Protein AF-A0A9D1J3R7-F1 (afdb_monomer_lite)

Sequence (427 aa):
MKKKKIIVTIVIIVAVGLLLAGGILLYQNYSNKNRIVTSFNDLKTSLTKTFNLDEKATNTSIKQTVTGSTKININPMFGNSSDGTDVIIGNLNNSTFNYEYRLDTESKRMYMDGSLLLNSTELLGLNFYQAEDISYAFLRNIFDKYIVIEDSDIFTYLEESKKATDDINYIYDKIIESLGSNITNDDIKVTNVDGKKKISLELNSKRLNEISKNIVNDLKKDDRAKKILGSSLDELDTSTSSSTTDNNNYLYYSIYLEKNDIVTYEFGVKDNTEDYSIEFNDGTEKSFVIKEGNTESLKATIEENNGTTTINLSSNNTNIGTVTISDNNISFNIIDESSNTSLNANITSATEGNVITTTFNMAISNSGVNIDLLTLTDTKTVTDGIADFSNINTTNNIDINSLTETDITNIQNNLMTILYNFMGITI

Structure (mmCIF, N/CA/C/O backbone):
data_AF-A0A9D1J3R7-F1
#
_entry.id   AF-A0A9D1J3R7-F1
#
loop_
_atom_site.group_PDB
_atom_site.id
_atom_site.type_symbol
_atom_site.label_atom_id
_atom_site.label_alt_id
_atom_site.label_comp_id
_atom_site.label_asym_id
_atom_site.label_entity_id
_atom_site.label_seq_id
_atom_site.pdbx_PDB_ins_code
_atom_site.Cartn_x
_atom_site.Cartn_y
_atom_site.Cartn_z
_atom_site.occupancy
_atom_site.B_iso_or_equiv
_atom_site.auth_seq_id
_atom_site.auth_comp_id
_atom_site.auth_asym_id
_atom_site.auth_atom_id
_atom_site.pdbx_PDB_model_num
ATOM 1 N N . MET A 1 1 ? -67.094 -26.603 17.394 1.00 45.53 1 MET A N 1
ATOM 2 C CA . MET A 1 1 ? -66.383 -25.755 18.388 1.00 45.53 1 MET A CA 1
ATOM 3 C C . MET A 1 1 ? -64.981 -26.244 18.784 1.00 45.53 1 MET A C 1
ATOM 5 O O . MET A 1 1 ? -64.107 -25.397 18.900 1.00 45.53 1 MET A O 1
ATOM 9 N N . LYS A 1 2 ? -64.710 -27.552 18.957 1.00 41.47 2 LYS A N 1
ATOM 10 C CA . LYS A 1 2 ? -63.389 -28.054 19.415 1.00 41.47 2 LYS A CA 1
ATOM 11 C C . LYS A 1 2 ? -62.201 -27.757 18.469 1.00 41.47 2 LYS A C 1
ATOM 13 O O . LYS A 1 2 ? -61.155 -27.345 18.949 1.00 41.47 2 LYS A O 1
ATOM 18 N N . LYS A 1 3 ? -62.375 -27.848 17.140 1.00 34.59 3 LYS A N 1
ATOM 19 C CA . LYS A 1 3 ? -61.308 -27.539 16.156 1.00 34.59 3 LYS A CA 1
ATOM 20 C C . LYS A 1 3 ? -60.874 -26.060 16.140 1.00 34.59 3 LYS A C 1
ATOM 22 O O . LYS A 1 3 ? -59.688 -25.787 16.028 1.00 34.59 3 LYS A O 1
ATOM 27 N N . LYS A 1 4 ? -61.804 -25.110 16.329 1.00 35.72 4 LYS A N 1
ATOM 28 C CA . LYS A 1 4 ? -61.482 -23.667 16.414 1.00 35.72 4 LYS A CA 1
ATOM 29 C C . LYS A 1 4 ? -60.650 -23.332 17.658 1.00 35.72 4 LYS A C 1
ATOM 31 O O . LYS A 1 4 ? -59.728 -22.539 17.554 1.00 35.72 4 LYS A O 1
ATOM 36 N N . LYS A 1 5 ? -60.935 -23.957 18.810 1.00 36.31 5 LYS A N 1
ATOM 37 C CA . LYS A 1 5 ? -60.145 -23.750 20.038 1.00 36.31 5 LYS A CA 1
ATOM 38 C C . LYS A 1 5 ? -58.710 -24.266 19.896 1.00 36.31 5 LYS A C 1
ATOM 40 O O . LYS A 1 5 ? -57.796 -23.561 20.283 1.00 36.31 5 LYS A O 1
ATOM 45 N N . ILE A 1 6 ? -58.516 -25.434 19.279 1.00 38.81 6 ILE A N 1
ATOM 46 C CA . ILE A 1 6 ? -57.178 -26.013 19.064 1.00 38.81 6 ILE A CA 1
ATOM 47 C C . ILE A 1 6 ? -56.330 -25.128 18.138 1.00 38.81 6 ILE A C 1
ATOM 49 O O . ILE A 1 6 ? -55.179 -24.851 18.452 1.00 38.81 6 ILE A O 1
ATOM 53 N N . ILE A 1 7 ? -56.909 -24.626 17.042 1.00 39.88 7 ILE A N 1
ATOM 54 C CA . ILE A 1 7 ? -56.199 -23.732 16.113 1.00 39.88 7 ILE A CA 1
ATOM 55 C C . ILE A 1 7 ? -55.817 -22.416 16.805 1.00 39.88 7 ILE A C 1
ATOM 57 O O . ILE A 1 7 ? -54.675 -21.988 16.698 1.00 39.88 7 ILE A O 1
ATOM 61 N N . VAL A 1 8 ? -56.727 -21.807 17.573 1.00 42.09 8 VAL A N 1
ATOM 62 C CA . VAL A 1 8 ? -56.435 -20.570 18.322 1.00 42.09 8 VAL A CA 1
ATOM 63 C C . VAL A 1 8 ? -55.326 -20.784 19.359 1.00 42.09 8 VAL A C 1
ATOM 65 O O . VAL A 1 8 ? -54.437 -19.947 19.477 1.00 42.09 8 VAL A O 1
ATOM 68 N N . THR A 1 9 ? -55.319 -21.916 20.067 1.00 40.44 9 THR A N 1
ATOM 69 C CA . THR A 1 9 ? -54.253 -22.247 21.026 1.00 40.44 9 THR A CA 1
ATOM 70 C C . THR A 1 9 ? -52.895 -22.440 20.344 1.00 40.44 9 THR A C 1
ATOM 72 O O . THR A 1 9 ? -51.896 -21.945 20.855 1.00 40.44 9 THR A O 1
ATOM 75 N N . ILE A 1 10 ? -52.846 -23.086 19.173 1.00 44.50 10 ILE A N 1
ATOM 76 C CA . ILE A 1 10 ? -51.603 -23.251 18.399 1.00 44.50 10 ILE A CA 1
ATOM 77 C C . ILE A 1 10 ? -51.073 -21.894 17.918 1.00 44.50 10 ILE A C 1
ATOM 79 O O . ILE A 1 10 ? -49.884 -21.627 18.063 1.00 44.50 10 ILE A O 1
ATOM 83 N N . VAL A 1 11 ? -51.940 -21.006 17.417 1.00 43.03 11 VAL A N 1
ATOM 84 C CA . VAL A 1 11 ? -51.530 -19.658 16.981 1.00 43.03 11 VAL A CA 1
ATOM 85 C C . VAL A 1 11 ? -50.960 -18.838 18.141 1.00 43.03 11 VAL A C 1
ATOM 87 O O . VAL A 1 11 ? -49.949 -18.167 17.963 1.00 43.03 11 VAL A O 1
ATOM 90 N N . ILE A 1 12 ? -51.548 -18.923 19.339 1.00 48.31 12 ILE A N 1
ATOM 91 C CA . ILE A 1 12 ? -51.036 -18.220 20.527 1.00 48.31 12 ILE A CA 1
ATOM 92 C C . ILE A 1 12 ? -49.665 -18.767 20.946 1.00 48.31 12 ILE A C 1
ATOM 94 O O . ILE A 1 12 ? -48.768 -17.983 21.235 1.00 48.31 12 ILE A O 1
ATOM 98 N N . ILE A 1 13 ? -49.469 -20.089 20.936 1.00 50.69 13 ILE A N 1
ATOM 99 C CA . ILE A 1 13 ? -48.178 -20.706 21.283 1.00 50.69 13 ILE A CA 1
ATOM 100 C C . ILE A 1 13 ? -47.092 -20.312 20.273 1.00 50.69 13 ILE A C 1
ATOM 102 O O . ILE A 1 13 ? -45.985 -19.971 20.677 1.00 50.69 13 ILE A O 1
ATOM 106 N N . VAL A 1 14 ? -47.410 -20.296 18.975 1.00 46.22 14 VAL A N 1
ATOM 107 C CA . VAL A 1 14 ? -46.475 -19.859 17.925 1.00 46.22 14 VAL A CA 1
ATOM 108 C C . VAL A 1 14 ? -46.169 -18.363 18.041 1.00 46.22 14 VAL A C 1
ATOM 110 O O . VAL A 1 14 ? -45.012 -17.975 17.928 1.00 46.22 14 VAL A O 1
ATOM 113 N N . ALA A 1 15 ? -47.163 -17.520 18.335 1.00 38.84 15 ALA A N 1
ATOM 114 C CA . ALA A 1 15 ? -46.961 -16.085 18.532 1.00 38.84 15 ALA A CA 1
ATOM 115 C C . ALA A 1 15 ? -46.101 -15.779 19.770 1.00 38.84 15 ALA A C 1
ATOM 117 O O . ALA A 1 15 ? -45.205 -14.944 19.702 1.00 38.84 15 ALA A O 1
ATOM 118 N N . VAL A 1 16 ? -46.320 -16.486 20.883 1.00 52.97 16 VAL A N 1
ATOM 119 C CA . VAL A 1 16 ? -45.481 -16.376 22.087 1.00 52.97 16 VAL A CA 1
ATOM 120 C C . VAL A 1 16 ? -44.077 -16.922 21.820 1.00 52.97 16 VAL A C 1
ATOM 122 O O . VAL A 1 16 ? -43.105 -16.303 22.234 1.00 52.97 16 VAL A O 1
ATOM 125 N N . GLY A 1 17 ? -43.947 -18.020 21.070 1.00 39.22 17 GLY A N 1
ATOM 126 C CA . GLY A 1 17 ? -42.656 -18.562 20.641 1.00 39.22 17 GLY A CA 1
ATOM 127 C C . GLY A 1 17 ? -41.865 -17.593 19.759 1.00 39.22 17 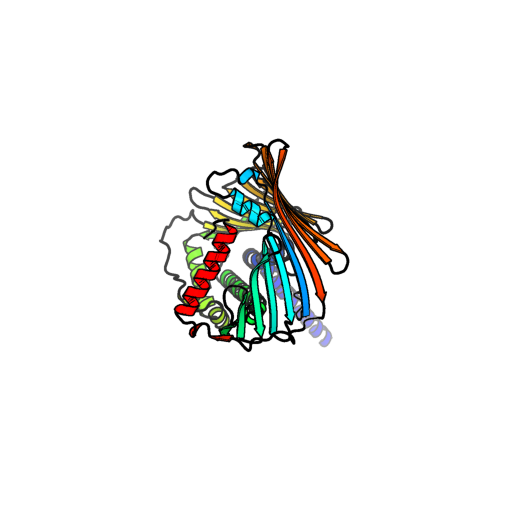GLY A C 1
ATOM 128 O O . GLY A 1 17 ? -40.674 -17.417 19.979 1.00 39.22 17 GLY A O 1
ATOM 129 N N . LEU A 1 18 ? -42.524 -16.905 18.822 1.00 43.16 18 LEU A N 1
ATOM 130 C CA . LEU A 1 18 ? -41.912 -15.877 17.973 1.00 43.16 18 LEU A CA 1
ATOM 131 C C . LEU A 1 18 ? -41.583 -14.592 18.742 1.00 43.16 18 LEU A C 1
ATOM 133 O O . LEU A 1 18 ? -40.563 -13.976 18.465 1.00 43.16 18 LEU A O 1
ATOM 137 N N . LEU A 1 19 ? -42.396 -14.199 19.727 1.00 43.91 19 LEU A N 1
ATOM 138 C CA . LEU A 1 19 ? -42.097 -13.065 20.608 1.00 43.91 19 LEU A CA 1
ATOM 139 C C . LEU A 1 19 ? -40.945 -13.369 21.569 1.00 43.91 19 LEU A C 1
ATOM 141 O O . LEU A 1 19 ? -40.136 -12.489 21.837 1.00 43.91 19 LEU A O 1
ATOM 145 N N . LEU A 1 20 ? -40.836 -14.605 22.060 1.00 44.22 20 LEU A N 1
ATOM 146 C CA . LEU A 1 20 ? -39.708 -15.051 22.877 1.00 44.22 20 LEU A CA 1
ATOM 147 C C . LEU A 1 20 ? -38.443 -15.209 22.032 1.00 44.22 20 LEU A C 1
ATOM 149 O O . LEU A 1 20 ? -37.398 -14.728 22.441 1.00 44.22 20 LEU A O 1
ATOM 153 N N . ALA A 1 21 ? -38.527 -15.802 20.840 1.00 38.12 21 ALA A N 1
ATOM 154 C CA . ALA A 1 21 ? -37.397 -15.899 19.917 1.00 38.12 21 ALA A CA 1
ATOM 155 C C . ALA A 1 21 ? -36.950 -14.515 19.425 1.00 38.12 21 ALA A C 1
ATOM 157 O O . ALA A 1 21 ? -35.760 -14.228 19.417 1.00 38.12 21 ALA A O 1
ATOM 158 N N . GLY A 1 22 ? -37.893 -13.629 19.096 1.00 32.00 22 GLY A N 1
ATOM 159 C CA . GLY A 1 22 ? -37.630 -12.233 18.751 1.00 32.00 22 GLY A CA 1
ATOM 160 C C . GLY A 1 22 ? -37.082 -11.435 19.933 1.00 32.00 22 GLY A C 1
ATOM 161 O O . GLY A 1 22 ? -36.154 -10.660 19.759 1.00 32.00 22 GLY A O 1
ATOM 162 N N . GLY A 1 23 ? -37.581 -11.668 21.148 1.00 39.28 23 GLY A N 1
ATOM 163 C CA . GLY A 1 23 ? -37.068 -11.071 22.380 1.00 39.28 23 GLY A CA 1
ATOM 164 C C . GLY A 1 23 ? -35.673 -11.571 22.754 1.00 39.28 23 GLY A C 1
ATOM 165 O O . GLY A 1 23 ? -34.866 -10.782 23.225 1.00 39.28 23 GLY A O 1
ATOM 166 N N . ILE A 1 24 ? -35.357 -12.842 22.492 1.00 43.81 24 ILE A N 1
ATOM 167 C CA . ILE A 1 24 ? -34.023 -13.430 22.670 1.00 43.81 24 ILE A CA 1
ATOM 168 C C . ILE A 1 24 ? -33.069 -12.925 21.587 1.00 43.81 24 ILE A C 1
ATOM 170 O O . ILE A 1 24 ? -31.956 -12.560 21.928 1.00 43.81 24 ILE A O 1
ATOM 174 N N . LEU A 1 25 ? -33.493 -12.824 20.325 1.00 35.66 25 LEU A N 1
ATOM 175 C CA . LEU A 1 25 ? -32.694 -12.239 19.240 1.00 35.66 25 LEU A CA 1
ATOM 176 C C . LEU A 1 25 ? -32.444 -10.744 19.461 1.00 35.66 25 LEU A C 1
ATOM 178 O O . LEU A 1 25 ? -31.335 -10.276 19.239 1.00 35.66 25 LEU A O 1
ATOM 182 N N . LEU A 1 26 ? -33.430 -9.997 19.963 1.00 44.84 26 LEU A N 1
ATOM 183 C CA . LEU A 1 26 ? -33.250 -8.608 20.387 1.00 44.84 26 LEU A CA 1
ATOM 184 C C . LEU A 1 26 ? -32.357 -8.529 21.632 1.00 44.84 26 LEU A C 1
ATOM 186 O O . LEU A 1 26 ? -31.436 -7.736 21.664 1.00 44.84 26 LEU A O 1
ATOM 190 N N . TYR A 1 27 ? -32.537 -9.368 22.649 1.00 44.03 27 TYR A N 1
ATOM 191 C CA . TYR A 1 27 ? -31.674 -9.358 23.837 1.00 44.03 27 TYR A CA 1
ATOM 192 C C . TYR A 1 27 ? -30.225 -9.765 23.513 1.00 44.03 27 TYR A C 1
ATOM 194 O O . TYR A 1 27 ? -29.280 -9.163 24.022 1.00 44.03 27 TYR A O 1
ATOM 202 N N . GLN A 1 28 ? -30.040 -10.733 22.613 1.00 43.41 28 GLN A N 1
ATOM 203 C CA . GLN A 1 28 ? -28.738 -11.142 22.096 1.00 43.41 28 GLN A CA 1
ATOM 204 C C . GLN A 1 28 ? -28.134 -10.040 21.216 1.00 43.41 28 GLN A C 1
ATOM 206 O O . GLN A 1 28 ? -26.986 -9.684 21.439 1.00 43.41 28 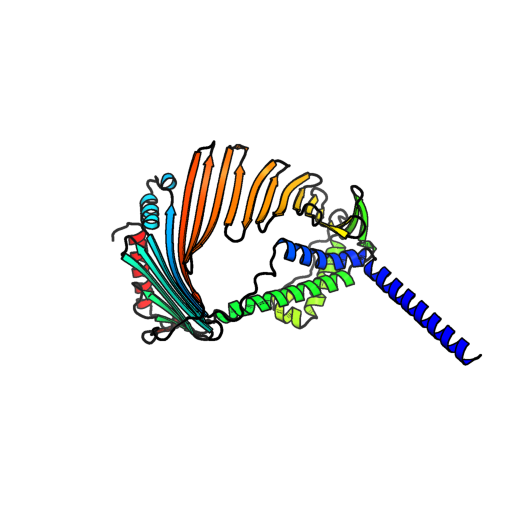GLN A O 1
ATOM 211 N N . ASN A 1 29 ? -28.881 -9.393 20.321 1.00 45.34 29 ASN A N 1
ATOM 212 C CA . ASN A 1 29 ? -28.343 -8.288 19.514 1.00 45.34 29 ASN A CA 1
ATOM 213 C C . ASN A 1 29 ? -28.166 -6.967 20.294 1.00 45.34 29 ASN A C 1
ATOM 215 O O . ASN 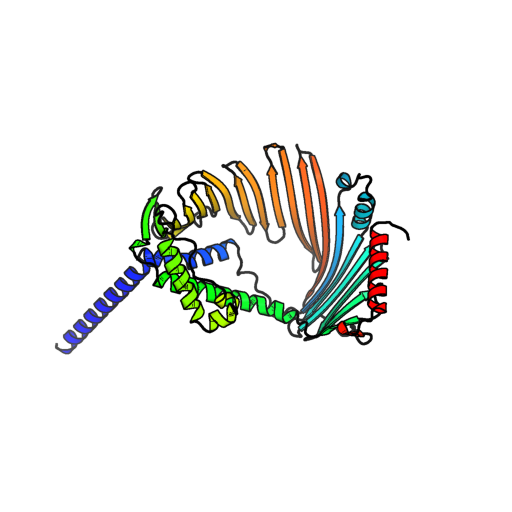A 1 29 ? -27.475 -6.069 19.823 1.00 45.34 29 ASN A O 1
ATOM 219 N N . TYR A 1 30 ? -28.764 -6.815 21.484 1.00 61.12 30 TYR A N 1
ATOM 220 C CA . TYR A 1 30 ? -28.720 -5.568 22.267 1.00 61.12 30 TYR A CA 1
ATOM 221 C C . TYR A 1 30 ? -27.950 -5.659 23.593 1.00 61.12 30 TYR A C 1
ATOM 223 O O . TYR A 1 30 ? -27.834 -4.641 24.283 1.00 61.12 30 TYR A O 1
ATOM 231 N N . SER A 1 31 ? -27.393 -6.815 23.972 1.00 78.56 31 SER A N 1
ATOM 232 C CA . SER A 1 31 ? -26.490 -6.870 25.129 1.00 78.56 31 SER A CA 1
ATOM 233 C C . SER A 1 31 ? -25.214 -6.067 24.843 1.00 78.56 31 SER A C 1
ATOM 235 O O . SER A 1 31 ? -24.677 -6.114 23.737 1.00 78.56 31 SER A O 1
ATOM 237 N N . ASN A 1 32 ? -24.717 -5.310 25.829 1.00 84.62 32 ASN A N 1
ATOM 238 C CA . ASN A 1 32 ? -23.530 -4.465 25.635 1.00 84.62 32 ASN A CA 1
ATOM 239 C C . ASN A 1 32 ? -22.294 -5.300 25.248 1.00 84.62 32 ASN A C 1
ATOM 241 O O . ASN A 1 32 ? -21.508 -4.863 24.415 1.00 84.62 32 ASN A O 1
ATOM 245 N N . LYS A 1 33 ? -22.181 -6.523 25.790 1.00 85.88 33 LYS A N 1
ATOM 246 C CA . LYS A 1 33 ? -21.175 -7.513 25.391 1.00 85.88 33 LYS A CA 1
ATOM 247 C C . LYS A 1 33 ? -21.255 -7.813 23.894 1.00 85.88 33 LYS A C 1
ATOM 249 O O . LYS A 1 33 ? -20.260 -7.673 23.194 1.00 85.88 33 LYS A O 1
ATOM 254 N N . ASN A 1 34 ? -22.426 -8.209 23.396 1.00 83.19 34 ASN A N 1
ATOM 255 C CA . ASN A 1 34 ? -22.553 -8.577 21.988 1.00 83.19 34 ASN A CA 1
ATOM 256 C C . ASN A 1 34 ? -22.343 -7.373 21.071 1.00 83.19 34 ASN A C 1
ATOM 258 O O . ASN A 1 34 ? -21.709 -7.541 20.041 1.00 83.19 34 ASN A O 1
ATOM 262 N N . ARG A 1 35 ? -22.764 -6.167 21.480 1.00 86.06 35 ARG A N 1
ATOM 263 C CA . ARG A 1 35 ? -22.465 -4.931 20.740 1.00 86.06 35 ARG A CA 1
ATOM 264 C C . ARG A 1 35 ? -20.965 -4.675 20.584 1.00 86.06 35 ARG A C 1
ATOM 266 O O . ARG A 1 35 ? -20.557 -4.268 19.509 1.00 86.06 35 ARG A O 1
ATOM 273 N N . ILE A 1 36 ? -20.158 -4.936 21.615 1.00 87.94 36 ILE A N 1
ATOM 274 C CA . ILE A 1 36 ? -18.690 -4.849 21.524 1.00 87.94 36 ILE A CA 1
ATOM 275 C C . ILE A 1 36 ? -18.122 -5.892 20.559 1.00 87.94 36 ILE A C 1
ATOM 277 O O . ILE A 1 36 ? -17.221 -5.594 19.789 1.00 87.94 36 ILE A O 1
ATOM 281 N N . VAL A 1 37 ? -18.626 -7.127 20.590 1.00 86.12 37 VAL A N 1
ATOM 282 C CA . VAL A 1 37 ? -18.123 -8.187 19.700 1.00 86.12 37 VAL A CA 1
ATOM 283 C C . VAL A 1 37 ? -18.477 -7.883 18.246 1.00 86.12 37 VAL A C 1
ATOM 285 O O . VAL A 1 37 ? -17.626 -7.997 17.370 1.00 86.12 37 VAL A O 1
ATOM 288 N N . THR A 1 38 ? -19.718 -7.468 17.978 1.00 86.38 38 THR A N 1
ATOM 289 C CA . THR A 1 38 ? -20.161 -7.136 16.618 1.00 86.38 38 THR A CA 1
ATOM 290 C C . THR A 1 38 ? -19.490 -5.875 16.090 1.00 86.38 38 THR A C 1
ATOM 292 O O . THR A 1 38 ? -19.218 -5.804 14.895 1.00 86.38 38 THR A O 1
ATOM 295 N N . SER A 1 39 ? -19.148 -4.920 16.959 1.00 89.12 39 SER A N 1
ATOM 296 C CA . SER A 1 39 ? -18.547 -3.662 16.525 1.00 89.12 39 SER A CA 1
ATOM 297 C C . SER A 1 39 ? -17.143 -3.806 15.945 1.00 89.12 39 SER A C 1
ATOM 299 O O . SER A 1 39 ? -16.712 -2.923 15.217 1.00 89.12 39 SER A O 1
ATOM 301 N N . PHE A 1 40 ? -16.429 -4.903 16.212 1.00 85.69 40 PHE A N 1
ATOM 302 C CA . PHE A 1 40 ? -15.183 -5.210 15.503 1.00 85.69 40 PHE A CA 1
ATOM 303 C C . PHE A 1 40 ? -15.439 -5.435 14.002 1.00 85.69 40 PHE A C 1
ATOM 305 O O . PHE A 1 40 ? -14.745 -4.860 13.163 1.00 85.69 40 PHE A O 1
ATOM 312 N N . ASN A 1 41 ? -16.497 -6.176 13.654 1.00 85.56 41 ASN A N 1
ATOM 313 C CA . ASN A 1 41 ? -16.911 -6.370 12.261 1.00 85.56 41 ASN A CA 1
ATOM 314 C C . ASN A 1 41 ? -17.464 -5.082 11.637 1.00 85.56 41 ASN A C 1
ATOM 316 O O . ASN A 1 41 ? -17.195 -4.811 10.463 1.00 85.56 41 ASN A O 1
ATOM 320 N N . ASP A 1 42 ? -18.201 -4.283 12.414 1.00 87.94 42 ASP A N 1
ATOM 321 C CA . ASP A 1 42 ? -18.687 -2.977 11.959 1.00 87.94 42 ASP A CA 1
ATOM 322 C C . ASP A 1 42 ? -17.505 -2.037 11.679 1.00 87.94 42 ASP A C 1
ATOM 324 O O . ASP A 1 42 ? -17.428 -1.475 10.592 1.00 87.94 42 ASP A O 1
ATOM 328 N N . LEU A 1 43 ? -16.519 -1.969 12.584 1.00 86.75 43 LEU A N 1
ATOM 329 C CA . LEU A 1 43 ? -15.278 -1.213 12.404 1.00 86.75 43 LEU A CA 1
ATOM 330 C C . LEU A 1 43 ? -14.532 -1.661 11.146 1.00 86.75 43 LEU A C 1
ATOM 332 O O . LEU A 1 43 ? -14.190 -0.824 10.317 1.00 86.75 43 LEU A O 1
ATOM 336 N N . LYS A 1 44 ? -14.309 -2.970 10.969 1.00 83.56 44 LYS A N 1
ATOM 337 C CA . LYS A 1 44 ? -13.682 -3.526 9.759 1.00 83.56 44 LYS A CA 1
ATOM 338 C C . LYS A 1 44 ? -14.415 -3.058 8.502 1.00 83.56 44 LYS A C 1
ATOM 340 O O . LYS A 1 44 ? -13.789 -2.542 7.584 1.00 83.56 44 LYS A O 1
ATOM 345 N N . THR A 1 45 ? -15.741 -3.184 8.489 1.00 83.94 45 THR A N 1
ATOM 346 C CA . THR A 1 45 ? -16.584 -2.769 7.361 1.00 83.94 45 THR A CA 1
ATOM 347 C C . THR A 1 45 ? -16.478 -1.266 7.098 1.00 83.94 45 THR A C 1
ATOM 349 O O . THR A 1 45 ? -16.346 -0.854 5.946 1.00 83.94 45 THR A O 1
ATOM 352 N N . SER A 1 46 ? -16.525 -0.439 8.142 1.00 84.31 46 SER A N 1
ATOM 353 C CA . SER A 1 46 ? -16.422 1.016 8.028 1.00 84.31 46 SER A CA 1
ATOM 354 C C . SER A 1 46 ? -15.044 1.464 7.545 1.00 84.31 46 SER A C 1
ATOM 356 O O . SER A 1 46 ? -14.964 2.346 6.690 1.00 84.31 46 SER A O 1
ATOM 358 N N . LEU A 1 47 ? -13.962 0.829 8.008 1.00 81.38 47 LEU A N 1
ATOM 359 C CA . LEU A 1 47 ? -12.605 1.084 7.517 1.00 81.38 47 LEU A CA 1
ATOM 360 C C . LEU A 1 47 ? -12.474 0.692 6.042 1.00 81.38 47 LEU A C 1
ATOM 362 O O . LEU A 1 47 ? -12.028 1.505 5.238 1.00 81.38 47 LEU A O 1
ATOM 366 N N . THR A 1 48 ? -12.928 -0.504 5.660 1.00 77.00 48 THR A N 1
ATOM 367 C CA . THR A 1 48 ? -12.903 -0.966 4.263 1.00 77.00 48 THR A CA 1
ATOM 368 C C . THR A 1 48 ? -13.650 -0.014 3.331 1.00 77.00 48 THR A C 1
ATOM 370 O O . THR A 1 48 ? -13.128 0.337 2.274 1.00 77.00 48 THR A O 1
ATOM 373 N N . LYS A 1 49 ? -14.840 0.450 3.739 1.00 78.75 49 LYS A N 1
ATOM 374 C CA . LYS A 1 49 ? -15.621 1.442 2.986 1.00 78.75 49 LYS A CA 1
ATOM 375 C C . LYS A 1 49 ? -14.912 2.790 2.902 1.00 78.75 49 LYS A C 1
ATOM 377 O O . LYS A 1 49 ? -14.859 3.375 1.831 1.00 78.75 49 LYS A O 1
ATOM 382 N N . THR A 1 50 ? -14.365 3.273 4.016 1.00 76.62 50 THR A N 1
ATOM 383 C CA . THR A 1 50 ? -13.689 4.580 4.084 1.00 76.62 50 THR A CA 1
ATOM 384 C C . THR A 1 50 ? -12.429 4.618 3.224 1.00 76.62 50 THR A C 1
ATOM 386 O O . THR A 1 50 ? -12.152 5.627 2.589 1.00 76.62 50 THR A O 1
ATOM 389 N N . PHE A 1 51 ? -11.686 3.515 3.151 1.00 69.06 51 PHE A N 1
ATOM 390 C CA . PHE A 1 51 ? -10.481 3.413 2.323 1.00 69.06 51 PHE A CA 1
ATOM 391 C C . PHE A 1 51 ? -10.739 2.851 0.918 1.00 69.06 51 PHE A C 1
ATOM 393 O O . PHE A 1 51 ? -9.792 2.630 0.167 1.00 69.06 51 PHE A O 1
ATOM 400 N N . ASN A 1 52 ? -12.005 2.613 0.570 1.00 66.19 52 ASN A N 1
ATOM 401 C CA . ASN A 1 52 ? -12.453 2.014 -0.684 1.00 66.19 52 ASN A CA 1
ATOM 402 C C . ASN A 1 52 ? -11.632 0.783 -1.138 1.00 66.19 52 ASN A C 1
ATOM 404 O O . ASN A 1 52 ? -11.277 0.644 -2.310 1.00 66.19 52 ASN A O 1
ATOM 408 N N . LEU A 1 53 ? -11.292 -0.105 -0.194 1.00 57.84 53 LEU A N 1
ATOM 409 C CA . LEU A 1 53 ? -10.379 -1.235 -0.440 1.00 57.84 53 LEU A CA 1
ATOM 410 C C . LEU A 1 53 ? -11.001 -2.358 -1.295 1.00 57.84 53 LEU A C 1
ATOM 412 O O . LEU A 1 53 ? -10.263 -3.187 -1.821 1.00 57.84 53 LEU A O 1
ATOM 416 N N . ASP A 1 54 ? -12.326 -2.365 -1.473 1.00 49.25 54 ASP A N 1
ATOM 417 C CA . ASP A 1 54 ? -13.065 -3.449 -2.141 1.00 49.25 54 ASP A CA 1
ATOM 418 C C . ASP A 1 54 ? -13.466 -3.152 -3.606 1.00 49.25 54 ASP A C 1
ATOM 420 O O . ASP A 1 54 ? -13.838 -4.075 -4.333 1.00 49.25 54 ASP A O 1
ATOM 424 N N . GLU A 1 55 ? -13.407 -1.903 -4.091 1.00 50.19 55 GLU A N 1
ATOM 425 C CA . GLU A 1 55 ? -14.080 -1.539 -5.359 1.00 50.19 55 GLU A CA 1
ATOM 426 C C . GLU A 1 55 ? -13.249 -1.667 -6.642 1.00 50.19 55 GLU A C 1
ATOM 428 O O . GLU A 1 55 ? -13.806 -1.590 -7.741 1.00 50.19 55 GLU A O 1
ATOM 433 N N . LYS A 1 56 ? -11.939 -1.929 -6.578 1.00 46.38 56 LYS A N 1
ATOM 434 C CA . LYS A 1 56 ? -11.175 -2.201 -7.806 1.00 46.38 56 LYS A CA 1
ATOM 435 C C . LYS A 1 56 ? -11.227 -3.685 -8.128 1.00 46.38 56 LYS A C 1
ATOM 437 O O . LYS A 1 56 ? -10.343 -4.453 -7.758 1.00 46.38 56 LYS A O 1
ATOM 442 N N . ALA A 1 57 ? -12.284 -4.063 -8.849 1.00 43.28 57 ALA A N 1
ATOM 443 C CA . ALA A 1 57 ? -12.400 -5.344 -9.529 1.00 43.28 57 ALA A CA 1
ATOM 444 C C . ALA A 1 57 ? -11.065 -5.685 -10.208 1.00 43.28 57 ALA A C 1
ATOM 446 O O . ALA A 1 57 ? -10.671 -5.085 -11.208 1.00 43.28 57 ALA A O 1
ATOM 447 N N . THR A 1 58 ? -10.342 -6.644 -9.635 1.00 48.09 58 THR A N 1
ATOM 448 C CA . THR A 1 58 ? -9.183 -7.242 -10.287 1.00 48.09 58 THR A CA 1
ATOM 449 C C . THR A 1 58 ? -9.730 -8.018 -11.472 1.00 48.09 58 THR A C 1
ATOM 451 O O . THR A 1 58 ? -10.289 -9.101 -11.289 1.00 48.09 58 THR A O 1
ATOM 454 N N . ASN A 1 59 ? -9.634 -7.439 -12.675 1.00 48.16 59 ASN A N 1
ATOM 455 C CA . ASN A 1 59 ? -9.909 -8.157 -13.915 1.00 48.16 59 ASN A CA 1
ATOM 456 C C . ASN A 1 59 ? -9.161 -9.491 -13.842 1.00 48.16 59 ASN A C 1
ATOM 458 O O . ASN A 1 59 ? -7.937 -9.527 -13.743 1.00 48.16 59 ASN A O 1
ATOM 462 N N . THR A 1 60 ? -9.913 -10.589 -13.798 1.00 58.84 60 THR A N 1
ATOM 463 C CA . THR A 1 60 ? -9.380 -11.942 -13.586 1.00 58.84 60 THR A CA 1
ATOM 464 C C . THR A 1 60 ? -8.652 -12.480 -14.815 1.00 58.84 60 THR A C 1
ATOM 466 O O . THR A 1 60 ? -7.983 -13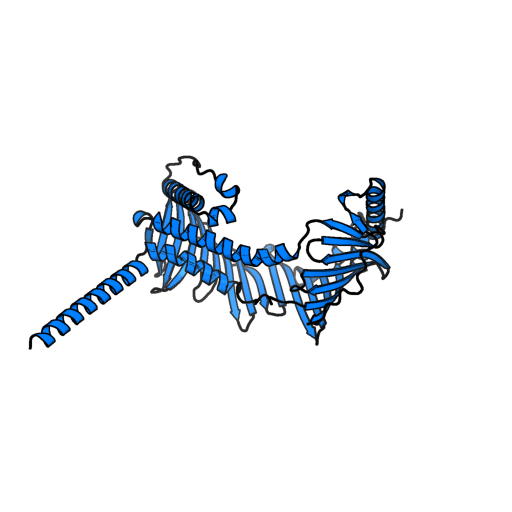.503 -14.725 1.00 58.84 60 THR A O 1
ATOM 469 N N . SER A 1 61 ? -8.765 -11.781 -15.943 1.00 67.25 61 SER A N 1
ATOM 470 C CA . SER A 1 61 ? -8.024 -12.029 -17.170 1.00 67.25 61 SER A CA 1
ATOM 471 C C . SER A 1 61 ? -7.541 -10.693 -17.721 1.00 67.25 61 SER A C 1
ATOM 473 O O . SER A 1 61 ? -8.348 -9.829 -18.072 1.00 67.25 61 SER A O 1
ATOM 475 N N . ILE A 1 62 ? -6.224 -10.502 -17.736 1.00 80.81 62 ILE A N 1
ATOM 476 C CA . ILE A 1 62 ? -5.575 -9.346 -18.344 1.00 80.81 62 ILE A CA 1
ATOM 477 C C . ILE A 1 62 ? -4.681 -9.868 -19.457 1.00 80.81 62 ILE A C 1
ATOM 479 O O . ILE A 1 62 ? -3.759 -10.653 -19.224 1.00 80.81 62 ILE A O 1
ATOM 483 N N . LYS A 1 63 ? -4.955 -9.381 -20.667 1.00 90.56 63 LYS A N 1
ATOM 484 C CA . LYS A 1 63 ? -4.096 -9.537 -21.832 1.00 90.56 63 LYS A CA 1
ATOM 485 C C . LYS A 1 63 ? -3.782 -8.155 -22.371 1.00 90.56 63 LYS A C 1
ATOM 487 O O . LYS A 1 63 ? -4.686 -7.499 -22.877 1.00 90.56 63 LYS A O 1
ATOM 492 N N . GLN A 1 64 ? -2.543 -7.698 -22.241 1.00 92.12 64 GLN A N 1
ATOM 493 C CA . GLN A 1 64 ? -2.182 -6.341 -22.649 1.00 92.12 64 GLN A CA 1
ATOM 494 C C . GLN A 1 64 ? -0.706 -6.207 -23.007 1.00 92.12 64 GLN A C 1
ATOM 496 O O . GLN A 1 64 ? 0.144 -6.951 -22.510 1.00 92.12 64 GLN A O 1
ATOM 501 N N . THR A 1 65 ? -0.417 -5.193 -23.818 1.00 94.25 65 THR A N 1
ATOM 502 C CA . THR A 1 65 ? 0.931 -4.688 -24.075 1.00 94.25 65 THR A CA 1
ATOM 503 C C . THR A 1 65 ? 0.990 -3.227 -23.654 1.00 94.25 65 THR A C 1
ATOM 505 O O . THR A 1 65 ? 0.137 -2.429 -24.041 1.00 94.25 65 THR A O 1
ATOM 508 N N . VAL A 1 66 ? 1.990 -2.877 -22.856 1.00 94.12 66 VAL A N 1
ATOM 509 C CA . VAL A 1 66 ? 2.264 -1.519 -22.398 1.00 94.12 66 VAL A CA 1
ATOM 510 C C . VAL A 1 66 ? 3.650 -1.139 -22.878 1.00 94.12 66 VAL A C 1
ATOM 512 O O . VAL A 1 66 ? 4.611 -1.817 -22.542 1.00 94.12 66 VAL A O 1
ATOM 515 N N . THR A 1 67 ? 3.767 -0.051 -23.624 1.00 96.25 67 THR A N 1
ATOM 516 C CA . THR A 1 67 ? 5.066 0.498 -24.031 1.00 96.25 67 THR A CA 1
ATOM 517 C C . THR A 1 67 ? 5.162 1.914 -23.511 1.00 96.25 67 THR A C 1
ATOM 519 O O . THR A 1 67 ? 4.243 2.701 -23.731 1.00 96.25 67 THR A O 1
ATOM 522 N N . GLY A 1 68 ? 6.246 2.262 -22.834 1.00 96.31 68 GLY A N 1
ATOM 523 C CA . GLY A 1 68 ? 6.380 3.580 -22.244 1.00 96.31 68 GLY A CA 1
ATOM 524 C C . GLY A 1 68 ? 7.808 4.057 -22.089 1.00 96.31 68 GLY A C 1
ATOM 525 O O . GLY A 1 68 ? 8.776 3.363 -22.397 1.00 96.31 68 GLY A O 1
ATOM 526 N N . SER A 1 69 ? 7.911 5.295 -21.627 1.00 96.62 69 SER A N 1
ATOM 527 C CA . SER A 1 69 ? 9.168 5.937 -21.288 1.00 96.62 69 SER A CA 1
ATOM 528 C C . SER A 1 69 ? 8.997 6.780 -20.036 1.00 96.62 69 SER A C 1
ATOM 530 O O . SER A 1 69 ? 8.070 7.589 -19.961 1.00 96.62 69 SER A O 1
ATOM 532 N N . THR A 1 70 ? 9.933 6.656 -19.107 1.00 95.56 70 THR A N 1
ATOM 533 C CA . THR A 1 70 ? 10.028 7.487 -17.915 1.00 95.56 70 THR A CA 1
ATOM 534 C C . THR A 1 70 ? 11.235 8.413 -18.021 1.00 95.56 70 THR A C 1
ATOM 536 O O . THR A 1 70 ? 12.342 7.993 -18.368 1.00 95.56 70 THR A O 1
ATOM 539 N N . LYS A 1 71 ? 11.025 9.687 -17.696 1.00 94.81 71 LYS A N 1
ATOM 540 C CA . LYS A 1 71 ? 12.067 10.708 -17.570 1.00 94.81 71 LYS A CA 1
ATOM 541 C C . LYS A 1 71 ? 12.105 11.251 -16.156 1.00 94.81 71 LYS A C 1
ATOM 543 O O . LYS A 1 71 ? 11.061 11.444 -15.533 1.00 94.81 71 LYS A O 1
ATOM 548 N N . ILE A 1 72 ? 13.316 11.526 -15.692 1.00 90.12 72 ILE A N 1
ATOM 549 C CA . ILE A 1 72 ? 13.602 12.072 -14.371 1.00 90.12 72 ILE A CA 1
ATOM 550 C C . ILE A 1 72 ? 14.163 13.476 -14.562 1.00 90.12 72 ILE A C 1
ATOM 552 O O . ILE A 1 72 ? 14.980 13.702 -15.448 1.00 90.12 72 ILE A O 1
ATOM 556 N N . ASN A 1 73 ? 13.715 14.417 -13.743 1.00 90.94 73 ASN A N 1
ATOM 557 C CA . ASN A 1 73 ? 14.282 15.751 -13.670 1.00 90.94 73 ASN A CA 1
ATOM 558 C C . ASN A 1 73 ? 14.421 16.152 -12.201 1.00 90.94 73 ASN A C 1
ATOM 560 O O . ASN A 1 73 ? 13.427 16.323 -11.501 1.00 90.94 73 ASN A O 1
ATOM 564 N N . ILE A 1 74 ? 15.656 16.273 -11.738 1.00 89.12 74 ILE A N 1
ATOM 565 C CA . ILE A 1 74 ? 16.041 16.670 -10.388 1.00 89.12 74 ILE A CA 1
ATOM 566 C C . ILE A 1 74 ? 16.628 18.073 -10.468 1.00 89.12 74 ILE A C 1
ATOM 568 O O . ILE A 1 74 ? 17.501 18.349 -11.297 1.00 89.12 74 ILE A O 1
ATOM 572 N N . ASN A 1 75 ? 16.181 18.960 -9.584 1.00 83.12 75 ASN A N 1
ATOM 573 C CA . ASN A 1 75 ? 16.718 20.310 -9.527 1.00 83.12 75 ASN A CA 1
ATOM 574 C C . ASN A 1 75 ? 18.149 20.309 -8.950 1.00 83.12 75 ASN A C 1
ATOM 576 O O . ASN A 1 75 ? 18.358 19.863 -7.817 1.00 83.12 75 ASN A O 1
ATOM 580 N N . PRO A 1 76 ? 19.139 20.853 -9.682 1.00 66.88 76 PRO A N 1
ATOM 581 C CA . PRO A 1 76 ? 20.543 20.836 -9.279 1.00 66.88 76 PRO A CA 1
ATOM 582 C C . PRO A 1 76 ? 20.871 21.767 -8.103 1.00 66.88 76 PRO A C 1
ATOM 584 O O . PRO A 1 76 ? 22.001 21.758 -7.630 1.00 66.88 76 PRO A O 1
ATOM 587 N N . MET A 1 77 ? 19.926 22.554 -7.571 1.00 64.25 77 MET A N 1
ATOM 588 C CA . MET A 1 77 ? 20.169 23.354 -6.358 1.00 64.25 77 MET A CA 1
ATOM 589 C C . MET A 1 77 ? 20.556 22.513 -5.120 1.00 64.25 77 MET A C 1
ATOM 591 O O . MET A 1 77 ? 21.100 23.071 -4.170 1.00 64.25 77 MET A O 1
ATOM 595 N N . PHE A 1 78 ? 20.361 21.189 -5.157 1.00 55.44 78 PHE A N 1
ATOM 596 C CA . PHE A 1 78 ? 20.850 20.222 -4.158 1.00 55.44 78 PHE A CA 1
ATOM 597 C C . PHE A 1 78 ? 22.167 19.524 -4.550 1.00 55.44 78 PHE A C 1
ATOM 599 O O . PHE A 1 78 ? 22.663 18.694 -3.794 1.00 55.44 78 PHE A O 1
ATOM 606 N N . GLY A 1 79 ? 22.715 19.841 -5.726 1.00 48.75 79 GLY A N 1
ATOM 607 C CA . GLY A 1 79 ? 23.840 19.152 -6.360 1.00 48.75 79 GLY A CA 1
ATOM 608 C C . GLY A 1 79 ? 25.194 19.848 -6.266 1.00 48.75 79 GLY A C 1
ATOM 609 O O . GLY A 1 79 ? 26.182 19.153 -6.470 1.00 48.75 79 GLY A O 1
ATOM 610 N N . ASN A 1 80 ? 25.251 21.146 -5.910 1.00 53.12 80 ASN A N 1
ATOM 611 C CA . ASN A 1 80 ? 26.483 21.961 -5.836 1.00 53.12 80 ASN A CA 1
ATOM 612 C C . ASN A 1 80 ? 27.422 21.530 -4.685 1.00 53.12 80 ASN A C 1
ATOM 614 O O . ASN A 1 80 ? 27.801 22.324 -3.817 1.00 53.12 80 ASN A O 1
ATOM 618 N N . SER A 1 81 ? 27.775 20.257 -4.639 1.00 57.06 81 SER A N 1
ATOM 619 C CA . SER A 1 81 ? 28.688 19.642 -3.699 1.00 57.06 81 SER A CA 1
ATOM 620 C C . SER A 1 81 ? 29.964 19.249 -4.435 1.00 57.06 81 SER A C 1
ATOM 622 O O . SER A 1 81 ? 29.971 18.750 -5.558 1.00 57.06 81 SER A O 1
ATOM 624 N N . SER A 1 82 ? 31.101 19.459 -3.777 1.00 59.12 82 SER A N 1
ATOM 625 C CA . SER A 1 82 ? 32.432 19.133 -4.301 1.00 59.12 82 SER A CA 1
ATOM 626 C C . SER A 1 82 ? 32.714 17.623 -4.409 1.00 59.12 82 SER A C 1
ATOM 628 O O . SER A 1 82 ? 33.862 17.239 -4.613 1.00 59.12 82 SER A O 1
ATOM 630 N N . ASP A 1 83 ? 31.708 16.770 -4.205 1.00 65.25 83 ASP A N 1
ATOM 631 C CA . ASP A 1 83 ? 31.811 15.311 -4.083 1.00 65.25 83 ASP A CA 1
ATOM 632 C C . ASP A 1 83 ? 31.358 14.539 -5.339 1.00 65.25 83 ASP A C 1
ATOM 634 O O . ASP A 1 83 ? 31.417 13.312 -5.349 1.00 65.25 83 ASP A O 1
ATOM 638 N N . GLY A 1 84 ? 30.958 15.237 -6.411 1.00 65.38 84 GLY A N 1
ATOM 639 C CA . GLY A 1 84 ? 30.561 14.624 -7.687 1.00 65.38 84 GLY A CA 1
ATOM 640 C C . GLY A 1 84 ? 29.056 14.386 -7.855 1.00 65.38 84 GLY A C 1
ATOM 641 O O . GLY A 1 84 ? 28.639 13.875 -8.897 1.00 65.38 84 GLY A O 1
ATOM 642 N N . THR A 1 85 ? 28.228 14.799 -6.891 1.00 73.00 85 THR A N 1
ATOM 643 C CA . THR A 1 85 ? 26.760 14.664 -6.961 1.00 73.00 85 THR A CA 1
ATOM 644 C C . THR A 1 85 ? 26.152 15.397 -8.168 1.00 73.00 85 THR A C 1
ATOM 646 O O . THR A 1 85 ? 25.219 14.881 -8.785 1.00 73.00 85 THR A O 1
ATOM 649 N N . ASP A 1 86 ? 26.733 16.524 -8.597 1.00 77.50 86 ASP A N 1
ATOM 650 C CA . ASP A 1 86 ? 26.344 17.251 -9.819 1.00 77.50 86 ASP A CA 1
ATOM 651 C C . ASP A 1 86 ? 26.379 16.385 -11.087 1.00 77.50 86 ASP A C 1
ATOM 653 O O . ASP A 1 86 ? 25.498 16.482 -11.943 1.00 77.50 86 ASP A O 1
ATOM 657 N N . VAL A 1 87 ? 27.387 15.516 -11.217 1.00 81.88 87 VAL A N 1
ATOM 658 C CA . VAL A 1 87 ? 27.549 14.650 -12.395 1.00 81.88 87 VAL A CA 1
ATOM 659 C C . VAL A 1 87 ? 26.475 13.567 -12.409 1.00 81.88 87 VAL A C 1
ATOM 661 O O . VAL A 1 87 ? 25.879 13.302 -13.451 1.00 81.88 87 VAL A O 1
ATOM 664 N N . ILE A 1 88 ? 26.180 12.987 -11.245 1.00 83.06 88 ILE A N 1
ATOM 665 C CA . ILE A 1 88 ? 25.139 11.965 -11.089 1.00 83.06 88 ILE A CA 1
ATOM 666 C C . ILE A 1 88 ? 23.759 12.569 -11.373 1.00 83.06 88 ILE A C 1
ATOM 668 O O . ILE A 1 88 ? 22.991 11.990 -12.140 1.00 83.06 88 ILE A O 1
ATOM 672 N N . ILE A 1 89 ? 23.455 13.749 -10.820 1.00 84.62 89 ILE A N 1
ATOM 673 C CA . ILE A 1 89 ? 22.201 14.469 -11.091 1.00 84.62 89 ILE A CA 1
ATOM 674 C C . ILE A 1 89 ? 22.097 14.821 -12.578 1.00 84.62 89 ILE A C 1
ATOM 676 O O . ILE A 1 89 ? 21.060 14.584 -13.196 1.00 84.62 89 ILE A O 1
ATOM 680 N N . GLY A 1 90 ? 23.179 15.324 -13.180 1.00 86.88 90 GLY A N 1
ATOM 681 C CA . GLY A 1 90 ? 23.236 15.599 -14.614 1.00 86.88 90 GLY A CA 1
ATOM 682 C C . GLY A 1 90 ? 22.949 14.354 -15.457 1.00 86.88 90 GLY A C 1
ATOM 683 O O . GLY A 1 90 ? 22.156 14.414 -16.395 1.00 86.88 90 GLY A O 1
ATOM 684 N N . ASN A 1 91 ? 23.533 13.209 -15.104 1.00 88.19 91 ASN A N 1
ATOM 685 C CA . ASN A 1 91 ? 23.302 11.949 -15.807 1.00 88.19 91 ASN A CA 1
ATOM 686 C C . ASN A 1 91 ? 21.884 11.404 -15.594 1.00 88.19 91 ASN A C 1
ATOM 688 O O . ASN A 1 91 ? 21.275 10.956 -16.564 1.00 88.19 91 ASN A O 1
ATOM 692 N N . LEU A 1 92 ? 21.312 11.504 -14.390 1.00 88.31 92 LEU A N 1
ATOM 693 C CA . LEU A 1 92 ? 19.906 11.165 -14.126 1.00 88.31 92 LEU A CA 1
ATOM 694 C C . LEU A 1 92 ? 18.955 12.018 -14.977 1.00 88.31 92 LEU A C 1
ATOM 696 O O . LEU A 1 92 ? 18.050 11.475 -15.608 1.00 88.31 92 LEU A O 1
ATOM 700 N N . ASN A 1 93 ? 19.206 13.326 -15.068 1.00 90.06 93 ASN A N 1
ATOM 701 C CA . ASN A 1 93 ? 18.400 14.252 -15.871 1.00 90.06 93 ASN A CA 1
ATOM 702 C C . ASN A 1 93 ? 18.526 14.004 -17.382 1.00 90.06 93 ASN A C 1
ATOM 704 O O . ASN A 1 93 ? 17.596 14.265 -18.144 1.00 90.06 93 ASN A O 1
ATOM 708 N N . ASN A 1 94 ? 19.670 13.476 -17.817 1.00 91.25 94 ASN A N 1
ATOM 709 C CA . ASN A 1 94 ? 19.925 13.073 -19.200 1.00 91.25 94 ASN A CA 1
ATOM 710 C C . ASN A 1 94 ? 19.550 11.609 -19.483 1.00 91.25 94 ASN A C 1
ATOM 712 O O . ASN A 1 94 ? 19.814 11.105 -20.583 1.00 91.25 94 ASN A O 1
ATOM 716 N N . SER A 1 95 ? 18.960 10.921 -18.501 1.00 92.38 95 SER A N 1
ATOM 717 C CA . SER A 1 95 ? 18.542 9.534 -18.633 1.00 92.38 95 SER A CA 1
ATOM 718 C C . SER A 1 95 ? 17.083 9.420 -19.057 1.00 92.38 95 SER A C 1
ATOM 720 O O . SER A 1 95 ? 16.217 10.209 -18.679 1.00 92.38 95 SER A O 1
ATOM 722 N N . THR A 1 96 ? 16.787 8.410 -19.862 1.00 94.81 96 THR A N 1
ATOM 723 C CA . THR A 1 96 ? 15.419 7.997 -20.181 1.00 94.81 96 THR A CA 1
ATOM 724 C C . THR A 1 96 ? 15.326 6.495 -19.993 1.00 94.81 96 THR A C 1
ATOM 726 O O . THR A 1 96 ? 16.145 5.753 -20.531 1.00 94.81 96 THR A O 1
ATOM 729 N N . PHE A 1 97 ? 14.338 6.054 -19.224 1.00 95.00 97 PHE A N 1
ATOM 730 C CA . PHE A 1 97 ? 14.037 4.641 -19.066 1.00 95.00 97 PHE A CA 1
ATOM 731 C C . PHE A 1 97 ? 12.897 4.273 -20.008 1.00 95.00 97 PHE A C 1
ATOM 733 O O . PHE A 1 97 ? 11.761 4.677 -19.784 1.00 95.00 97 PHE A O 1
ATOM 740 N N . ASN A 1 98 ? 13.198 3.539 -21.070 1.00 96.75 98 ASN A N 1
ATOM 741 C CA . ASN A 1 98 ? 12.186 2.983 -21.957 1.00 96.75 98 ASN A CA 1
ATOM 742 C C . ASN A 1 98 ? 11.799 1.600 -21.461 1.00 96.75 98 ASN A C 1
ATOM 744 O O . ASN A 1 98 ? 12.661 0.846 -21.012 1.00 96.75 98 ASN A O 1
ATOM 748 N N . TYR A 1 99 ? 10.528 1.252 -21.579 1.00 96.06 99 TYR A N 1
ATOM 749 C CA . TYR A 1 99 ? 10.076 -0.077 -21.223 1.00 96.06 99 TYR A CA 1
ATOM 750 C C . TYR A 1 99 ? 8.958 -0.576 -22.122 1.00 96.06 99 TYR A C 1
ATOM 752 O O . TYR A 1 99 ? 8.161 0.184 -22.673 1.00 96.06 99 TYR A O 1
ATOM 760 N N . GLU A 1 100 ? 8.883 -1.890 -22.211 1.00 95.75 100 GLU A N 1
ATOM 761 C CA . GLU A 1 100 ? 7.761 -2.625 -22.735 1.00 95.75 100 GLU A CA 1
ATOM 762 C C . GLU A 1 100 ? 7.387 -3.725 -21.747 1.00 95.75 100 GLU A C 1
ATOM 764 O O . GLU A 1 100 ? 8.239 -4.391 -21.168 1.00 95.75 100 GLU A O 1
ATOM 769 N N . TYR A 1 101 ? 6.095 -3.918 -21.559 1.00 92.81 101 TYR A N 1
ATOM 770 C CA . TYR A 1 101 ? 5.530 -4.929 -20.697 1.00 92.81 101 TYR A CA 1
ATOM 771 C C . TYR A 1 101 ? 4.407 -5.643 -21.439 1.00 92.81 101 TYR A C 1
ATOM 773 O O . TYR A 1 101 ? 3.477 -5.002 -21.924 1.00 92.81 101 TYR A O 1
ATOM 781 N N . ARG A 1 102 ? 4.469 -6.971 -21.515 1.00 94.12 102 ARG A N 1
ATOM 782 C CA . ARG A 1 102 ? 3.399 -7.817 -22.056 1.00 94.12 102 ARG A CA 1
ATOM 783 C C . ARG A 1 102 ? 2.924 -8.751 -20.959 1.00 94.12 102 ARG A C 1
ATOM 785 O O . ARG A 1 102 ? 3.739 -9.420 -20.325 1.00 94.12 102 ARG A O 1
ATOM 792 N N . LEU A 1 103 ? 1.615 -8.829 -20.769 1.00 91.19 103 LEU A N 1
ATOM 793 C CA . LEU A 1 103 ? 0.996 -9.697 -19.774 1.00 91.19 103 LEU A CA 1
ATOM 794 C C . LEU A 1 103 ? -0.113 -10.515 -20.411 1.00 91.19 103 LEU A C 1
ATOM 796 O O . LEU A 1 103 ? -0.940 -9.966 -21.134 1.00 91.19 103 LEU A O 1
ATOM 800 N N . ASP A 1 104 ? -0.135 -11.805 -20.100 1.00 90.06 104 ASP A N 1
ATOM 801 C CA . ASP A 1 104 ? -1.250 -12.712 -20.351 1.00 90.06 104 ASP A CA 1
ATOM 802 C C . ASP A 1 104 ? -1.433 -13.583 -19.102 1.00 90.06 104 ASP A C 1
ATOM 804 O O . ASP A 1 104 ? -0.687 -14.540 -18.872 1.00 90.06 104 ASP A O 1
ATOM 808 N N . THR A 1 105 ? -2.380 -13.196 -18.245 1.00 85.31 105 THR A N 1
ATOM 809 C CA . THR A 1 105 ? -2.606 -13.878 -16.961 1.00 85.31 105 THR A CA 1
ATOM 810 C C . THR A 1 105 ? -3.230 -15.260 -17.134 1.00 85.31 105 THR A C 1
ATOM 812 O O . THR A 1 105 ? -2.991 -16.130 -16.305 1.00 85.31 105 THR A O 1
ATOM 815 N N . GLU A 1 106 ? -4.004 -15.489 -18.201 1.00 84.62 106 GLU A N 1
ATOM 816 C CA . GLU A 1 106 ? -4.602 -16.802 -18.492 1.00 84.62 106 GLU A CA 1
ATOM 817 C C . GLU A 1 106 ? -3.537 -17.825 -18.882 1.00 84.62 106 GLU A C 1
ATOM 819 O O . GLU A 1 106 ? -3.562 -18.964 -18.423 1.00 84.62 106 GLU A O 1
ATOM 824 N N . SER A 1 107 ? -2.581 -17.401 -19.708 1.00 87.25 107 SER A N 1
ATOM 825 C CA . SER A 1 107 ? -1.486 -18.253 -20.175 1.00 87.25 107 SER A CA 1
ATOM 826 C C . SER A 1 107 ? -0.288 -18.274 -19.221 1.00 87.25 107 SER A C 1
ATOM 828 O O . SER A 1 107 ? 0.712 -18.910 -19.550 1.00 87.25 107 SER A O 1
ATOM 830 N N . LYS A 1 108 ? -0.355 -17.555 -18.087 1.00 87.69 108 LYS A N 1
ATOM 831 C CA . LYS A 1 108 ? 0.746 -17.357 -17.124 1.00 87.69 108 LYS A CA 1
ATOM 832 C C . LYS A 1 108 ? 2.056 -16.950 -17.809 1.00 87.69 108 LYS A C 1
ATOM 834 O O . LYS A 1 108 ? 3.113 -17.547 -17.595 1.00 87.69 108 LYS A O 1
ATOM 839 N N . ARG A 1 109 ? 1.976 -15.934 -18.678 1.00 90.50 109 ARG A N 1
ATOM 840 C CA . ARG A 1 109 ? 3.128 -15.392 -19.414 1.00 90.50 109 ARG A CA 1
ATOM 841 C C . ARG A 1 109 ? 3.297 -13.906 -19.186 1.00 90.50 109 ARG A C 1
ATOM 843 O O . ARG A 1 109 ? 2.345 -13.129 -19.275 1.00 90.50 109 ARG A O 1
ATOM 850 N N . MET A 1 110 ? 4.536 -13.516 -18.922 1.00 91.56 110 MET A N 1
ATOM 851 C CA . MET A 1 110 ? 4.923 -12.126 -18.724 1.00 91.56 110 MET A CA 1
ATOM 852 C C . MET A 1 110 ? 6.216 -11.860 -19.475 1.00 91.56 110 MET A C 1
ATOM 854 O O . MET A 1 110 ? 7.134 -12.671 -19.442 1.00 91.56 110 MET A O 1
ATOM 858 N N . TYR A 1 111 ? 6.297 -10.713 -20.129 1.00 93.25 111 TYR A N 1
ATOM 859 C CA . TYR A 1 111 ? 7.529 -10.211 -20.712 1.00 93.25 111 TYR A CA 1
ATOM 860 C C . TYR A 1 111 ? 7.732 -8.770 -20.271 1.00 93.25 111 TYR A C 1
ATOM 862 O O . TYR A 1 111 ? 6.785 -7.986 -20.274 1.00 93.25 111 TYR A O 1
ATOM 870 N N . MET A 1 112 ? 8.957 -8.431 -19.899 1.00 93.06 112 MET A N 1
ATOM 871 C CA . MET A 1 112 ? 9.380 -7.074 -19.609 1.00 93.06 112 MET A CA 1
ATOM 872 C C . MET A 1 112 ? 10.688 -6.813 -20.347 1.00 93.06 112 MET A C 1
ATOM 874 O O . MET A 1 112 ? 11.664 -7.529 -20.143 1.00 93.06 112 MET A O 1
ATOM 878 N N . ASP A 1 113 ? 10.706 -5.784 -21.180 1.00 94.12 113 ASP A N 1
ATOM 879 C CA . ASP A 1 113 ? 11.919 -5.209 -21.750 1.00 94.12 113 ASP A CA 1
ATOM 880 C C . ASP A 1 113 ? 12.104 -3.826 -21.140 1.00 94.12 113 ASP A C 1
ATOM 882 O O . ASP A 1 113 ? 11.205 -2.998 -21.222 1.00 94.12 113 ASP A O 1
ATOM 886 N N . GLY A 1 114 ? 13.233 -3.569 -20.498 1.00 94.44 114 GLY A N 1
ATOM 887 C CA . GLY A 1 114 ? 13.588 -2.269 -19.946 1.00 94.44 114 GLY A CA 1
ATOM 888 C C . GLY A 1 114 ? 14.928 -1.824 -20.500 1.00 94.44 114 GLY A C 1
ATOM 889 O O . GLY A 1 114 ? 15.851 -2.624 -20.601 1.00 94.44 114 GLY A O 1
ATOM 890 N N . SER A 1 115 ? 15.065 -0.548 -20.833 1.00 94.56 115 SER A N 1
ATOM 891 C CA . SER A 1 115 ? 16.302 0.033 -21.345 1.00 94.56 115 SER A CA 1
ATOM 892 C C . SER A 1 115 ? 16.547 1.379 -20.680 1.00 94.56 115 SER A C 1
ATOM 894 O O . SER A 1 115 ? 15.731 2.294 -20.787 1.00 94.56 115 SER A O 1
ATOM 896 N N . LEU A 1 116 ? 17.676 1.507 -19.986 1.00 91.25 116 LEU A N 1
ATOM 897 C CA . LEU A 1 116 ? 18.177 2.772 -19.466 1.00 91.25 116 LEU A CA 1
ATOM 898 C C . LEU A 1 116 ? 19.098 3.402 -20.509 1.00 91.25 116 LEU A C 1
ATOM 900 O O . LEU A 1 116 ? 20.195 2.902 -20.770 1.00 91.25 116 LEU A O 1
ATOM 904 N N . LEU A 1 117 ? 18.663 4.521 -21.078 1.00 92.69 117 LEU A N 1
ATOM 905 C CA . LEU A 1 117 ? 19.432 5.291 -22.042 1.00 92.69 117 LEU A CA 1
ATOM 906 C C . LEU A 1 117 ? 20.024 6.512 -21.350 1.00 92.69 117 LEU A C 1
ATOM 908 O O . LEU A 1 117 ? 19.273 7.302 -20.789 1.00 92.69 117 LEU A O 1
ATOM 912 N N . LEU A 1 118 ? 21.333 6.720 -21.472 1.00 90.44 118 LEU A N 1
ATOM 913 C CA . LEU A 1 118 ? 21.997 7.979 -21.132 1.00 90.44 118 LEU A CA 1
ATOM 914 C C . LEU A 1 118 ? 22.380 8.683 -22.430 1.00 90.44 118 LEU A C 1
ATOM 916 O O . LEU A 1 118 ? 23.098 8.114 -23.253 1.00 90.44 118 LEU A O 1
ATOM 920 N N . ASN A 1 119 ? 21.898 9.910 -22.643 1.00 87.19 119 ASN A N 1
ATOM 921 C CA . ASN A 1 119 ? 22.149 10.655 -23.885 1.00 87.19 119 ASN A CA 1
ATOM 922 C C . ASN A 1 119 ? 21.823 9.836 -25.156 1.00 87.19 119 ASN A C 1
ATOM 924 O O . ASN A 1 119 ? 22.556 9.871 -26.143 1.00 87.19 119 ASN A O 1
ATOM 928 N N . SER A 1 120 ? 20.718 9.083 -25.135 1.00 86.56 120 SER A N 1
ATOM 929 C CA . SER A 1 120 ? 20.270 8.173 -26.212 1.00 86.56 120 SER A CA 1
ATOM 930 C C . SER A 1 120 ? 21.128 6.920 -26.450 1.00 86.56 120 SER A C 1
ATOM 932 O O . SER A 1 120 ? 20.835 6.163 -27.371 1.00 86.56 120 SER A O 1
ATOM 934 N N . THR A 1 121 ? 22.156 6.669 -25.637 1.00 89.94 121 THR A N 1
ATOM 935 C CA . THR A 1 121 ? 22.940 5.424 -25.687 1.00 89.94 121 THR A CA 1
ATOM 936 C C . THR A 1 121 ? 22.434 4.469 -24.614 1.00 89.94 121 THR A C 1
ATOM 938 O O . THR A 1 121 ? 22.358 4.858 -23.450 1.00 89.94 121 THR A O 1
ATOM 941 N N . GLU A 1 122 ? 22.079 3.233 -24.984 1.00 90.69 122 GLU A N 1
ATOM 942 C CA . GLU A 1 122 ? 21.688 2.207 -24.007 1.00 90.69 122 GLU A CA 1
ATOM 943 C C . GLU A 1 122 ? 22.884 1.881 -23.103 1.00 90.69 122 GLU A C 1
ATOM 945 O O . GLU A 1 122 ? 23.907 1.381 -23.566 1.00 90.69 122 GLU A O 1
ATOM 950 N N . LEU A 1 123 ? 22.747 2.174 -21.809 1.00 87.94 123 LEU A N 1
ATOM 951 C CA . LEU A 1 123 ? 23.715 1.784 -20.787 1.00 87.94 123 LEU A CA 1
ATOM 952 C C . LEU A 1 123 ? 23.423 0.379 -20.273 1.00 87.94 123 LEU A C 1
ATOM 954 O O . LEU A 1 123 ? 24.323 -0.446 -20.149 1.00 87.94 123 LEU A O 1
ATOM 958 N N . LEU A 1 124 ? 22.152 0.123 -19.976 1.00 86.75 124 LEU A N 1
ATOM 959 C CA . LEU A 1 124 ? 21.677 -1.111 -19.377 1.00 86.75 124 LEU A CA 1
ATOM 960 C C . LEU A 1 124 ? 20.357 -1.495 -20.024 1.00 86.75 124 LEU A C 1
ATOM 962 O O . LEU A 1 124 ? 19.435 -0.683 -20.063 1.00 86.75 124 LEU A O 1
ATOM 966 N N . GLY A 1 125 ? 20.259 -2.741 -20.472 1.00 90.25 125 GLY A N 1
ATOM 967 C CA . GLY A 1 125 ? 18.999 -3.328 -20.891 1.00 90.25 125 GLY A CA 1
ATOM 968 C C . GLY A 1 125 ? 18.677 -4.581 -20.087 1.00 90.25 125 GLY A C 1
ATOM 969 O O . GLY A 1 125 ? 19.564 -5.377 -19.787 1.00 90.25 125 GLY A O 1
ATOM 970 N N . LEU A 1 126 ? 17.408 -4.765 -19.753 1.00 90.56 126 LEU A N 1
ATOM 971 C CA . LEU A 1 126 ? 16.887 -5.926 -19.047 1.00 90.56 126 LEU A CA 1
ATOM 972 C C . LEU A 1 126 ? 15.763 -6.532 -19.878 1.00 90.56 126 LEU A C 1
ATOM 974 O O . LEU A 1 126 ? 14.760 -5.878 -20.120 1.00 90.56 126 LEU A O 1
ATOM 978 N N . ASN A 1 127 ? 15.911 -7.797 -20.249 1.00 92.25 127 ASN A N 1
ATOM 979 C CA . ASN A 1 127 ? 14.811 -8.620 -20.728 1.00 92.25 127 ASN A CA 1
ATOM 980 C C . ASN A 1 127 ? 14.468 -9.635 -19.645 1.00 92.25 127 ASN A C 1
ATOM 982 O O . ASN A 1 127 ? 15.309 -10.449 -19.273 1.00 92.25 127 ASN A O 1
ATOM 986 N N . PHE A 1 128 ? 13.235 -9.611 -19.170 1.00 91.06 128 PHE A N 1
ATOM 987 C CA . PHE A 1 128 ? 12.680 -10.625 -18.293 1.00 91.06 128 PHE A CA 1
ATOM 988 C C . PHE A 1 128 ? 11.525 -11.317 -19.007 1.00 91.06 128 PHE A C 1
ATOM 990 O O . PHE A 1 128 ? 10.636 -10.659 -19.546 1.00 91.06 128 PHE A O 1
ATOM 997 N N . TYR A 1 129 ? 11.529 -12.643 -19.019 1.00 91.94 129 TYR A N 1
ATOM 998 C CA . TYR A 1 129 ? 10.444 -13.440 -19.572 1.00 91.94 129 TYR A CA 1
ATOM 999 C C . TYR A 1 129 ? 10.064 -14.550 -18.602 1.00 91.94 129 TYR A C 1
ATOM 1001 O O . TYR A 1 129 ? 10.914 -15.343 -18.208 1.00 91.94 129 TYR A O 1
ATOM 1009 N N . GLN A 1 130 ? 8.783 -14.611 -18.259 1.00 87.50 130 GLN A N 1
ATOM 1010 C CA . GLN A 1 130 ? 8.173 -15.696 -17.510 1.00 87.50 130 GLN A CA 1
ATOM 1011 C C . GLN A 1 130 ? 7.317 -16.543 -18.444 1.00 87.50 130 GLN A C 1
ATOM 1013 O O . GLN A 1 130 ? 6.424 -16.011 -19.115 1.00 87.50 130 GLN A O 1
ATOM 1018 N N . ALA A 1 131 ? 7.520 -17.856 -18.398 1.00 84.81 131 ALA A N 1
ATOM 1019 C CA . ALA A 1 131 ? 6.573 -18.828 -18.922 1.00 84.81 131 ALA A CA 1
ATOM 1020 C C . ALA A 1 131 ? 6.426 -19.981 -17.928 1.00 84.81 131 ALA A C 1
ATOM 1022 O O . ALA A 1 131 ? 7.394 -20.686 -17.669 1.00 84.81 131 ALA A O 1
ATOM 1023 N N . GLU A 1 132 ? 5.209 -20.173 -17.413 1.00 78.38 132 GLU A N 1
ATOM 1024 C CA . GLU A 1 132 ? 4.902 -21.224 -16.431 1.00 78.38 132 GLU A CA 1
ATOM 1025 C C . GLU A 1 132 ? 5.739 -21.070 -15.149 1.00 78.38 132 GLU A C 1
ATOM 1027 O O . GLU A 1 132 ? 5.550 -20.073 -14.455 1.00 78.38 132 GLU A O 1
ATOM 1032 N N . ASP A 1 133 ? 6.635 -22.005 -14.833 1.00 79.81 133 ASP A N 1
ATOM 1033 C CA . ASP A 1 133 ? 7.483 -22.063 -13.631 1.00 79.81 133 ASP A CA 1
ATOM 1034 C C . ASP A 1 133 ? 8.951 -21.668 -13.883 1.00 79.81 133 ASP A C 1
ATOM 1036 O O . ASP A 1 133 ? 9.788 -21.764 -12.983 1.00 79.81 133 ASP A O 1
ATOM 1040 N N . ILE A 1 134 ? 9.266 -21.193 -15.093 1.00 84.56 134 ILE A N 1
ATOM 1041 C CA . ILE A 1 134 ? 10.624 -20.811 -15.486 1.00 84.56 134 ILE A CA 1
ATOM 1042 C C . ILE A 1 134 ? 10.681 -19.317 -15.804 1.00 84.56 134 ILE A C 1
ATOM 1044 O O . ILE A 1 134 ? 9.962 -18.810 -16.678 1.00 84.56 134 ILE A O 1
ATOM 1048 N N . SER A 1 135 ? 11.611 -18.620 -15.146 1.00 89.25 135 SER A N 1
ATOM 1049 C CA . SER A 1 135 ? 11.993 -17.259 -15.515 1.00 89.25 135 SER A CA 1
ATOM 1050 C C . SER A 1 135 ? 13.299 -17.233 -16.304 1.00 89.25 135 SER A C 1
ATOM 1052 O O . SER A 1 135 ? 14.262 -17.940 -16.009 1.00 89.25 135 SER A O 1
ATOM 1054 N N . TYR A 1 136 ? 13.364 -16.319 -17.264 1.00 90.12 136 TYR A N 1
ATOM 1055 C CA . TYR A 1 136 ? 14.559 -16.005 -18.032 1.00 90.12 136 TYR A CA 1
ATOM 1056 C C . TYR A 1 136 ? 14.904 -14.532 -17.845 1.00 90.12 136 TYR A C 1
ATOM 1058 O O . TYR A 1 136 ? 14.092 -13.662 -18.162 1.00 90.12 136 TYR A O 1
ATOM 1066 N N . ALA A 1 137 ? 16.118 -14.246 -17.381 1.00 88.94 137 ALA A N 1
ATOM 1067 C CA . ALA A 1 137 ? 16.634 -12.889 -17.236 1.00 88.94 137 ALA A CA 1
ATOM 1068 C C . ALA A 1 137 ? 17.832 -12.672 -18.162 1.00 88.94 137 ALA A C 1
ATOM 1070 O O . ALA A 1 137 ? 18.791 -13.436 -18.139 1.00 88.94 137 ALA A O 1
ATOM 1071 N N . PHE A 1 138 ? 17.812 -11.621 -18.970 1.00 90.44 138 PHE A N 1
ATOM 1072 C CA . PHE A 1 138 ? 18.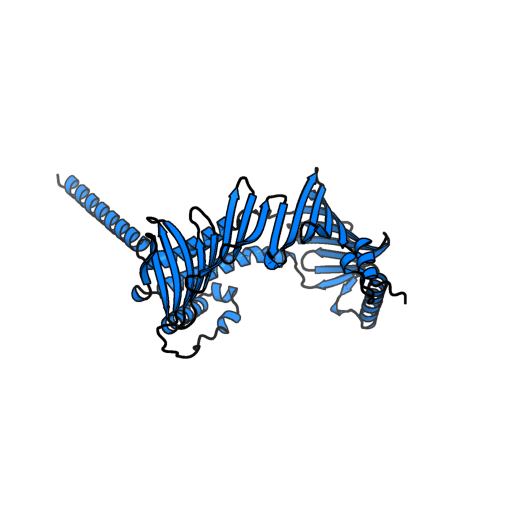919 -11.254 -19.844 1.00 90.44 138 PHE A CA 1
ATOM 1073 C C . PHE A 1 138 ? 19.314 -9.804 -19.620 1.00 90.44 138 PHE A C 1
ATOM 1075 O O . PHE A 1 138 ? 18.494 -8.894 -19.729 1.00 90.44 138 PHE A O 1
ATOM 1082 N N . LEU A 1 139 ? 20.592 -9.616 -19.301 1.00 86.50 139 LEU A N 1
ATOM 1083 C CA . LEU A 1 139 ? 21.190 -8.330 -18.976 1.00 86.50 139 LEU A CA 1
ATOM 1084 C C . LEU A 1 139 ? 22.019 -7.856 -20.173 1.00 86.50 139 LEU A C 1
ATOM 1086 O O . LEU A 1 139 ? 23.201 -8.190 -20.302 1.00 86.50 139 LEU A O 1
ATOM 1090 N N . ARG A 1 140 ? 21.395 -7.082 -21.067 1.00 89.31 140 ARG A N 1
ATOM 1091 C CA . ARG A 1 140 ? 22.078 -6.508 -22.234 1.00 89.31 140 ARG A CA 1
ATOM 1092 C C . ARG A 1 140 ? 23.248 -5.644 -21.779 1.00 89.31 140 ARG A C 1
ATOM 1094 O O . ARG A 1 140 ? 23.152 -4.929 -20.784 1.00 89.31 140 ARG A O 1
ATOM 1101 N N . ASN A 1 141 ? 24.345 -5.723 -22.528 1.00 84.12 141 ASN A N 1
ATOM 1102 C CA . ASN A 1 141 ? 25.628 -5.068 -22.240 1.00 84.12 141 ASN A CA 1
ATOM 1103 C C . ASN A 1 141 ? 26.348 -5.571 -20.972 1.00 84.12 141 ASN A C 1
ATOM 1105 O O . ASN A 1 141 ? 27.409 -5.050 -20.639 1.00 84.12 141 ASN A O 1
ATOM 1109 N N . ILE A 1 142 ? 25.825 -6.602 -20.294 1.00 86.88 142 ILE A N 1
ATOM 1110 C CA . ILE A 1 142 ? 26.456 -7.213 -19.114 1.00 86.88 142 ILE A CA 1
ATOM 1111 C C . ILE A 1 142 ? 26.798 -8.677 -19.370 1.00 86.88 142 ILE A C 1
ATOM 1113 O O . ILE A 1 142 ? 27.925 -9.093 -19.104 1.00 86.88 142 ILE A O 1
ATOM 1117 N N . PHE A 1 143 ? 25.839 -9.455 -19.870 1.00 87.38 143 PHE A N 1
ATOM 1118 C CA . PHE A 1 143 ? 25.984 -10.893 -20.059 1.00 87.38 143 PHE A CA 1
ATOM 1119 C C 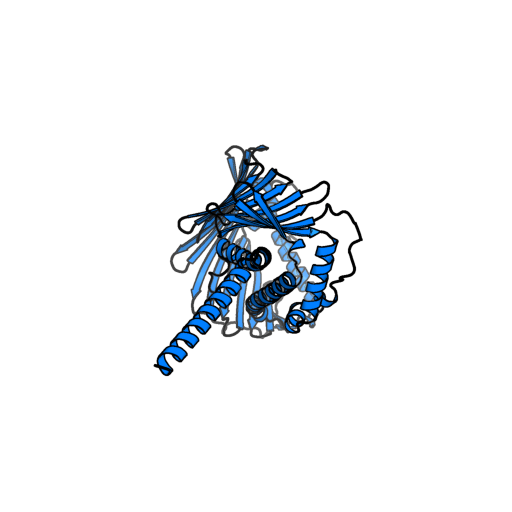. PHE A 1 143 ? 25.278 -11.324 -21.341 1.00 87.38 143 PHE A C 1
ATOM 1121 O O . PHE A 1 143 ? 24.174 -10.873 -21.625 1.00 87.38 143 PHE A O 1
ATOM 1128 N N . ASP A 1 144 ? 25.921 -12.170 -22.141 1.00 87.75 144 ASP A N 1
ATOM 1129 C CA . ASP A 1 144 ? 25.483 -12.511 -23.500 1.00 87.75 144 ASP A CA 1
ATOM 1130 C C . ASP A 1 144 ? 24.497 -13.692 -23.561 1.00 87.75 144 ASP A C 1
ATOM 1132 O O . ASP A 1 144 ? 24.041 -14.060 -24.647 1.00 87.75 144 ASP A O 1
ATOM 1136 N N . LYS A 1 145 ? 24.121 -14.253 -22.406 1.00 89.12 145 LYS A N 1
ATOM 1137 C CA . LYS A 1 145 ? 23.160 -15.356 -22.266 1.00 89.12 145 LYS A CA 1
ATOM 1138 C C . LYS A 1 145 ? 22.010 -14.987 -21.339 1.00 89.12 145 LYS A C 1
ATOM 1140 O O . LYS A 1 145 ? 22.181 -14.220 -20.394 1.00 89.12 145 LYS A O 1
ATOM 1145 N N . TYR A 1 146 ? 20.850 -15.593 -21.572 1.00 89.56 146 TYR A N 1
ATOM 1146 C CA . TYR A 1 146 ? 19.787 -15.612 -20.571 1.00 89.56 146 TYR A CA 1
ATOM 1147 C C . TYR A 1 146 ? 20.229 -16.433 -19.358 1.00 89.56 146 TYR A C 1
ATOM 1149 O O . TYR A 1 146 ? 20.757 -17.531 -19.506 1.00 89.56 146 TYR A O 1
ATOM 1157 N N . ILE A 1 147 ? 19.972 -15.919 -18.166 1.00 87.50 147 ILE A N 1
ATOM 1158 C CA . ILE A 1 147 ? 20.072 -16.644 -16.907 1.00 87.50 147 ILE A CA 1
ATOM 1159 C C . ILE A 1 147 ? 18.708 -17.284 -16.657 1.00 87.50 147 ILE A C 1
ATOM 1161 O O . ILE A 1 147 ? 17.693 -16.583 -16.625 1.00 87.50 147 ILE A O 1
ATOM 1165 N N . VAL A 1 148 ? 18.687 -18.608 -16.532 1.00 89.62 148 VAL A N 1
ATOM 1166 C CA . VAL A 1 148 ? 17.494 -19.384 -16.182 1.00 89.62 148 VAL A CA 1
ATOM 1167 C C . VAL A 1 148 ? 17.375 -19.430 -14.667 1.00 89.62 148 VAL A C 1
ATOM 1169 O O . VAL A 1 148 ? 18.347 -19.742 -13.975 1.00 89.62 148 VAL A O 1
ATOM 1172 N N . ILE A 1 149 ? 16.185 -19.114 -14.171 1.00 82.94 149 ILE A N 1
ATOM 1173 C CA . ILE A 1 149 ? 15.799 -19.260 -12.772 1.00 82.94 149 ILE A CA 1
ATOM 1174 C C . ILE A 1 149 ? 14.652 -20.272 -12.768 1.00 82.94 149 ILE A C 1
ATOM 1176 O O . ILE A 1 149 ? 13.603 -20.023 -13.364 1.00 82.94 149 ILE A O 1
ATOM 1180 N N . GLU A 1 150 ? 14.905 -21.441 -12.187 1.00 76.56 150 GLU A N 1
ATOM 1181 C CA . GLU A 1 150 ? 13.907 -22.501 -12.009 1.00 76.56 150 GLU A CA 1
ATOM 1182 C C . GLU A 1 150 ? 13.086 -22.249 -10.732 1.00 76.56 150 GLU A C 1
ATOM 1184 O O . GLU A 1 150 ? 13.538 -21.538 -9.829 1.00 76.56 150 GLU A O 1
ATOM 1189 N N . ASP A 1 151 ? 11.883 -22.825 -10.661 1.00 69.81 151 ASP A N 1
ATOM 1190 C CA . ASP A 1 151 ? 10.942 -22.708 -9.534 1.00 69.81 151 ASP A CA 1
ATOM 1191 C C . ASP A 1 151 ? 10.500 -21.267 -9.204 1.00 69.81 151 ASP A C 1
ATOM 1193 O O . ASP A 1 151 ? 10.126 -20.947 -8.071 1.00 69.81 151 ASP A O 1
ATOM 1197 N N . SER A 1 152 ? 10.509 -20.372 -10.190 1.00 68.31 152 SER A N 1
ATOM 1198 C CA . SER A 1 152 ? 10.066 -18.990 -10.024 1.00 68.31 152 SER A CA 1
ATOM 1199 C C . SER A 1 152 ? 8.727 -18.773 -10.720 1.00 68.31 152 SER A C 1
ATOM 1201 O O . SER A 1 152 ? 8.684 -18.523 -11.916 1.00 68.31 152 SER A O 1
ATOM 1203 N N . ASP A 1 153 ? 7.614 -18.825 -9.978 1.00 69.81 153 ASP A N 1
ATOM 1204 C CA . ASP A 1 153 ? 6.274 -18.512 -10.500 1.00 69.81 153 ASP A CA 1
ATOM 1205 C C . ASP A 1 153 ? 5.737 -17.192 -9.922 1.00 69.81 153 ASP A C 1
ATOM 1207 O O . ASP A 1 153 ? 5.138 -17.138 -8.845 1.00 69.81 153 ASP A O 1
ATOM 1211 N N . ILE A 1 154 ? 5.908 -16.105 -10.680 1.00 68.69 154 ILE A N 1
ATOM 1212 C CA . ILE A 1 154 ? 5.377 -14.783 -10.315 1.00 68.69 154 ILE A CA 1
ATOM 1213 C C . ILE A 1 154 ? 3.837 -14.735 -10.298 1.00 68.69 154 ILE A C 1
ATOM 1215 O O . ILE A 1 154 ? 3.252 -13.899 -9.608 1.00 68.69 154 ILE A O 1
ATOM 1219 N N . PHE A 1 155 ? 3.159 -15.626 -11.031 1.00 71.94 155 PHE A N 1
ATOM 1220 C CA . PHE A 1 155 ? 1.697 -15.684 -11.075 1.00 71.94 155 PHE A CA 1
ATOM 1221 C C . PHE A 1 155 ? 1.115 -16.344 -9.829 1.00 71.94 155 PHE A C 1
ATOM 1223 O O . PHE A 1 155 ? 0.042 -15.929 -9.389 1.00 71.94 155 PHE A O 1
ATOM 1230 N N . THR A 1 156 ? 1.835 -17.283 -9.208 1.00 66.00 156 THR A N 1
ATOM 1231 C CA . THR A 1 156 ? 1.465 -17.803 -7.884 1.00 66.00 156 THR A CA 1
ATOM 1232 C C . THR A 1 156 ? 1.398 -16.668 -6.857 1.00 66.00 156 THR A C 1
ATOM 1234 O O . THR A 1 156 ? 0.384 -16.545 -6.178 1.00 66.00 156 THR A O 1
ATOM 1237 N N . TYR A 1 157 ? 2.370 -15.747 -6.821 1.00 59.34 157 TYR A N 1
ATOM 1238 C CA . TYR A 1 157 ? 2.322 -14.581 -5.918 1.00 59.34 157 TYR A CA 1
ATOM 1239 C C . TYR A 1 157 ? 1.115 -13.656 -6.170 1.00 59.34 157 TYR A C 1
ATOM 1241 O O . TYR A 1 157 ? 0.537 -13.101 -5.232 1.00 59.34 157 TYR A O 1
ATOM 1249 N N . LEU A 1 158 ? 0.701 -13.490 -7.432 1.00 62.66 158 LEU A N 1
ATOM 1250 C CA . LEU A 1 158 ? -0.483 -12.695 -7.781 1.00 62.66 158 LEU A CA 1
ATOM 1251 C C . LEU A 1 158 ? -1.785 -13.388 -7.347 1.00 62.66 158 LEU A C 1
ATOM 1253 O O . LEU A 1 158 ? -2.680 -12.727 -6.816 1.00 62.66 158 LEU A O 1
ATOM 1257 N N . GLU A 1 159 ? -1.892 -14.707 -7.524 1.00 62.78 159 GLU A N 1
ATOM 1258 C CA . GLU A 1 159 ? -3.029 -15.515 -7.056 1.00 62.78 159 GLU A CA 1
ATOM 1259 C C . GLU A 1 159 ? -3.090 -15.594 -5.516 1.00 62.78 159 GLU A C 1
ATOM 1261 O O . GLU A 1 159 ? -4.175 -15.537 -4.925 1.00 62.78 159 GLU A O 1
ATOM 1266 N N . GLU A 1 160 ? -1.934 -15.648 -4.851 1.00 58.09 160 GLU A N 1
ATOM 1267 C CA . GLU A 1 160 ? -1.805 -15.676 -3.392 1.00 58.09 160 GLU A CA 1
ATOM 1268 C C . GLU A 1 160 ? -2.352 -14.420 -2.719 1.00 58.09 160 GLU A C 1
ATOM 1270 O O . GLU A 1 160 ? -2.863 -14.521 -1.608 1.00 58.09 160 GLU A O 1
ATOM 1275 N N . SER A 1 161 ? -2.347 -13.263 -3.387 1.00 56.34 161 SER A N 1
ATOM 1276 C CA . SER A 1 161 ? -2.902 -12.023 -2.824 1.00 56.34 161 SER A CA 1
ATOM 1277 C C . SER A 1 161 ? -4.389 -12.143 -2.448 1.00 56.34 161 SER A C 1
ATOM 1279 O O . SER A 1 161 ? -4.790 -11.710 -1.369 1.00 56.34 161 SER A O 1
ATOM 1281 N N . LYS A 1 162 ? -5.206 -12.806 -3.283 1.00 60.66 162 LYS A N 1
ATOM 1282 C CA . LYS A 1 162 ? -6.639 -13.033 -3.007 1.00 60.66 162 LYS A CA 1
ATOM 1283 C C . LYS A 1 162 ? -6.844 -14.039 -1.885 1.00 60.66 162 LYS A C 1
ATOM 1285 O O . LYS A 1 162 ? -7.653 -13.826 -0.985 1.00 60.66 162 LYS A O 1
ATOM 1290 N N . LYS A 1 163 ? -6.076 -15.128 -1.923 1.00 65.69 163 LYS A N 1
ATOM 1291 C CA . LYS A 1 163 ? -6.093 -16.147 -0.875 1.00 65.69 163 LYS A CA 1
ATOM 1292 C C . LYS A 1 163 ? -5.640 -15.570 0.471 1.00 65.69 163 LYS A C 1
ATOM 1294 O O . LYS A 1 163 ? -6.224 -15.911 1.493 1.00 65.69 163 LYS A O 1
ATOM 1299 N N . ALA A 1 164 ? -4.675 -14.650 0.470 1.00 67.44 164 ALA A N 1
ATOM 1300 C CA . ALA A 1 164 ? -4.204 -13.957 1.661 1.00 67.44 164 ALA A CA 1
ATOM 1301 C C . ALA A 1 164 ? -5.311 -13.109 2.299 1.00 67.44 164 ALA A C 1
ATOM 1303 O O . ALA A 1 164 ? -5.463 -13.151 3.516 1.00 67.44 164 ALA A O 1
ATOM 1304 N N . THR A 1 165 ? -6.133 -12.402 1.517 1.00 71.88 165 THR A N 1
ATOM 1305 C CA . THR A 1 165 ? -7.288 -11.666 2.060 1.00 71.88 165 THR A CA 1
ATOM 1306 C C . THR A 1 165 ? -8.298 -12.600 2.729 1.00 71.88 165 THR A C 1
ATOM 1308 O O . THR A 1 165 ? -8.726 -12.333 3.853 1.00 71.88 165 THR A O 1
ATOM 1311 N N . ASP A 1 166 ? -8.652 -13.714 2.085 1.00 76.00 166 ASP A N 1
ATOM 1312 C CA . ASP A 1 166 ? -9.580 -14.703 2.652 1.00 76.00 166 ASP A CA 1
ATOM 1313 C C . ASP A 1 166 ? -9.024 -15.370 3.914 1.00 76.00 166 ASP A C 1
ATOM 1315 O O . ASP A 1 166 ? -9.759 -15.614 4.874 1.00 76.00 166 ASP A O 1
ATOM 1319 N N . ASP A 1 167 ? -7.726 -15.656 3.927 1.00 79.62 167 ASP A N 1
ATOM 1320 C CA . ASP A 1 167 ? -7.047 -16.260 5.063 1.00 79.62 167 ASP A CA 1
ATOM 1321 C C . ASP A 1 167 ? -6.910 -15.262 6.230 1.00 79.62 167 ASP A C 1
ATOM 1323 O O . ASP A 1 167 ? -7.198 -15.626 7.371 1.00 79.62 167 ASP A O 1
ATOM 1327 N N . ILE A 1 168 ? -6.606 -13.983 5.968 1.00 76.56 168 ILE A N 1
ATOM 1328 C CA . ILE A 1 168 ? -6.632 -12.904 6.975 1.00 76.56 168 ILE A CA 1
ATOM 1329 C C . ILE A 1 168 ? -8.039 -12.745 7.555 1.00 76.56 168 ILE A C 1
ATOM 1331 O O . ILE A 1 168 ? -8.198 -12.692 8.775 1.00 76.56 168 ILE A O 1
ATOM 1335 N N . ASN A 1 169 ? -9.064 -12.706 6.698 1.00 79.62 169 ASN A N 1
ATOM 1336 C CA . ASN A 1 169 ? -10.459 -12.610 7.124 1.00 79.62 169 ASN A CA 1
ATOM 1337 C C . ASN A 1 169 ? -10.848 -13.789 8.019 1.00 79.62 169 ASN A C 1
ATOM 1339 O O . ASN A 1 169 ? -11.451 -13.585 9.068 1.00 79.62 169 ASN A O 1
ATOM 1343 N N . TYR A 1 170 ? -10.440 -15.004 7.651 1.00 83.06 170 TYR A N 1
ATOM 1344 C CA . TYR A 1 170 ? -10.705 -16.198 8.445 1.00 83.06 170 TYR A CA 1
ATOM 1345 C C . TYR A 1 170 ? -10.049 -16.144 9.833 1.00 83.06 170 TYR A C 1
ATOM 1347 O O . TYR A 1 170 ? -10.703 -16.440 10.835 1.00 83.06 170 TYR A O 1
ATOM 1355 N N . ILE A 1 171 ? -8.770 -15.754 9.914 1.00 84.44 171 ILE A N 1
ATOM 1356 C CA . ILE A 1 171 ? -8.069 -15.606 11.199 1.00 84.44 171 ILE A CA 1
ATOM 1357 C C . ILE A 1 171 ? -8.722 -14.516 12.050 1.00 84.44 171 ILE A C 1
ATOM 1359 O O . ILE A 1 171 ? -8.951 -14.729 13.241 1.00 84.44 171 ILE A O 1
ATOM 1363 N N . TYR A 1 172 ? -9.064 -13.379 11.444 1.00 82.69 172 TYR A N 1
ATOM 1364 C CA . TYR A 1 172 ? -9.761 -12.288 12.117 1.00 82.69 172 TYR A CA 1
ATOM 1365 C C . TYR A 1 172 ? -11.084 -12.761 12.732 1.00 82.69 172 TYR A C 1
ATOM 1367 O O . TYR A 1 172 ? -11.301 -12.587 13.931 1.00 82.69 172 TYR A O 1
ATOM 1375 N N . ASP A 1 173 ? -11.929 -13.438 11.952 1.00 85.31 173 ASP A N 1
ATOM 1376 C CA . ASP A 1 173 ? -13.225 -13.936 12.417 1.00 85.31 173 ASP A CA 1
ATOM 1377 C C . ASP A 1 173 ? -13.061 -14.922 13.586 1.00 85.31 173 ASP A C 1
ATOM 1379 O O . ASP A 1 173 ? -13.816 -14.864 14.559 1.00 85.31 173 ASP A O 1
ATOM 1383 N N . LYS A 1 174 ? -12.030 -15.779 13.547 1.00 86.88 174 LYS A N 1
ATOM 1384 C CA . LYS A 1 174 ? -11.705 -16.707 14.643 1.00 86.88 174 LYS A CA 1
ATOM 1385 C C . LYS A 1 174 ? -11.246 -15.997 15.914 1.00 86.88 174 LYS A C 1
ATOM 1387 O O . LYS A 1 174 ? -11.629 -16.410 17.011 1.00 86.88 174 LYS A O 1
ATOM 1392 N N . ILE A 1 175 ? -10.466 -14.925 15.785 1.00 83.69 175 ILE A N 1
ATOM 1393 C CA . ILE A 1 175 ? -10.056 -14.090 16.920 1.00 83.69 175 ILE A CA 1
ATOM 1394 C C . ILE A 1 175 ? -11.284 -13.433 17.559 1.00 83.69 175 ILE A C 1
ATOM 1396 O O . ILE A 1 175 ? -11.432 -13.498 18.779 1.00 83.69 175 ILE A O 1
ATOM 1400 N N . ILE A 1 176 ? -12.187 -12.854 16.761 1.00 85.44 176 ILE A N 1
ATOM 1401 C CA . ILE A 1 176 ? -13.404 -12.198 17.267 1.00 85.44 176 ILE A CA 1
ATOM 1402 C C . ILE A 1 176 ? -14.370 -13.210 17.901 1.00 85.44 176 ILE A C 1
ATOM 1404 O O . ILE A 1 176 ? -14.920 -12.942 18.972 1.00 85.44 176 ILE A O 1
ATOM 1408 N N . GLU A 1 177 ? -14.537 -14.392 17.300 1.00 86.94 177 GLU A N 1
ATOM 1409 C CA . GLU A 1 177 ? -15.329 -15.494 17.862 1.00 86.94 177 GLU A CA 1
ATOM 1410 C C . GLU A 1 177 ? -14.789 -15.917 19.239 1.00 86.94 177 GLU A C 1
ATOM 1412 O O . GLU A 1 177 ? -15.538 -15.960 20.225 1.00 86.94 177 GLU A O 1
ATOM 1417 N N . SER A 1 178 ? -13.478 -16.166 19.338 1.00 84.31 178 SER A N 1
ATOM 1418 C CA . SER A 1 178 ? -12.849 -16.556 20.601 1.00 84.31 178 SER A CA 1
ATOM 1419 C C . SER A 1 178 ? -12.911 -15.425 21.634 1.00 84.31 178 SER A C 1
ATOM 1421 O O . SER A 1 178 ? -13.310 -15.674 22.776 1.00 84.31 178 SER A O 1
ATOM 1423 N N . LEU A 1 179 ? -12.648 -14.171 21.249 1.00 85.94 179 LEU A N 1
ATOM 1424 C CA . LEU A 1 179 ? -12.818 -13.001 22.116 1.00 85.94 179 LEU A CA 1
ATOM 1425 C C . LEU A 1 179 ? -14.241 -12.943 22.690 1.00 85.94 179 LEU A C 1
ATOM 1427 O O . LEU A 1 179 ? -14.419 -12.880 23.907 1.00 85.94 179 LEU A O 1
ATOM 1431 N N . GLY A 1 180 ? -15.263 -13.047 21.836 1.00 85.38 180 GLY A N 1
ATOM 1432 C CA . GLY A 1 180 ? -16.666 -13.009 22.245 1.00 85.38 180 GLY A CA 1
ATOM 1433 C C . GLY A 1 180 ? -17.056 -14.133 23.209 1.00 85.38 180 GLY A C 1
ATOM 1434 O O . GLY A 1 180 ? -17.871 -13.922 24.114 1.00 85.38 180 GLY A O 1
ATOM 1435 N N . SER A 1 181 ? -16.450 -15.313 23.075 1.00 89.00 181 SER A N 1
ATOM 1436 C CA . SER A 1 181 ? -16.675 -16.431 23.997 1.00 89.00 181 SER A CA 1
ATOM 1437 C C . SER A 1 181 ? -16.021 -16.228 25.373 1.00 89.00 181 SER A C 1
ATOM 1439 O O . SER A 1 181 ? -16.571 -16.685 26.376 1.00 89.00 181 SER A O 1
ATOM 1441 N N . ASN A 1 182 ? -14.906 -15.490 25.435 1.00 88.12 182 ASN A N 1
ATOM 1442 C CA . ASN A 1 182 ? -14.067 -15.356 26.629 1.00 88.12 182 ASN A CA 1
ATOM 1443 C C . ASN A 1 182 ? -14.311 -14.075 27.447 1.00 88.12 182 ASN A C 1
ATOM 1445 O O . ASN A 1 182 ? -13.984 -14.046 28.637 1.00 88.12 182 ASN A O 1
ATOM 1449 N N . ILE A 1 183 ? -14.893 -13.028 26.853 1.00 88.44 183 ILE A N 1
ATOM 1450 C CA . ILE A 1 183 ? -15.285 -11.820 27.595 1.00 88.44 183 ILE A CA 1
ATOM 1451 C C . ILE A 1 183 ? -16.555 -12.053 28.421 1.00 88.44 183 ILE A C 1
ATOM 1453 O O . ILE A 1 183 ? -17.473 -12.786 28.034 1.00 88.44 183 ILE A O 1
ATOM 1457 N N . THR A 1 184 ? -16.643 -11.379 29.556 1.00 89.38 184 THR A N 1
ATOM 1458 C CA . THR A 1 184 ? -17.759 -11.436 30.504 1.00 89.38 184 THR A CA 1
ATOM 1459 C C . THR A 1 184 ? -18.395 -10.058 30.662 1.00 89.38 184 THR A C 1
ATOM 1461 O O . THR A 1 184 ? -17.858 -9.062 30.189 1.00 89.38 184 THR A O 1
ATOM 1464 N N . ASN A 1 185 ? -19.554 -9.975 31.322 1.00 86.94 185 ASN A N 1
ATOM 1465 C CA . ASN A 1 185 ? -20.183 -8.676 31.591 1.00 86.94 185 ASN A CA 1
ATOM 1466 C C . ASN A 1 185 ? -19.351 -7.800 32.540 1.00 86.94 185 ASN A C 1
ATOM 1468 O O . ASN A 1 185 ? -19.503 -6.586 32.493 1.00 86.94 185 ASN A O 1
ATOM 1472 N N . ASP A 1 186 ? -18.481 -8.397 33.359 1.00 88.94 186 ASP A N 1
ATOM 1473 C CA . ASP A 1 186 ? -17.606 -7.665 34.281 1.00 88.94 186 ASP A CA 1
ATOM 1474 C C . ASP A 1 186 ? -16.463 -6.954 33.540 1.00 88.94 186 ASP A C 1
ATOM 1476 O O . ASP A 1 186 ? -15.943 -5.955 34.027 1.00 88.94 186 ASP A O 1
ATOM 1480 N N . ASP A 1 187 ? -16.117 -7.430 32.338 1.00 88.94 187 ASP A N 1
ATOM 1481 C CA . ASP A 1 187 ? -15.153 -6.777 31.445 1.00 88.94 187 ASP A CA 1
ATOM 1482 C C . ASP A 1 187 ? -15.790 -5.582 30.694 1.00 88.94 187 ASP A C 1
ATOM 1484 O O . ASP A 1 187 ? -15.098 -4.849 29.988 1.00 88.94 187 ASP A O 1
ATOM 1488 N N . ILE A 1 188 ? -17.116 -5.389 30.812 1.00 92.44 188 ILE A N 1
ATOM 1489 C CA . ILE A 1 188 ? -17.877 -4.367 30.086 1.00 92.44 188 ILE A CA 1
ATOM 1490 C C . ILE A 1 188 ? -18.321 -3.245 31.016 1.00 92.44 188 ILE A C 1
ATOM 1492 O O . ILE A 1 188 ? -19.112 -3.430 31.942 1.00 92.44 188 ILE A O 1
ATOM 1496 N N . LYS A 1 189 ? -17.922 -2.027 30.672 1.00 92.56 189 LYS A N 1
ATOM 1497 C CA . LYS A 1 189 ? -18.323 -0.807 31.362 1.00 92.56 189 LYS A CA 1
ATOM 1498 C C . LYS A 1 189 ? -19.193 0.052 30.468 1.00 92.56 189 LYS A C 1
ATOM 1500 O O . LYS A 1 189 ? -18.956 0.181 29.271 1.00 92.56 189 LYS A O 1
ATOM 1505 N N . VAL A 1 190 ? -20.220 0.651 31.059 1.00 91.31 190 VAL A N 1
ATOM 1506 C CA . VAL A 1 190 ? -21.125 1.560 30.354 1.00 91.31 190 VAL A CA 1
ATOM 1507 C C . VAL A 1 190 ? -21.120 2.900 31.055 1.00 91.31 190 VAL A C 1
ATOM 1509 O O . VAL A 1 190 ? -21.430 2.984 32.243 1.00 91.31 190 VAL A O 1
ATOM 1512 N N . THR A 1 191 ? -20.801 3.945 30.309 1.00 92.94 191 THR A N 1
ATOM 1513 C CA . THR A 1 191 ? -20.795 5.326 30.789 1.00 92.94 191 THR A CA 1
ATOM 1514 C C . THR A 1 191 ? -21.536 6.233 29.806 1.00 92.94 191 THR A C 1
ATOM 1516 O O . THR A 1 191 ? -21.982 5.808 28.736 1.00 92.94 191 THR A O 1
ATOM 1519 N N . ASN A 1 192 ? -21.735 7.488 30.200 1.00 88.69 192 ASN A N 1
ATOM 1520 C CA . ASN A 1 192 ? -22.244 8.534 29.324 1.00 88.69 192 ASN A CA 1
ATOM 1521 C C . ASN A 1 192 ? -21.164 9.612 29.221 1.00 88.69 192 ASN A C 1
ATOM 1523 O O . ASN A 1 192 ? -20.703 10.100 30.254 1.00 88.69 192 ASN A O 1
ATOM 1527 N N . VAL A 1 193 ? -20.738 9.919 27.999 1.00 84.81 193 VAL A N 1
ATOM 1528 C CA . VAL A 1 193 ? -19.680 10.889 27.695 1.00 84.81 193 VAL A CA 1
ATOM 1529 C C . VAL A 1 193 ? -20.225 11.809 26.612 1.00 84.81 193 VAL A C 1
ATOM 1531 O O . VAL A 1 193 ? -20.676 11.330 25.574 1.00 84.81 193 VAL A O 1
ATOM 1534 N N . ASP A 1 194 ? -20.266 13.111 26.894 1.00 82.75 194 ASP A N 1
ATOM 1535 C CA . ASP A 1 194 ? -20.756 14.151 25.976 1.00 82.75 194 ASP A CA 1
ATOM 1536 C C . ASP A 1 194 ? -22.142 13.862 25.369 1.00 82.75 194 ASP A C 1
ATOM 1538 O O . ASP A 1 194 ? -22.424 14.140 24.206 1.00 82.75 194 ASP A O 1
ATOM 1542 N N . GLY A 1 195 ? -23.035 13.267 26.169 1.00 82.50 195 GLY A N 1
ATOM 1543 C CA . GLY A 1 195 ? -24.396 12.913 25.755 1.00 82.50 195 GLY A CA 1
ATOM 1544 C C . GLY A 1 195 ? -24.500 11.628 24.925 1.00 82.50 195 GLY A C 1
ATOM 1545 O O . GLY A 1 195 ? -25.615 11.218 24.592 1.00 82.50 195 GLY A O 1
ATOM 1546 N N . LYS A 1 196 ? -23.377 10.962 24.631 1.00 88.19 196 LYS A N 1
ATOM 1547 C CA . LYS A 1 196 ? -23.311 9.674 23.932 1.00 88.19 196 LYS A CA 1
ATOM 1548 C C . LYS A 1 196 ? -23.183 8.529 24.932 1.00 88.19 196 LYS A C 1
ATOM 1550 O O . LYS A 1 196 ? -22.494 8.627 25.950 1.00 88.19 196 LYS A O 1
ATOM 1555 N N . LYS A 1 197 ? -23.821 7.394 24.635 1.00 91.44 197 LYS A N 1
ATOM 1556 C CA . LYS A 1 197 ? -23.630 6.172 25.431 1.00 91.44 197 LYS A CA 1
ATOM 1557 C C . LYS A 1 197 ? -22.301 5.535 25.018 1.00 91.44 197 LYS A C 1
ATOM 1559 O O . LYS A 1 197 ? -22.196 5.055 23.892 1.00 91.44 197 LYS A O 1
ATOM 1564 N N . LYS A 1 198 ? -21.330 5.491 25.931 1.00 93.75 198 LYS A N 1
ATOM 1565 C CA . LYS A 1 198 ? -20.047 4.798 25.756 1.00 93.75 198 LYS A CA 1
ATOM 1566 C C . LYS A 1 198 ? -20.157 3.387 26.331 1.00 93.75 198 LYS A C 1
ATOM 1568 O O . LYS A 1 198 ? -20.589 3.210 27.471 1.00 93.75 198 LYS A O 1
ATOM 1573 N N . ILE A 1 199 ? -19.808 2.382 25.536 1.00 93.56 199 ILE A N 1
ATOM 1574 C CA . ILE A 1 199 ? -19.651 0.992 25.977 1.00 93.56 199 ILE A CA 1
ATOM 1575 C C . ILE A 1 199 ? -18.179 0.641 25.792 1.00 93.56 199 ILE A C 1
ATOM 1577 O O . ILE A 1 199 ? -17.675 0.778 24.685 1.00 93.56 199 ILE A O 1
ATOM 1581 N N . SER A 1 200 ? -17.512 0.193 26.848 1.00 93.00 200 SER A N 1
ATOM 1582 C CA . SER A 1 200 ? -16.080 -0.102 26.855 1.00 93.00 200 SER A CA 1
ATOM 1583 C C . SER A 1 200 ? -15.836 -1.534 27.296 1.00 93.00 200 SER A C 1
ATOM 1585 O O . SER A 1 200 ? -16.352 -1.956 28.328 1.00 93.00 200 SER A O 1
ATOM 1587 N N . LEU A 1 201 ? -15.036 -2.260 26.527 1.00 92.44 201 LEU A N 1
ATOM 1588 C CA . LEU A 1 201 ? -14.316 -3.440 26.980 1.00 92.44 201 LEU A CA 1
ATOM 1589 C C . LEU A 1 201 ? -13.043 -2.955 27.673 1.00 92.44 201 LEU A C 1
ATOM 1591 O O . LEU A 1 201 ? -12.189 -2.393 26.998 1.00 92.44 201 LEU A O 1
ATOM 1595 N N . GLU A 1 202 ? -12.925 -3.137 28.987 1.00 90.56 202 GLU A N 1
ATOM 1596 C CA . GLU A 1 202 ? -11.736 -2.761 29.767 1.00 90.56 202 GLU A CA 1
ATOM 1597 C C . GLU A 1 202 ? -11.039 -4.039 30.261 1.00 90.56 202 GLU A C 1
ATOM 1599 O O . GLU A 1 202 ? -11.561 -4.765 31.107 1.00 90.56 202 GLU A O 1
ATOM 1604 N N . LEU A 1 203 ? -9.851 -4.331 29.725 1.00 86.25 203 LEU A N 1
ATOM 1605 C CA . LEU A 1 203 ? -9.067 -5.518 30.058 1.00 86.25 203 LEU A CA 1
ATOM 1606 C C . LEU A 1 203 ? -7.809 -5.121 30.826 1.00 86.25 203 LEU A C 1
ATOM 1608 O O . LEU A 1 203 ? -6.853 -4.593 30.260 1.00 86.25 203 LEU A O 1
ATOM 1612 N N . ASN A 1 204 ? -7.785 -5.430 32.122 1.00 83.19 204 ASN A N 1
ATOM 1613 C CA . ASN A 1 204 ? -6.542 -5.382 32.891 1.00 83.19 204 ASN A CA 1
ATOM 1614 C C . ASN A 1 204 ? -5.567 -6.479 32.430 1.00 83.19 204 ASN A C 1
ATOM 1616 O O . ASN A 1 204 ? -5.962 -7.449 31.779 1.00 83.19 204 ASN A O 1
ATOM 1620 N N . SER A 1 205 ? -4.300 -6.377 32.834 1.00 77.44 205 SER A N 1
ATOM 1621 C CA . SER A 1 205 ? -3.243 -7.322 32.438 1.00 77.44 205 SER A CA 1
ATOM 1622 C C . SER A 1 205 ? -3.609 -8.791 32.676 1.00 77.44 205 SER A C 1
ATOM 1624 O O . SER A 1 205 ? -3.294 -9.655 31.859 1.00 77.44 205 SER A O 1
ATOM 1626 N N . LYS A 1 206 ? -4.312 -9.101 33.775 1.00 83.12 206 LYS A N 1
ATOM 1627 C CA . LYS A 1 206 ? -4.723 -10.475 34.090 1.00 83.12 206 LYS A CA 1
ATOM 1628 C C . LYS A 1 206 ? -5.752 -10.996 33.084 1.00 83.12 206 LYS A C 1
ATOM 1630 O O . LYS A 1 206 ? -5.571 -12.093 32.558 1.00 83.12 206 LYS A O 1
ATOM 1635 N N . ARG A 1 207 ? -6.817 -10.231 32.831 1.00 86.56 207 ARG A N 1
ATOM 1636 C CA . ARG A 1 207 ? -7.883 -10.611 31.891 1.00 86.56 207 ARG A CA 1
ATOM 1637 C C . ARG A 1 207 ? -7.387 -10.624 30.454 1.00 86.56 207 ARG A C 1
ATOM 1639 O O . ARG A 1 207 ? -7.696 -11.568 29.736 1.00 86.56 207 ARG A O 1
ATOM 1646 N N . LEU A 1 208 ? -6.562 -9.652 30.066 1.00 82.75 208 LEU A N 1
ATOM 1647 C CA . LEU A 1 208 ? -5.917 -9.620 28.757 1.00 82.75 208 LEU A CA 1
ATOM 1648 C C . LEU A 1 208 ? -5.081 -10.885 28.526 1.00 82.75 208 LEU A C 1
ATOM 1650 O O . LEU A 1 208 ? -5.277 -11.563 27.525 1.00 82.75 208 LEU A O 1
ATOM 1654 N N . ASN A 1 209 ? -4.217 -11.260 29.475 1.00 79.56 209 ASN A N 1
ATOM 1655 C CA . ASN A 1 209 ? -3.396 -12.470 29.361 1.00 79.56 209 ASN A CA 1
ATOM 1656 C C . ASN A 1 209 ? -4.238 -13.751 29.268 1.00 79.56 209 ASN A C 1
ATOM 1658 O O . ASN A 1 209 ? -3.916 -14.651 28.493 1.00 79.56 209 ASN A O 1
ATOM 1662 N N . GLU A 1 210 ? -5.313 -13.846 30.052 1.00 84.25 210 GLU A N 1
ATOM 1663 C CA . GLU A 1 210 ? -6.231 -14.986 30.012 1.00 84.25 210 GLU A CA 1
ATOM 1664 C C . GLU A 1 210 ? -6.926 -15.106 28.648 1.00 84.25 210 GLU A C 1
ATOM 1666 O O . GLU A 1 210 ? -6.896 -16.171 28.030 1.00 84.25 210 GLU A O 1
ATOM 1671 N N . ILE A 1 211 ? -7.499 -14.006 28.154 1.00 85.44 211 ILE A N 1
ATOM 1672 C CA . ILE A 1 211 ? -8.202 -13.956 26.869 1.00 85.44 211 ILE A CA 1
ATOM 1673 C C . ILE A 1 211 ? -7.236 -14.237 25.716 1.00 85.44 211 ILE A C 1
ATOM 1675 O O . ILE A 1 211 ? -7.523 -15.101 24.891 1.00 85.44 211 ILE A O 1
ATOM 1679 N N . SER A 1 212 ? -6.070 -13.585 25.681 1.00 79.62 212 SER A N 1
ATOM 1680 C CA . SER A 1 212 ? -5.052 -13.801 24.646 1.00 79.62 212 SER A CA 1
ATOM 1681 C C . SER A 1 212 ? -4.595 -15.257 24.597 1.00 79.62 212 SER A C 1
ATOM 1683 O O . SER A 1 212 ? -4.487 -15.840 23.518 1.00 79.62 212 SER A O 1
ATOM 1685 N N . LYS A 1 213 ? -4.395 -15.894 25.759 1.00 84.62 213 LYS A N 1
ATOM 1686 C CA . LYS A 1 213 ? -4.052 -17.318 25.828 1.00 84.62 213 LYS A CA 1
ATOM 1687 C C . LYS A 1 213 ? -5.166 -18.206 25.273 1.00 84.62 213 LYS A C 1
ATOM 1689 O O . LYS A 1 213 ? -4.872 -19.180 24.581 1.00 84.62 213 LYS A O 1
ATOM 1694 N N . ASN A 1 214 ? -6.426 -17.891 25.560 1.00 86.00 214 ASN A N 1
ATOM 1695 C CA . ASN A 1 214 ? -7.558 -18.655 25.039 1.00 86.00 214 ASN A CA 1
ATOM 1696 C C . ASN A 1 214 ? -7.701 -18.491 23.520 1.00 86.00 214 ASN A C 1
ATOM 1698 O O . ASN A 1 214 ? -7.837 -19.500 22.835 1.00 86.00 214 ASN A O 1
ATOM 1702 N N . ILE A 1 215 ? -7.530 -17.274 22.991 1.00 85.06 215 ILE A N 1
ATOM 1703 C CA . ILE A 1 215 ? -7.504 -17.008 21.545 1.00 85.06 215 ILE A CA 1
ATOM 1704 C C . ILE A 1 215 ? -6.412 -17.838 20.859 1.00 85.06 215 ILE A C 1
ATOM 1706 O O . ILE A 1 215 ? -6.699 -18.564 19.909 1.00 85.06 215 ILE A O 1
ATOM 1710 N N . VAL A 1 216 ? -5.173 -17.806 21.365 1.00 84.06 216 VAL A N 1
ATOM 1711 C CA . VAL A 1 216 ? -4.066 -18.603 20.800 1.00 84.06 216 VAL A CA 1
ATOM 1712 C C . VAL A 1 216 ? -4.372 -20.102 20.864 1.00 84.06 216 VAL A C 1
ATOM 1714 O O . VAL A 1 216 ? -4.137 -20.821 19.895 1.00 84.06 216 VAL A O 1
ATOM 1717 N N . ASN A 1 217 ? -4.927 -20.592 21.976 1.00 88.81 217 ASN A N 1
ATOM 1718 C CA . ASN A 1 217 ? -5.299 -22.001 22.110 1.00 88.81 217 ASN A CA 1
ATOM 1719 C C . ASN A 1 217 ? -6.402 -22.421 21.134 1.00 88.81 217 ASN A C 1
ATOM 1721 O O . ASN A 1 217 ? -6.381 -23.555 20.658 1.00 88.81 217 ASN A O 1
ATOM 1725 N N . ASP A 1 218 ? -7.368 -21.550 20.858 1.00 87.62 218 ASP A N 1
ATOM 1726 C CA . ASP A 1 218 ? -8.452 -21.839 19.922 1.00 87.62 218 ASP A CA 1
ATOM 1727 C C . ASP A 1 218 ? -7.946 -21.821 18.476 1.00 87.62 218 ASP A C 1
ATOM 1729 O O . ASP A 1 218 ? -8.238 -22.754 17.728 1.00 87.62 218 ASP A O 1
ATOM 1733 N N . LEU A 1 219 ? -7.074 -20.870 18.116 1.00 85.50 219 LEU A N 1
ATOM 1734 C CA . LEU A 1 219 ? -6.361 -20.881 16.833 1.00 85.50 219 LEU A CA 1
ATOM 1735 C C . LEU A 1 219 ? -5.523 -22.160 16.668 1.00 85.50 219 LEU A C 1
ATOM 1737 O O . LEU A 1 219 ? -5.558 -22.791 15.616 1.00 85.50 219 LEU A O 1
ATOM 1741 N N . LYS A 1 220 ? -4.835 -22.616 17.727 1.00 87.06 220 LYS A N 1
ATOM 1742 C CA . LYS A 1 220 ? -4.082 -23.886 17.734 1.00 87.06 220 LYS A CA 1
ATOM 1743 C C . LYS A 1 220 ? -4.970 -25.126 17.612 1.00 87.06 220 LYS A C 1
ATOM 1745 O O . LYS A 1 220 ? -4.462 -26.200 17.300 1.00 87.06 220 LYS A O 1
ATOM 1750 N N . LYS A 1 221 ? -6.274 -25.053 17.870 1.00 91.25 221 LYS A N 1
ATOM 1751 C CA . LYS A 1 221 ? -7.192 -26.191 17.667 1.00 91.25 221 LYS A CA 1
ATOM 1752 C C . LYS A 1 221 ? -7.815 -26.203 16.273 1.00 91.25 221 LYS A C 1
ATOM 1754 O O . LYS A 1 221 ? -8.351 -27.235 15.886 1.00 91.25 221 LYS A O 1
ATOM 1759 N N . ASP A 1 222 ? -7.747 -25.096 15.542 1.00 90.50 222 ASP A N 1
ATOM 1760 C CA . ASP A 1 222 ? -8.370 -24.949 14.233 1.00 90.50 222 ASP A CA 1
ATOM 1761 C C . ASP A 1 222 ? -7.388 -25.325 13.111 1.00 90.50 222 ASP A C 1
ATOM 1763 O O . ASP A 1 222 ? -6.354 -24.686 12.914 1.00 90.50 222 ASP A O 1
ATOM 1767 N N . ASP A 1 223 ? -7.703 -26.391 12.369 1.00 92.19 223 ASP A N 1
ATOM 1768 C CA . ASP A 1 223 ? -6.815 -26.934 11.332 1.00 92.19 223 ASP A CA 1
ATOM 1769 C C . ASP A 1 223 ? -6.563 -25.941 10.188 1.00 92.19 223 ASP A C 1
ATOM 1771 O O . ASP A 1 223 ? -5.463 -25.900 9.629 1.00 92.19 223 ASP A O 1
ATOM 1775 N N . ARG A 1 224 ? -7.559 -25.112 9.843 1.00 89.56 224 ARG A N 1
ATOM 1776 C CA . ARG A 1 224 ? -7.392 -24.085 8.810 1.00 89.56 224 ARG A CA 1
ATOM 1777 C C . ARG A 1 224 ? -6.522 -22.947 9.331 1.00 89.56 224 ARG A C 1
ATOM 1779 O O . ARG A 1 224 ? -5.615 -22.533 8.617 1.00 89.56 224 ARG A O 1
ATOM 1786 N N . ALA A 1 225 ? -6.730 -22.491 10.565 1.00 84.12 225 ALA A N 1
ATOM 1787 C CA . ALA A 1 225 ? -5.895 -21.455 11.166 1.00 84.12 225 ALA A CA 1
ATOM 1788 C C . ALA A 1 225 ? -4.428 -21.896 11.281 1.00 84.12 225 ALA A C 1
ATOM 1790 O O . ALA A 1 225 ? -3.532 -21.137 10.926 1.00 84.12 225 ALA A O 1
ATOM 1791 N N . LYS A 1 226 ? -4.178 -23.149 11.678 1.00 85.69 226 LYS A N 1
ATOM 1792 C CA . LYS A 1 226 ? -2.839 -23.762 11.668 1.00 85.69 226 LYS A CA 1
ATOM 1793 C C . LYS A 1 226 ? -2.203 -23.773 10.285 1.00 85.69 226 LYS A C 1
ATOM 1795 O O . LYS A 1 226 ? -1.024 -23.469 10.152 1.00 85.69 226 LYS A O 1
ATOM 1800 N N . LYS A 1 227 ? -2.973 -24.117 9.250 1.00 85.81 227 LYS A N 1
ATOM 1801 C CA . LYS A 1 227 ? -2.482 -24.113 7.868 1.00 85.81 227 LYS A CA 1
ATOM 1802 C C . LYS A 1 227 ? -2.095 -22.706 7.399 1.00 85.81 227 LYS A C 1
ATOM 1804 O O . LYS A 1 227 ? -1.136 -22.581 6.649 1.00 85.81 227 LYS A O 1
ATOM 1809 N N . ILE A 1 228 ? -2.839 -21.685 7.828 1.00 79.50 228 ILE A N 1
ATOM 1810 C CA . ILE A 1 228 ? -2.598 -20.278 7.478 1.00 79.50 228 ILE A CA 1
ATOM 1811 C C . ILE A 1 228 ? -1.390 -19.717 8.239 1.00 79.50 228 ILE A C 1
ATOM 1813 O O . ILE A 1 228 ? -0.506 -19.123 7.635 1.00 79.50 228 ILE A O 1
ATOM 1817 N N . LEU A 1 229 ? -1.356 -19.896 9.562 1.00 76.69 229 LEU A N 1
ATOM 1818 C CA . LEU A 1 229 ? -0.363 -19.272 10.446 1.00 76.69 229 LEU A CA 1
ATOM 1819 C C . LEU A 1 229 ? 0.939 -20.078 10.575 1.00 76.69 229 LEU A C 1
ATOM 1821 O O . LEU A 1 229 ? 1.939 -19.554 11.063 1.00 76.69 229 LEU A O 1
ATOM 1825 N N . GLY A 1 230 ? 0.938 -21.344 10.153 1.00 79.31 230 GLY A N 1
ATOM 1826 C CA . GLY A 1 230 ? 2.121 -22.198 10.119 1.00 79.31 230 GLY A CA 1
ATOM 1827 C C . GLY A 1 230 ? 2.798 -22.368 11.482 1.00 79.31 230 GLY A C 1
ATOM 1828 O O . GLY A 1 230 ? 2.154 -22.352 12.533 1.00 79.31 230 GLY A O 1
ATOM 1829 N N . SER A 1 231 ? 4.123 -22.528 11.460 1.00 74.75 231 SER A N 1
ATOM 1830 C CA . SER A 1 231 ? 4.949 -22.716 12.661 1.00 74.75 231 SER A CA 1
ATOM 1831 C C . SER A 1 231 ? 4.956 -21.501 13.594 1.00 74.75 231 SER A C 1
ATOM 1833 O O . SER A 1 231 ? 5.133 -21.667 14.798 1.00 74.75 231 SER A O 1
ATOM 1835 N N . SER A 1 232 ? 4.690 -20.295 13.079 1.00 71.62 232 SER A N 1
ATOM 1836 C CA . SER A 1 232 ? 4.629 -19.071 13.887 1.00 71.62 232 SER A CA 1
ATOM 1837 C C . SER A 1 232 ? 3.528 -19.120 14.947 1.00 71.62 232 SER A C 1
ATOM 1839 O O . SER A 1 232 ? 3.678 -18.537 16.017 1.00 71.62 232 SER A O 1
ATOM 1841 N N . LEU A 1 233 ? 2.433 -19.849 14.698 1.00 77.81 233 LEU A N 1
ATOM 1842 C CA . LEU A 1 233 ? 1.391 -20.063 15.704 1.00 77.81 233 LEU A CA 1
ATOM 1843 C C . LEU A 1 233 ? 1.897 -20.916 16.873 1.00 77.81 233 LEU A C 1
ATOM 1845 O O . LEU A 1 233 ? 1.555 -20.646 18.025 1.00 77.81 233 LEU A O 1
ATOM 1849 N N . ASP A 1 234 ? 2.704 -21.939 16.597 1.00 74.62 234 ASP A N 1
ATOM 1850 C CA . ASP A 1 234 ? 3.255 -22.821 17.628 1.00 74.62 234 ASP A CA 1
ATOM 1851 C C . ASP A 1 234 ? 4.271 -22.090 18.510 1.00 74.62 234 ASP A C 1
ATOM 1853 O O . ASP A 1 234 ? 4.255 -22.285 19.729 1.00 74.62 234 ASP A O 1
ATOM 1857 N N . GLU A 1 235 ? 5.043 -21.180 17.910 1.00 74.12 235 GLU A N 1
ATOM 1858 C CA . GLU A 1 235 ? 6.037 -20.315 18.557 1.00 74.12 235 GLU A CA 1
ATOM 1859 C C . GLU A 1 235 ? 5.442 -19.174 19.397 1.00 74.12 235 GLU A C 1
ATOM 1861 O O . GLU A 1 235 ? 6.167 -18.576 20.192 1.00 74.12 235 GLU A O 1
ATOM 1866 N N . LEU A 1 236 ? 4.137 -18.880 19.281 1.00 72.38 236 LEU A N 1
ATOM 1867 C CA . LEU A 1 236 ? 3.473 -17.918 20.166 1.00 72.38 236 LEU A CA 1
ATOM 1868 C C . LEU A 1 236 ? 3.490 -18.435 21.609 1.00 72.38 236 LEU A C 1
ATOM 1870 O O . LEU A 1 236 ? 2.661 -19.259 22.024 1.00 72.38 236 LEU A O 1
ATOM 1874 N N . ASP A 1 237 ? 4.458 -17.928 22.367 1.00 63.41 237 ASP A N 1
ATOM 1875 C CA . ASP A 1 237 ? 4.606 -18.193 23.784 1.00 63.41 237 ASP A CA 1
ATOM 1876 C C . ASP A 1 237 ? 3.508 -17.460 24.563 1.00 63.41 237 ASP A C 1
ATOM 1878 O O . ASP A 1 237 ? 3.381 -16.237 24.537 1.00 63.41 237 ASP A O 1
ATOM 1882 N N . THR A 1 238 ? 2.680 -18.235 25.261 1.00 61.59 238 THR A N 1
ATOM 1883 C CA . THR A 1 238 ? 1.609 -17.713 26.125 1.00 61.59 238 THR A CA 1
ATOM 1884 C C . THR A 1 238 ? 2.045 -17.630 27.589 1.00 61.59 238 THR A C 1
ATOM 1886 O O . THR A 1 238 ? 1.222 -17.366 28.473 1.00 61.59 238 THR A O 1
ATOM 1889 N N . SER A 1 239 ? 3.328 -17.879 27.880 1.00 52.06 239 SER A N 1
ATOM 1890 C CA . SER A 1 239 ? 3.893 -17.809 29.223 1.00 52.06 239 SER A CA 1
ATOM 1891 C C . SER A 1 239 ? 4.278 -16.370 29.609 1.00 52.06 239 SER A C 1
ATOM 1893 O O . SER A 1 239 ? 5.423 -15.953 29.591 1.00 52.06 239 SER A O 1
ATOM 1895 N N . THR A 1 240 ? 3.252 -15.612 30.007 1.00 52.16 240 THR A N 1
ATOM 1896 C CA . THR A 1 240 ? 3.279 -14.455 30.931 1.00 52.16 240 THR A CA 1
ATOM 1897 C C . THR A 1 240 ? 4.437 -13.452 30.829 1.00 52.16 240 THR A C 1
ATOM 1899 O O . THR A 1 240 ? 5.479 -13.621 31.463 1.00 52.16 240 THR A O 1
ATOM 1902 N N . SER A 1 241 ? 4.141 -12.278 30.266 1.00 46.00 241 SER A N 1
ATOM 1903 C CA . SER A 1 241 ? 4.693 -11.022 30.786 1.00 46.00 241 SER A CA 1
ATOM 1904 C C . SER A 1 241 ? 4.249 -10.851 32.247 1.00 46.00 241 SER A C 1
ATOM 1906 O O . SER A 1 241 ? 3.093 -11.100 32.596 1.00 46.00 241 SER A O 1
ATOM 1908 N N . SER A 1 242 ? 5.209 -10.498 33.096 1.00 45.31 242 SER A N 1
ATOM 1909 C CA . SER A 1 242 ? 5.179 -10.424 34.561 1.00 45.31 242 SER A CA 1
ATOM 1910 C C . SER A 1 242 ? 3.851 -10.032 35.223 1.00 45.31 242 SER A C 1
ATOM 1912 O O . SER A 1 242 ? 3.161 -9.106 34.810 1.00 45.31 242 SER A O 1
ATOM 1914 N N . SER A 1 243 ? 3.580 -10.697 36.348 1.00 42.28 243 SER A N 1
ATOM 1915 C CA . SER A 1 243 ? 2.516 -10.462 37.325 1.00 42.28 243 SER A CA 1
ATOM 1916 C C . SER A 1 243 ? 2.593 -9.086 38.007 1.00 42.28 243 SER A C 1
ATOM 1918 O O . SER A 1 243 ? 2.829 -9.003 39.213 1.00 42.28 243 SER A O 1
ATOM 1920 N N . THR A 1 244 ? 2.405 -7.993 37.276 1.00 46.44 244 THR A N 1
ATOM 1921 C CA . THR A 1 244 ? 2.099 -6.708 37.907 1.00 46.44 244 THR A CA 1
ATOM 1922 C C . THR A 1 244 ? 0.613 -6.688 38.256 1.00 46.44 244 THR A C 1
ATOM 1924 O O . THR A 1 244 ? -0.266 -6.653 37.402 1.00 46.44 244 THR A O 1
ATOM 1927 N N . THR A 1 245 ? 0.327 -6.760 39.555 1.00 47.09 245 THR A N 1
ATOM 1928 C CA . THR A 1 245 ? -1.003 -6.608 40.173 1.00 47.09 245 THR A CA 1
ATOM 1929 C C . THR A 1 245 ? -1.522 -5.165 40.154 1.00 47.09 245 THR A C 1
ATOM 1931 O O . THR A 1 245 ? -2.445 -4.842 40.901 1.00 47.09 245 THR A O 1
ATOM 1934 N N . ASP A 1 246 ? -0.944 -4.290 39.330 1.00 51.84 246 ASP A N 1
ATOM 1935 C CA . ASP A 1 246 ? -1.423 -2.919 39.198 1.00 51.84 246 ASP A CA 1
ATOM 1936 C C . ASP A 1 246 ? -2.714 -2.915 38.379 1.00 51.84 246 ASP A C 1
ATOM 1938 O O . ASP A 1 246 ? -2.720 -2.905 37.151 1.00 51.84 246 ASP A O 1
ATOM 1942 N N . ASN A 1 247 ? -3.834 -2.918 39.105 1.00 56.41 247 ASN A N 1
ATOM 1943 C CA . ASN A 1 247 ? -5.198 -2.824 38.577 1.00 56.41 247 ASN A CA 1
ATOM 1944 C C . ASN A 1 247 ? -5.476 -1.532 37.784 1.00 56.41 247 ASN A C 1
ATOM 1946 O O . ASN A 1 247 ? -6.574 -1.382 37.255 1.00 56.41 247 ASN A O 1
ATOM 1950 N N . ASN A 1 248 ? -4.523 -0.603 37.729 1.00 64.44 248 ASN A N 1
ATOM 1951 C CA . ASN A 1 248 ? -4.668 0.667 37.029 1.00 64.44 248 ASN A CA 1
ATOM 1952 C C . ASN A 1 248 ? -4.240 0.599 35.560 1.00 64.44 248 ASN A C 1
ATOM 1954 O O . ASN A 1 248 ? -4.610 1.493 34.804 1.00 64.44 248 ASN A O 1
ATOM 1958 N N . ASN A 1 249 ? -3.518 -0.451 35.150 1.00 70.69 249 ASN A N 1
ATOM 1959 C CA . ASN A 1 249 ? -3.121 -0.623 33.759 1.00 70.69 249 ASN A CA 1
ATOM 1960 C C . ASN A 1 249 ? -4.174 -1.452 33.025 1.00 70.69 249 ASN A C 1
ATOM 1962 O O . ASN A 1 249 ? -4.408 -2.618 33.370 1.00 70.69 249 ASN A O 1
ATOM 1966 N N . TYR A 1 250 ? -4.805 -0.869 32.011 1.00 78.19 250 TYR A N 1
ATOM 1967 C CA . TYR A 1 250 ? -5.785 -1.577 31.200 1.00 78.19 250 TYR A CA 1
ATOM 1968 C C . TYR A 1 250 ? -5.736 -1.162 29.732 1.00 78.19 250 TYR A C 1
ATOM 1970 O O . TYR A 1 250 ? -5.549 0.002 29.382 1.00 78.19 250 TYR A O 1
ATOM 1978 N N . LEU A 1 251 ? -5.936 -2.156 28.872 1.00 84.88 251 LEU A N 1
ATOM 1979 C CA . LEU A 1 251 ? -6.250 -1.964 27.465 1.00 84.88 251 LEU A CA 1
ATOM 1980 C C . LEU A 1 251 ? -7.759 -1.812 27.351 1.00 84.88 251 LEU A C 1
ATOM 1982 O O . LEU A 1 251 ? -8.508 -2.557 27.991 1.00 84.88 251 LEU A O 1
ATOM 1986 N N . TYR A 1 252 ? -8.214 -0.871 26.537 1.00 87.69 252 TYR A N 1
ATOM 1987 C CA . TYR A 1 252 ? -9.631 -0.699 26.293 1.00 87.69 252 TYR A CA 1
ATOM 1988 C C . TYR A 1 252 ? -9.973 -0.570 24.822 1.00 87.69 252 TYR A C 1
ATOM 1990 O O . TYR A 1 252 ? -9.238 -0.000 24.021 1.00 87.69 252 TYR A O 1
ATOM 1998 N N . TYR A 1 253 ? -11.148 -1.089 24.497 1.00 91.75 253 TYR A N 1
ATOM 1999 C CA . TYR A 1 253 ? -11.822 -0.845 23.237 1.00 91.75 253 TYR A CA 1
ATOM 2000 C C . TYR A 1 253 ? -13.228 -0.343 23.544 1.00 91.75 253 TYR A C 1
ATOM 2002 O O . TYR A 1 253 ? -13.986 -1.004 24.256 1.00 91.75 253 TYR A O 1
ATOM 2010 N N . SER A 1 254 ? -13.569 0.841 23.050 1.00 93.88 254 SER A N 1
ATOM 2011 C CA . SER A 1 254 ? -14.845 1.488 23.312 1.00 93.88 254 SER A CA 1
ATOM 2012 C C . SER A 1 254 ? -15.592 1.807 22.033 1.00 93.88 254 SER A C 1
ATOM 2014 O O . SER A 1 254 ? -15.004 2.148 21.012 1.00 93.88 254 SER A O 1
ATOM 2016 N N . ILE A 1 255 ? -16.914 1.760 22.131 1.00 94.12 255 ILE A N 1
ATOM 2017 C CA . ILE A 1 255 ? -17.828 2.262 21.116 1.00 94.12 255 ILE A CA 1
ATOM 2018 C C . ILE A 1 255 ? -18.704 3.358 21.706 1.00 94.12 255 ILE A C 1
ATOM 2020 O O . ILE A 1 255 ? -19.200 3.243 22.833 1.00 94.12 255 ILE A O 1
ATOM 2024 N N . TYR A 1 256 ? -18.920 4.409 20.926 1.00 93.44 256 TYR A N 1
ATOM 2025 C CA . TYR A 1 256 ? -19.810 5.509 21.266 1.00 93.44 256 TYR A CA 1
ATOM 2026 C C . TYR A 1 256 ? -21.050 5.430 20.401 1.00 93.44 256 TYR A C 1
ATOM 2028 O O . TYR A 1 256 ? -20.975 5.313 19.177 1.00 93.44 256 TYR A O 1
ATOM 2036 N N . LEU A 1 257 ? -22.198 5.500 21.062 1.00 89.69 257 LEU A N 1
ATOM 2037 C CA . LEU A 1 257 ? -23.494 5.375 20.429 1.00 89.69 257 LEU A CA 1
ATOM 2038 C C . LEU A 1 257 ? -24.211 6.718 20.436 1.00 89.69 257 LEU A C 1
ATOM 2040 O O . LEU A 1 257 ? -24.470 7.289 21.503 1.00 89.69 257 LEU A O 1
ATOM 2044 N N . GLU A 1 258 ? -24.621 7.156 19.252 1.00 86.38 258 GLU A N 1
ATOM 2045 C CA . GLU A 1 258 ? -25.659 8.166 19.093 1.00 86.38 258 GLU A CA 1
ATOM 2046 C C . GLU A 1 258 ? -26.965 7.460 18.750 1.00 86.38 258 GLU A C 1
ATOM 2048 O O . GLU A 1 258 ? -27.090 6.774 17.738 1.00 86.38 258 GLU A O 1
ATOM 2053 N N . LYS A 1 259 ? -27.957 7.586 19.638 1.00 82.31 259 LYS A N 1
ATOM 2054 C CA . LYS A 1 259 ? -29.166 6.748 19.623 1.00 82.31 259 LYS A CA 1
ATOM 2055 C C . LYS A 1 259 ? -28.794 5.258 19.708 1.00 82.31 259 LYS A C 1
ATOM 2057 O O . LYS A 1 259 ? -28.579 4.754 20.808 1.00 82.31 259 LYS A O 1
ATOM 2062 N N . ASN A 1 260 ? -28.744 4.556 18.577 1.00 80.31 260 ASN A N 1
ATOM 2063 C CA . ASN A 1 260 ? -28.403 3.136 18.491 1.00 80.31 260 ASN A CA 1
ATOM 2064 C C . ASN A 1 260 ? -27.255 2.833 17.527 1.00 80.31 260 ASN A C 1
ATOM 2066 O O . ASN A 1 260 ? -26.821 1.683 17.515 1.00 80.31 260 ASN A O 1
ATOM 2070 N N . ASP A 1 261 ? -26.766 3.828 16.792 1.00 85.06 261 ASP A N 1
ATOM 2071 C CA . ASP A 1 261 ? -25.736 3.650 15.776 1.00 85.06 261 ASP A CA 1
ATOM 2072 C C . ASP A 1 261 ? -24.365 3.929 16.395 1.00 85.06 261 ASP A C 1
ATOM 2074 O O . ASP A 1 261 ? -24.218 4.843 17.217 1.00 85.06 261 ASP A O 1
ATOM 2078 N N . ILE A 1 262 ? -23.375 3.108 16.047 1.00 89.12 262 ILE A N 1
ATOM 2079 C CA . ILE A 1 262 ? -21.991 3.325 16.468 1.00 89.12 262 ILE A CA 1
ATOM 2080 C C . ILE A 1 262 ? -21.428 4.448 15.608 1.00 89.12 262 ILE A C 1
ATOM 2082 O O . ILE A 1 262 ? -21.395 4.331 14.390 1.00 89.12 262 ILE A O 1
ATOM 2086 N N . VAL A 1 263 ? -21.005 5.532 16.253 1.00 91.62 263 VAL A N 1
ATOM 2087 C CA . VAL A 1 263 ? -20.446 6.711 15.573 1.00 91.62 263 VAL A CA 1
ATOM 2088 C C . VAL A 1 263 ? -18.964 6.901 15.859 1.00 91.62 263 VAL A C 1
ATOM 2090 O O . VAL A 1 263 ? -18.293 7.662 15.172 1.00 91.62 263 VAL A O 1
ATOM 2093 N N . THR A 1 264 ? -18.426 6.246 16.887 1.00 94.06 264 THR A N 1
ATOM 2094 C CA . THR A 1 264 ? -17.001 6.337 17.215 1.00 94.06 264 THR A CA 1
ATOM 2095 C C . THR A 1 264 ? -16.519 5.021 17.792 1.00 94.06 264 THR A C 1
ATOM 2097 O O . THR A 1 264 ? -17.183 4.435 18.651 1.00 94.06 264 THR A O 1
ATOM 2100 N N . TYR A 1 265 ? -15.353 4.593 17.332 1.00 93.88 265 TYR A N 1
ATOM 2101 C CA . TYR A 1 265 ? -14.595 3.461 17.839 1.00 93.88 265 TYR A CA 1
ATOM 2102 C C . TYR A 1 265 ? -13.324 4.008 18.470 1.00 93.88 265 TYR A C 1
ATOM 2104 O O . TYR A 1 265 ? -12.669 4.851 17.874 1.00 93.88 265 TYR A O 1
ATOM 2112 N N . GLU A 1 266 ? -12.967 3.545 19.655 1.00 93.31 266 GLU A N 1
ATOM 2113 C CA . GLU A 1 266 ? -11.794 4.014 20.389 1.00 93.31 266 GLU A CA 1
ATOM 2114 C C . GLU A 1 266 ? -11.005 2.804 20.864 1.00 93.31 266 GLU A C 1
ATOM 2116 O O . GLU A 1 266 ? -11.559 1.924 21.518 1.00 93.31 266 GLU A O 1
ATOM 2121 N N . PHE A 1 267 ? -9.719 2.760 20.558 1.00 91.56 267 PHE A N 1
ATOM 2122 C CA . PHE A 1 267 ? -8.790 1.789 21.116 1.00 91.56 267 PHE A CA 1
ATOM 2123 C C . PHE A 1 267 ? -7.735 2.539 21.913 1.00 91.56 267 PHE A C 1
ATOM 2125 O O . PHE A 1 267 ? -7.154 3.490 21.398 1.00 91.56 267 PHE A O 1
ATOM 2132 N N . GLY A 1 268 ? -7.463 2.117 23.141 1.00 85.75 268 GLY A N 1
ATOM 2133 C CA . GLY A 1 268 ? -6.472 2.792 23.960 1.00 85.75 268 GLY A CA 1
ATOM 2134 C C . GLY A 1 268 ? -5.819 1.911 25.005 1.00 85.75 268 GLY A C 1
ATOM 2135 O O . GLY A 1 268 ? -6.269 0.805 25.318 1.00 85.75 268 GLY A O 1
ATOM 2136 N N . VAL A 1 269 ? -4.724 2.432 25.537 1.00 84.38 269 VAL A N 1
ATOM 2137 C CA . VAL A 1 269 ? -3.976 1.860 26.647 1.00 84.38 269 VAL A CA 1
ATOM 2138 C C . VAL A 1 269 ? -3.870 2.935 27.707 1.00 84.38 269 VAL A C 1
ATOM 2140 O O . VAL A 1 269 ? -3.462 4.059 27.425 1.00 84.38 269 VAL A O 1
ATOM 2143 N N . LYS A 1 270 ? -4.234 2.571 28.931 1.00 81.94 270 LYS A N 1
ATOM 2144 C CA . LYS A 1 270 ? -4.055 3.415 30.099 1.00 81.94 270 LYS A CA 1
ATOM 2145 C C . LYS A 1 270 ? -3.117 2.733 31.073 1.00 81.94 270 LYS A C 1
ATOM 2147 O O . LYS A 1 270 ? -3.317 1.560 31.388 1.00 81.94 270 LYS A O 1
ATOM 2152 N N . ASP A 1 271 ? -2.142 3.475 31.572 1.00 78.38 271 ASP A N 1
ATOM 2153 C CA . ASP A 1 271 ? -1.359 3.129 32.748 1.00 78.38 271 ASP A CA 1
ATOM 2154 C C . ASP A 1 271 ? -1.410 4.253 33.803 1.00 78.38 271 ASP A C 1
ATOM 2156 O O . ASP A 1 271 ? -2.228 5.174 33.733 1.00 78.38 271 ASP A O 1
ATOM 2160 N N . ASN A 1 272 ? -0.589 4.147 34.850 1.00 71.44 272 ASN A N 1
ATOM 2161 C CA . ASN A 1 272 ? -0.553 5.127 35.941 1.00 71.44 272 ASN A CA 1
ATOM 2162 C C . ASN A 1 272 ? -0.108 6.542 35.510 1.00 71.44 272 ASN A C 1
ATOM 2164 O O . ASN A 1 272 ? -0.353 7.500 36.245 1.00 71.44 272 ASN A O 1
ATOM 2168 N N . THR A 1 273 ? 0.579 6.673 34.380 1.00 70.38 273 THR A N 1
ATOM 2169 C CA . THR A 1 273 ? 1.257 7.891 33.908 1.00 70.38 273 THR A CA 1
ATOM 2170 C C . THR A 1 273 ? 0.810 8.342 32.523 1.00 70.38 273 THR A C 1
ATOM 2172 O O . THR A 1 273 ? 0.936 9.520 32.198 1.00 70.38 273 THR A O 1
ATOM 2175 N N . GLU A 1 274 ? 0.269 7.427 31.732 1.00 76.19 274 GLU A N 1
ATOM 2176 C CA . GLU A 1 274 ? 0.025 7.570 30.310 1.00 76.19 274 GLU A CA 1
ATOM 2177 C C . GLU A 1 274 ? -1.379 7.061 29.970 1.00 76.19 274 GLU A C 1
ATOM 2179 O O . GLU A 1 274 ? -1.856 6.050 30.484 1.00 76.19 274 GLU A O 1
ATOM 2184 N N . ASP A 1 275 ? -2.067 7.786 29.100 1.00 84.62 275 ASP A N 1
ATOM 2185 C CA . ASP A 1 275 ? -3.359 7.388 28.548 1.00 84.62 275 ASP A CA 1
ATOM 2186 C C . ASP A 1 275 ? -3.292 7.736 27.069 1.00 84.62 275 ASP A C 1
ATOM 2188 O O . ASP A 1 275 ? -3.265 8.909 26.711 1.00 84.62 275 ASP A O 1
ATOM 2192 N N . TYR A 1 276 ? -3.154 6.726 26.224 1.00 85.75 276 TYR A N 1
ATOM 2193 C CA . TYR A 1 276 ? -3.052 6.908 24.784 1.00 85.75 276 TYR A CA 1
ATOM 2194 C C . TYR A 1 276 ? -4.227 6.222 24.124 1.00 85.75 276 TYR A C 1
ATOM 2196 O O . TYR A 1 276 ? -4.490 5.046 24.394 1.00 85.75 276 TYR A O 1
ATOM 2204 N N . SER A 1 277 ? -4.906 6.924 23.225 1.00 88.69 277 SER A N 1
ATOM 2205 C CA . SER A 1 277 ? -5.969 6.320 22.433 1.00 88.69 277 SER A CA 1
ATOM 2206 C C . SER A 1 277 ? -5.961 6.769 20.987 1.00 88.69 277 SER A C 1
ATOM 2208 O O . SER A 1 277 ? -5.444 7.824 20.625 1.00 88.69 277 SER A O 1
ATOM 2210 N N . ILE A 1 278 ? -6.521 5.907 20.149 1.00 89.56 278 ILE A N 1
ATOM 2211 C CA . ILE A 1 278 ? -6.817 6.169 18.753 1.00 89.56 278 ILE A CA 1
ATOM 2212 C C . ILE A 1 278 ? -8.322 6.021 18.593 1.00 89.56 278 ILE A C 1
ATOM 2214 O O . ILE A 1 278 ? -8.895 4.974 18.906 1.00 89.56 278 ILE A O 1
ATOM 2218 N N . GLU A 1 279 ? -8.956 7.066 18.090 1.00 93.06 279 GLU A N 1
ATOM 2219 C CA . GLU A 1 279 ? -10.371 7.094 17.769 1.00 93.06 279 GLU A CA 1
ATOM 2220 C C . GLU A 1 279 ? -10.572 7.105 16.262 1.00 93.06 279 GLU A C 1
ATOM 2222 O O . GLU A 1 279 ? -9.917 7.855 15.543 1.00 93.06 279 GLU A O 1
ATOM 2227 N N . PHE A 1 280 ? -11.519 6.305 15.792 1.00 93.44 280 PHE A N 1
ATOM 2228 C CA . PHE A 1 280 ? -12.100 6.421 14.467 1.00 93.44 280 PHE A CA 1
ATOM 2229 C C . PHE A 1 280 ? -13.550 6.884 14.614 1.00 93.44 280 PHE A C 1
ATOM 2231 O O . PHE A 1 280 ? -14.394 6.166 15.153 1.00 93.44 280 PHE A O 1
ATOM 2238 N N . ASN A 1 281 ? -13.828 8.103 14.166 1.00 92.69 281 ASN A N 1
ATOM 2239 C CA . ASN A 1 281 ? -15.166 8.665 14.071 1.00 92.69 281 ASN A CA 1
ATOM 2240 C C . ASN A 1 281 ? -15.740 8.305 12.699 1.00 92.69 281 ASN A C 1
ATOM 2242 O O . ASN A 1 281 ? -15.168 8.678 11.680 1.00 92.69 281 ASN A O 1
ATOM 2246 N N . ASP A 1 282 ? -16.851 7.577 12.698 1.00 88.44 282 ASP A N 1
ATOM 2247 C CA . ASP A 1 282 ? -17.605 7.155 11.509 1.00 88.44 282 ASP A CA 1
ATOM 2248 C C . ASP A 1 282 ? -18.975 7.859 11.455 1.00 88.44 282 ASP A C 1
ATOM 2250 O O . ASP A 1 282 ? -19.954 7.358 10.907 1.00 88.44 282 ASP A O 1
ATOM 2254 N N . GLY A 1 283 ? -19.079 9.007 12.131 1.00 84.50 283 GLY A N 1
ATOM 2255 C CA . GLY A 1 283 ? -20.273 9.836 12.171 1.00 84.50 283 GLY A CA 1
ATOM 2256 C C . GLY A 1 283 ? -20.405 10.747 10.948 1.00 84.50 283 GLY A C 1
ATOM 2257 O O . GLY A 1 283 ? -20.053 10.403 9.826 1.00 84.50 283 GLY A O 1
ATOM 2258 N N . THR A 1 284 ? -20.948 11.949 11.169 1.00 81.81 284 THR A N 1
ATOM 2259 C CA . THR A 1 284 ? -21.130 12.940 10.086 1.00 81.81 284 THR A CA 1
ATOM 2260 C C . THR A 1 284 ? -19.794 13.465 9.556 1.00 81.81 284 THR A C 1
ATOM 2262 O O . THR A 1 284 ? -19.660 13.708 8.362 1.00 81.81 284 THR A O 1
ATOM 2265 N N . GLU A 1 285 ? -18.816 13.634 10.445 1.00 87.44 285 GLU A N 1
ATOM 2266 C CA . GLU A 1 285 ? -17.435 13.967 10.103 1.00 87.44 285 GLU A CA 1
ATOM 2267 C C . GLU A 1 285 ? -16.592 12.715 10.339 1.00 87.44 285 GLU A C 1
ATOM 2269 O O . GLU A 1 285 ? -16.405 12.305 11.489 1.00 87.44 285 GLU A O 1
ATOM 2274 N N . LYS A 1 286 ? -16.117 12.090 9.257 1.00 91.62 286 LYS A N 1
ATOM 2275 C CA . LYS A 1 286 ? -15.215 10.945 9.369 1.00 91.62 286 LYS A CA 1
ATOM 2276 C C . LYS A 1 286 ? -13.845 11.439 9.813 1.00 91.62 286 LYS A C 1
ATOM 2278 O O . LYS A 1 286 ? -13.306 12.367 9.213 1.00 91.62 286 LYS A O 1
ATOM 2283 N N . SER A 1 287 ? -13.251 10.831 10.833 1.00 92.94 287 SER A N 1
ATOM 2284 C CA . SER A 1 287 ? -11.914 11.243 11.271 1.00 92.94 287 SER A CA 1
ATOM 2285 C C . SER A 1 287 ? -11.164 10.175 12.048 1.00 92.94 287 SER A C 1
ATOM 2287 O O . SER A 1 287 ? -11.777 9.415 12.793 1.00 92.94 287 SER A O 1
ATOM 2289 N N . PHE A 1 288 ? -9.836 10.204 11.975 1.00 92.50 288 PHE A N 1
ATOM 2290 C CA . PHE A 1 288 ? -8.960 9.543 12.939 1.00 92.50 288 PHE A CA 1
ATOM 2291 C C . PHE A 1 288 ? -8.401 10.565 13.920 1.00 92.50 288 PHE A C 1
ATOM 2293 O O . PHE A 1 288 ? -7.954 11.629 13.497 1.00 92.50 288 PHE A O 1
ATOM 2300 N N . VAL A 1 289 ? -8.403 10.251 15.210 1.00 91.94 289 VAL A N 1
ATOM 2301 C CA . VAL A 1 289 ? -7.852 11.119 16.258 1.00 91.94 289 VAL A CA 1
ATOM 2302 C C . VAL A 1 289 ? -6.916 10.301 17.131 1.00 91.94 289 VAL A C 1
ATOM 2304 O O . VAL A 1 289 ? -7.305 9.249 17.621 1.00 91.94 289 VAL A O 1
ATOM 2307 N N . ILE A 1 290 ? -5.695 10.780 17.336 1.00 88.25 290 ILE A N 1
ATOM 2308 C CA . ILE A 1 290 ? -4.769 10.260 18.341 1.00 88.25 290 ILE A CA 1
ATOM 2309 C C . ILE A 1 290 ? -4.846 11.190 19.549 1.00 88.25 290 ILE A C 1
ATOM 2311 O O . ILE A 1 290 ? -4.787 12.415 19.403 1.00 88.25 290 ILE A O 1
ATOM 2315 N N . LYS A 1 291 ? -5.002 10.611 20.738 1.00 87.00 291 LYS A N 1
ATOM 2316 C CA . LYS A 1 291 ? -5.114 11.342 22.000 1.00 87.00 291 LYS A CA 1
ATOM 2317 C C . LYS A 1 291 ? -4.023 10.934 22.976 1.00 87.00 291 LYS A C 1
ATOM 2319 O O . LYS A 1 291 ? -3.697 9.755 23.092 1.00 87.00 291 LYS A O 1
ATOM 2324 N N . GLU A 1 292 ? -3.523 11.931 23.699 1.00 84.62 292 GLU A N 1
ATOM 2325 C CA . GLU A 1 292 ? -2.649 11.790 24.864 1.00 84.62 292 GLU A CA 1
ATOM 2326 C C . GLU A 1 292 ? -3.382 12.391 26.074 1.00 84.62 292 GLU A C 1
ATOM 2328 O O . GLU A 1 292 ? -3.526 13.611 26.231 1.00 84.62 292 GLU A O 1
ATOM 2333 N N . GLY A 1 293 ? -3.953 11.524 26.905 1.00 81.94 293 GLY A N 1
ATOM 2334 C CA . GLY A 1 293 ? -4.909 11.880 27.942 1.00 81.94 293 GLY A CA 1
ATOM 2335 C C . GLY A 1 293 ? -6.180 12.469 27.343 1.00 81.94 293 GLY A C 1
ATOM 2336 O O . GLY A 1 293 ? -6.872 11.839 26.551 1.00 81.94 293 GLY A O 1
ATOM 2337 N N . ASN A 1 294 ? -6.486 13.707 27.731 1.00 78.38 294 ASN A N 1
ATOM 2338 C CA . ASN A 1 294 ? -7.636 14.450 27.207 1.00 78.38 294 ASN A CA 1
ATOM 2339 C C . ASN A 1 294 ? -7.260 15.386 26.045 1.00 78.38 294 ASN A C 1
ATOM 2341 O O . ASN A 1 294 ? -8.072 16.227 25.663 1.00 78.38 294 ASN A O 1
ATOM 2345 N N . THR A 1 295 ? -6.032 15.295 25.529 1.00 82.69 295 THR A N 1
ATOM 2346 C CA . THR A 1 295 ? -5.521 16.197 24.491 1.00 82.69 295 THR A CA 1
ATOM 2347 C C . THR A 1 295 ? -5.485 15.479 23.151 1.00 82.69 295 THR A C 1
ATOM 2349 O O . THR A 1 295 ? -4.917 14.396 23.051 1.00 82.69 295 THR A O 1
ATOM 2352 N N . GLU A 1 296 ? -6.062 16.086 22.115 1.00 86.12 296 GLU A N 1
ATOM 2353 C CA . GLU A 1 296 ? -5.927 15.618 20.732 1.00 86.12 296 GLU A CA 1
ATOM 2354 C C . GLU A 1 296 ? -4.539 15.998 20.201 1.00 86.12 296 GLU A C 1
ATOM 2356 O O . GLU A 1 296 ? -4.266 17.176 19.960 1.00 86.12 296 GLU A O 1
ATOM 2361 N N . SER A 1 297 ? -3.655 15.014 20.034 1.00 86.19 297 SER A N 1
ATOM 2362 C CA . SER A 1 297 ? -2.294 15.249 19.539 1.00 86.19 297 SER A CA 1
ATOM 2363 C C . SER A 1 297 ? -2.257 15.345 18.015 1.00 86.19 297 SER A C 1
ATOM 2365 O O . SER A 1 297 ? -1.591 16.227 17.459 1.00 86.19 297 SER A O 1
ATOM 2367 N N . LEU A 1 298 ? -3.014 14.475 17.342 1.00 89.38 298 LEU A N 1
ATOM 2368 C CA . LEU A 1 298 ? -3.138 14.415 15.889 1.00 89.38 298 LEU A CA 1
ATOM 2369 C C . LEU A 1 298 ? -4.582 14.108 15.485 1.00 89.38 298 LEU A C 1
ATOM 2371 O O . LEU A 1 298 ? -5.203 13.206 16.042 1.00 89.38 298 LEU A O 1
ATOM 2375 N N . LYS A 1 299 ? -5.094 14.797 14.467 1.00 92.88 299 LYS A N 1
ATOM 2376 C CA . LYS A 1 299 ? -6.398 14.519 13.862 1.00 92.88 299 LYS A CA 1
ATOM 2377 C C . LYS A 1 299 ? -6.307 14.522 12.340 1.00 92.88 299 LYS A C 1
ATOM 2379 O O . LYS A 1 299 ? -5.789 15.467 11.750 1.00 92.88 299 LYS A O 1
ATOM 2384 N N . ALA A 1 300 ? -6.841 13.477 11.719 1.00 92.69 300 ALA A N 1
ATOM 2385 C CA . ALA A 1 300 ? -7.024 13.348 10.281 1.00 92.69 300 ALA A CA 1
ATOM 2386 C C . ALA A 1 300 ? -8.525 13.340 9.961 1.00 92.69 300 ALA A C 1
ATOM 2388 O O . ALA A 1 300 ? -9.197 12.346 10.232 1.00 92.69 300 ALA A O 1
ATOM 2389 N N . THR A 1 301 ? -9.058 14.427 9.407 1.00 94.19 301 THR A N 1
ATOM 2390 C CA . THR A 1 301 ? -10.465 14.519 8.973 1.00 94.19 301 THR A CA 1
ATOM 2391 C C . THR A 1 301 ? -10.590 14.092 7.519 1.00 94.19 301 THR A C 1
ATOM 2393 O O . THR A 1 301 ? -9.830 14.572 6.685 1.00 94.19 301 THR A O 1
ATOM 2396 N N . ILE A 1 302 ? -11.546 13.217 7.216 1.00 91.56 302 ILE A N 1
ATOM 2397 C CA . ILE A 1 302 ? -11.772 12.640 5.891 1.00 91.56 302 ILE A CA 1
ATOM 2398 C C . ILE A 1 302 ? -13.069 13.210 5.318 1.00 91.56 302 ILE A C 1
ATOM 2400 O O . ILE A 1 302 ? -14.149 13.031 5.881 1.00 91.56 302 ILE A O 1
ATOM 2404 N N . GLU A 1 303 ? -12.958 13.870 4.173 1.00 90.94 303 GLU A N 1
ATOM 2405 C CA . GLU A 1 303 ? -14.067 14.466 3.438 1.00 90.94 303 GLU A CA 1
ATOM 2406 C C . GLU A 1 303 ? -14.159 13.843 2.048 1.00 90.94 303 GLU A C 1
ATOM 2408 O O . GLU A 1 303 ? -13.190 13.829 1.293 1.00 90.94 303 GLU A O 1
ATOM 2413 N N . GLU A 1 304 ? -15.339 13.347 1.691 1.00 86.69 304 GLU A N 1
ATOM 2414 C CA . GLU A 1 304 ? -15.618 12.796 0.366 1.00 86.69 304 GLU A CA 1
ATOM 2415 C C . GLU A 1 304 ? -16.581 13.734 -0.365 1.00 86.69 304 GLU A C 1
ATOM 2417 O O . GLU A 1 304 ? -17.709 13.961 0.077 1.00 86.69 304 GLU A O 1
ATOM 2422 N N . ASN A 1 305 ? -16.149 14.296 -1.493 1.00 84.38 305 ASN A N 1
ATOM 2423 C CA . ASN A 1 305 ? -16.964 15.202 -2.294 1.00 84.38 305 ASN A CA 1
ATOM 2424 C C . ASN A 1 305 ? -16.715 14.983 -3.790 1.00 84.38 305 ASN A C 1
ATOM 2426 O O . ASN A 1 305 ? -15.588 15.099 -4.262 1.00 84.38 305 ASN A O 1
ATOM 2430 N N . ASN A 1 306 ? -17.777 14.689 -4.549 1.00 82.06 306 ASN A N 1
ATOM 2431 C CA . ASN A 1 306 ? -17.752 14.568 -6.013 1.00 82.06 306 ASN A CA 1
ATOM 2432 C C . ASN A 1 306 ? -16.600 13.694 -6.564 1.00 82.06 306 ASN A C 1
ATOM 2434 O O . ASN A 1 306 ? -15.911 14.095 -7.499 1.00 82.06 306 ASN A O 1
ATOM 2438 N N . GLY A 1 307 ? -16.368 12.513 -5.975 1.00 81.06 307 GLY A N 1
ATOM 2439 C CA . GLY A 1 307 ? -15.301 11.593 -6.408 1.00 81.06 307 GLY A CA 1
ATOM 2440 C C . GLY A 1 307 ? -13.885 12.006 -5.983 1.00 81.06 307 GLY A C 1
ATOM 2441 O O . GLY A 1 307 ? -12.908 11.417 -6.432 1.00 81.06 307 GLY A O 1
ATOM 2442 N N . THR A 1 308 ? -13.764 13.016 -5.121 1.00 87.12 308 THR A N 1
ATOM 2443 C CA . THR A 1 308 ? -12.509 13.425 -4.487 1.00 87.12 308 THR A CA 1
ATOM 2444 C C . THR A 1 308 ? -12.573 13.126 -2.993 1.00 87.12 308 THR A C 1
ATOM 2446 O O . THR A 1 308 ? -13.546 13.481 -2.332 1.00 87.12 308 THR A O 1
ATOM 2449 N N . THR A 1 309 ? -11.537 12.480 -2.466 1.00 89.75 309 THR A N 1
ATOM 2450 C CA . THR A 1 309 ? -11.316 12.279 -1.031 1.00 89.75 309 THR A CA 1
ATOM 2451 C C . THR A 1 309 ? -10.240 13.246 -0.559 1.00 89.75 309 THR A C 1
ATOM 2453 O O . THR A 1 309 ? -9.132 13.243 -1.092 1.00 89.75 309 THR A O 1
ATOM 2456 N N . THR A 1 310 ? -10.539 14.055 0.447 1.00 91.88 310 THR A N 1
ATOM 2457 C CA . THR A 1 310 ? -9.595 14.977 1.078 1.00 91.88 310 THR A CA 1
ATOM 2458 C C . THR A 1 310 ? -9.377 14.560 2.527 1.00 91.88 310 THR A C 1
ATOM 2460 O O . THR A 1 310 ? -10.330 14.396 3.280 1.00 91.88 310 THR A O 1
ATOM 2463 N N . ILE A 1 311 ? -8.118 14.383 2.921 1.00 92.94 311 ILE A N 1
ATOM 2464 C CA . ILE A 1 311 ? -7.695 14.075 4.285 1.00 92.94 311 ILE A CA 1
ATOM 2465 C C . ILE A 1 311 ? -6.962 15.296 4.832 1.00 92.94 311 ILE A C 1
ATOM 2467 O O . ILE A 1 311 ? -5.835 15.577 4.427 1.00 92.94 311 ILE A O 1
ATOM 2471 N N . ASN A 1 312 ? -7.593 16.025 5.745 1.00 94.19 312 ASN A N 1
ATOM 2472 C CA . ASN A 1 312 ? -7.009 17.185 6.412 1.00 94.19 312 ASN A CA 1
ATOM 2473 C C . ASN A 1 312 ? -6.292 16.738 7.687 1.00 94.19 312 ASN A C 1
ATOM 2475 O O . ASN A 1 312 ? -6.911 16.133 8.560 1.00 94.19 312 ASN A O 1
ATOM 2479 N N . LEU A 1 313 ? -4.999 17.033 7.794 1.00 93.00 313 LEU A N 1
ATOM 2480 C CA . LEU A 1 313 ? -4.147 16.657 8.917 1.00 93.00 313 LEU A CA 1
ATOM 2481 C C . LEU A 1 313 ? -3.962 17.855 9.842 1.00 93.00 313 LEU A C 1
ATOM 2483 O O . LEU A 1 313 ? -3.583 18.941 9.408 1.00 93.00 313 LEU A O 1
ATOM 2487 N N . SER A 1 314 ? -4.164 17.653 11.136 1.00 92.19 314 SER A N 1
ATOM 2488 C CA . SER A 1 314 ? -3.954 18.688 12.141 1.00 92.19 314 SER A CA 1
ATOM 2489 C C . SER A 1 314 ? -3.254 18.141 13.376 1.00 92.19 314 SER A C 1
ATOM 2491 O O . SER A 1 314 ? -3.463 16.991 13.754 1.00 92.19 314 SER A O 1
ATOM 2493 N N . SER A 1 315 ? -2.423 18.970 14.004 1.00 89.44 315 SER A N 1
ATOM 2494 C CA . SER A 1 315 ? -1.808 18.700 15.305 1.00 89.44 315 SER A CA 1
ATOM 2495 C C . SER A 1 315 ? -2.163 19.823 16.265 1.00 89.44 315 SER A C 1
ATOM 2497 O O . SER A 1 315 ? -1.987 20.991 15.927 1.00 89.44 315 SER A O 1
ATOM 2499 N N . ASN A 1 316 ? -2.689 19.489 17.447 1.00 85.00 316 ASN A N 1
ATOM 2500 C CA . ASN A 1 316 ? -3.134 20.471 18.445 1.00 85.00 316 ASN A CA 1
ATOM 2501 C C . ASN A 1 316 ? -4.058 21.566 17.858 1.00 85.00 316 ASN A C 1
ATOM 2503 O O . ASN A 1 316 ? -3.949 22.739 18.215 1.00 85.00 316 ASN A O 1
ATOM 2507 N N . ASN A 1 317 ? -4.965 21.186 16.947 1.00 82.81 317 ASN A N 1
ATOM 2508 C CA . ASN A 1 317 ? -5.856 22.070 16.171 1.00 82.81 317 ASN A CA 1
ATOM 2509 C C . ASN A 1 317 ? -5.179 23.009 15.154 1.00 82.81 317 ASN A C 1
ATOM 2511 O O . ASN A 1 317 ? -5.856 23.841 14.549 1.00 82.81 317 ASN A O 1
ATOM 2515 N N . THR A 1 318 ? -3.878 22.868 14.920 1.00 88.38 318 THR A N 1
ATOM 2516 C CA . THR A 1 318 ? -3.162 23.548 13.838 1.00 88.38 318 THR A CA 1
ATOM 2517 C C . THR A 1 318 ? -3.136 22.658 12.602 1.00 88.38 318 THR A C 1
ATOM 2519 O O . THR A 1 318 ? -2.808 21.478 12.705 1.00 88.38 318 THR A O 1
ATOM 2522 N N . ASN A 1 319 ? -3.475 23.200 11.430 1.00 90.62 319 ASN A N 1
ATOM 2523 C CA . ASN A 1 319 ? -3.374 22.467 10.169 1.00 90.62 319 ASN A CA 1
ATOM 2524 C C . ASN A 1 319 ? -1.902 22.189 9.845 1.00 90.62 319 ASN A C 1
ATOM 2526 O O . ASN A 1 319 ? -1.117 23.120 9.696 1.00 90.62 319 ASN A O 1
ATOM 2530 N N . ILE A 1 320 ? -1.544 20.919 9.697 1.00 93.19 320 ILE A N 1
ATOM 2531 C CA . ILE A 1 320 ? -0.182 20.505 9.344 1.00 93.19 320 ILE A CA 1
ATOM 2532 C C . ILE A 1 320 ? -0.103 19.946 7.928 1.00 93.19 320 ILE A C 1
ATOM 2534 O O . ILE A 1 320 ? 0.991 19.650 7.461 1.00 93.19 320 ILE A O 1
ATOM 2538 N N . GLY A 1 321 ? -1.226 19.781 7.226 1.00 93.31 321 GLY A N 1
ATOM 2539 C CA . GLY A 1 321 ? -1.184 19.252 5.874 1.00 93.31 321 GLY A CA 1
ATOM 2540 C C . GLY A 1 321 ? -2.503 18.726 5.343 1.00 93.31 321 GLY A C 1
ATOM 2541 O O . GLY A 1 321 ? -3.515 18.653 6.035 1.00 93.31 321 GLY A O 1
ATOM 2542 N N . THR A 1 322 ? -2.465 18.312 4.085 1.00 94.75 322 THR A N 1
ATOM 2543 C CA . THR A 1 322 ? -3.625 17.783 3.378 1.00 94.75 322 THR A CA 1
ATOM 2544 C C . THR A 1 322 ? -3.185 16.705 2.399 1.00 94.75 322 THR A C 1
ATOM 2546 O O . THR A 1 322 ? -2.182 16.861 1.703 1.00 94.75 322 THR A O 1
ATOM 2549 N N . VAL A 1 323 ? -3.964 15.632 2.304 1.00 93.81 323 VAL A N 1
ATOM 2550 C CA . VAL A 1 323 ? -3.890 14.656 1.213 1.00 93.81 323 VAL A CA 1
ATOM 2551 C C . VAL A 1 323 ? -5.159 14.782 0.389 1.00 93.81 323 VAL A C 1
ATOM 2553 O O . VAL A 1 323 ? -6.246 14.771 0.952 1.00 93.81 323 VAL A O 1
ATOM 2556 N N . THR A 1 324 ? -5.058 14.898 -0.929 1.00 92.25 324 THR A N 1
ATOM 2557 C CA . THR A 1 324 ? -6.225 14.829 -1.819 1.00 92.25 324 THR A CA 1
ATOM 2558 C C . THR A 1 324 ? -6.056 13.664 -2.772 1.00 92.25 324 THR A C 1
ATOM 2560 O O . THR A 1 324 ? -4.988 13.482 -3.345 1.00 92.25 324 THR A O 1
ATOM 2563 N N . ILE A 1 325 ? -7.103 12.869 -2.940 1.00 90.12 325 ILE A N 1
ATOM 2564 C CA . ILE A 1 325 ? -7.129 11.685 -3.790 1.00 90.12 325 ILE A CA 1
ATOM 2565 C C . ILE A 1 325 ? -8.344 11.802 -4.702 1.00 90.12 325 ILE A C 1
ATOM 2567 O O . ILE A 1 325 ? -9.473 11.939 -4.244 1.00 90.12 325 ILE A O 1
ATOM 2571 N N . SER A 1 326 ? -8.110 11.737 -6.001 1.00 88.81 326 SER A N 1
ATOM 2572 C CA . SER A 1 326 ? -9.117 11.688 -7.058 1.00 88.81 326 SER A CA 1
ATOM 2573 C C . SER A 1 326 ? -8.634 10.726 -8.145 1.00 88.81 326 SER A C 1
ATOM 2575 O O . SER A 1 326 ? -7.468 10.325 -8.133 1.00 88.81 326 SER A O 1
ATOM 2577 N N . ASP A 1 327 ? -9.491 10.383 -9.107 1.00 83.44 327 ASP A N 1
ATOM 2578 C CA . ASP A 1 327 ? -9.177 9.393 -10.153 1.00 83.44 327 ASP A CA 1
ATOM 2579 C C . ASP A 1 327 ? -7.838 9.638 -10.863 1.00 83.44 327 ASP A C 1
ATOM 2581 O O . ASP A 1 327 ? -7.086 8.704 -11.136 1.00 83.44 327 ASP A O 1
ATOM 2585 N N . ASN A 1 328 ? -7.531 10.908 -11.134 1.00 87.75 328 ASN A N 1
ATOM 2586 C CA . ASN A 1 328 ? -6.390 11.326 -11.943 1.00 87.75 328 ASN A CA 1
ATOM 2587 C C . ASN A 1 328 ? -5.374 12.170 -11.169 1.00 87.75 328 ASN A C 1
ATOM 2589 O O . ASN A 1 328 ? -4.390 12.626 -11.752 1.00 87.75 328 ASN A O 1
ATOM 2593 N N . ASN A 1 329 ? -5.596 12.421 -9.880 1.00 92.00 329 ASN A N 1
ATOM 2594 C CA . ASN A 1 329 ? -4.682 13.221 -9.080 1.00 92.00 329 ASN A CA 1
ATOM 2595 C C . ASN A 1 329 ? -4.608 12.732 -7.637 1.00 92.00 329 ASN A C 1
ATOM 2597 O O . ASN A 1 329 ? -5.629 12.589 -6.969 1.00 92.00 329 ASN A O 1
ATOM 2601 N N . ILE A 1 330 ? -3.379 12.549 -7.162 1.00 93.06 330 ILE A N 1
ATOM 2602 C CA . ILE A 1 330 ? -3.059 12.397 -5.748 1.00 93.06 330 ILE A CA 1
ATOM 2603 C C . ILE A 1 330 ? -2.161 13.571 -5.380 1.00 93.06 330 ILE A C 1
ATOM 2605 O O . ILE A 1 330 ? -1.087 13.717 -5.960 1.00 93.06 330 ILE A O 1
ATOM 2609 N N . SER A 1 331 ? -2.582 14.406 -4.441 1.00 94.06 331 SER A N 1
ATOM 2610 C CA . SER A 1 331 ? -1.767 15.479 -3.882 1.00 94.06 331 SER A CA 1
ATOM 2611 C C . SER A 1 331 ? -1.507 15.240 -2.405 1.00 94.06 331 SER A C 1
ATOM 2613 O O . SER A 1 331 ? -2.340 14.710 -1.675 1.00 94.06 331 SER A O 1
ATOM 2615 N N . PHE A 1 332 ? -0.324 15.635 -1.971 1.00 94.12 332 PHE A N 1
ATOM 2616 C CA . PHE A 1 332 ? 0.128 15.611 -0.597 1.00 94.12 332 PHE A CA 1
ATOM 2617 C C . PHE A 1 332 ? 0.796 16.948 -0.309 1.00 94.12 332 PHE A C 1
ATOM 2619 O O . PHE A 1 332 ? 1.650 17.401 -1.070 1.00 94.12 332 PHE A O 1
ATOM 2626 N N . ASN A 1 333 ? 0.416 17.565 0.797 1.00 94.69 333 ASN A N 1
ATOM 2627 C CA . ASN A 1 333 ? 1.036 18.770 1.310 1.00 94.69 333 ASN A CA 1
ATOM 2628 C C . ASN A 1 333 ? 1.265 18.596 2.809 1.00 94.69 333 ASN A C 1
ATOM 2630 O O . ASN A 1 333 ? 0.341 18.212 3.524 1.00 94.69 333 ASN A O 1
ATOM 2634 N N . ILE A 1 334 ? 2.468 18.911 3.279 1.00 93.06 334 ILE A N 1
ATOM 2635 C CA . ILE A 1 334 ? 2.783 19.030 4.703 1.00 93.06 334 ILE A CA 1
ATOM 2636 C C . ILE A 1 334 ? 3.414 20.392 4.964 1.00 93.06 334 ILE A C 1
ATOM 2638 O O . ILE A 1 334 ? 4.244 20.861 4.185 1.00 93.06 334 ILE A O 1
ATOM 2642 N N . ILE A 1 335 ? 2.996 21.029 6.050 1.00 91.38 335 ILE A N 1
ATOM 2643 C CA . ILE A 1 335 ? 3.340 22.400 6.405 1.00 91.38 335 ILE A CA 1
ATOM 2644 C C . ILE A 1 335 ? 4.032 22.379 7.763 1.00 91.38 335 ILE A C 1
ATOM 2646 O O . ILE A 1 335 ? 3.491 21.873 8.743 1.00 91.38 335 ILE A O 1
ATOM 2650 N N . ASP A 1 336 ? 5.214 22.979 7.820 1.00 88.12 336 ASP A N 1
ATOM 2651 C CA . ASP A 1 336 ? 5.842 23.400 9.062 1.00 88.12 336 ASP A CA 1
ATOM 2652 C C . ASP A 1 336 ? 5.643 24.911 9.214 1.00 88.12 336 ASP A C 1
ATOM 2654 O O . ASP A 1 336 ? 6.337 25.728 8.599 1.00 88.12 336 ASP A O 1
ATOM 2658 N N . GLU A 1 337 ? 4.667 25.288 10.041 1.00 81.19 337 GLU A N 1
ATOM 2659 C CA . GLU A 1 337 ? 4.361 26.694 10.314 1.00 81.19 337 GLU A CA 1
ATOM 2660 C C . GLU A 1 337 ? 5.534 27.428 10.978 1.00 81.19 337 GLU A C 1
ATOM 2662 O O . GLU A 1 337 ? 5.707 28.627 10.755 1.00 81.19 337 GLU A O 1
ATOM 2667 N N . SER A 1 338 ? 6.372 26.730 11.756 1.00 84.56 338 SER A N 1
ATOM 2668 C CA . SER A 1 338 ? 7.478 27.359 12.491 1.00 84.56 338 SER A CA 1
ATOM 2669 C C . SER A 1 338 ? 8.566 27.896 11.561 1.00 84.56 338 SER A C 1
ATOM 2671 O O . SER A 1 338 ? 9.173 28.934 11.837 1.00 84.56 338 SER A O 1
ATOM 2673 N N . SER A 1 339 ? 8.771 27.219 10.431 1.00 85.31 339 SER A N 1
ATOM 2674 C CA . SER A 1 339 ? 9.726 27.596 9.391 1.00 85.31 339 SER A CA 1
ATOM 2675 C C . SER A 1 339 ? 9.061 28.192 8.148 1.00 85.31 339 SER A C 1
ATOM 2677 O O . SER A 1 339 ? 9.763 28.521 7.191 1.00 85.31 339 SER A O 1
ATOM 2679 N N . ASN A 1 340 ? 7.728 28.337 8.145 1.00 85.62 340 ASN A N 1
ATOM 2680 C CA . ASN A 1 340 ? 6.928 28.754 6.990 1.00 85.62 340 ASN A CA 1
ATOM 2681 C C . ASN A 1 340 ? 7.305 27.986 5.707 1.00 85.62 340 ASN A C 1
ATOM 2683 O O . ASN A 1 340 ? 7.432 28.559 4.616 1.00 85.62 340 ASN A O 1
ATOM 2687 N N . THR A 1 341 ? 7.551 26.686 5.879 1.00 90.00 341 THR A N 1
ATOM 2688 C CA . THR A 1 341 ? 7.995 25.776 4.828 1.00 90.00 341 THR A CA 1
ATOM 2689 C C . THR A 1 341 ? 6.916 24.736 4.578 1.00 90.00 341 THR A C 1
ATOM 2691 O O . THR A 1 341 ? 6.336 24.196 5.516 1.00 90.00 341 THR A O 1
ATOM 2694 N N . SER A 1 342 ? 6.646 24.433 3.313 1.00 91.94 342 SER A N 1
ATOM 2695 C CA . SER A 1 342 ? 5.765 23.338 2.929 1.00 91.94 342 SER A CA 1
ATOM 2696 C C . SER A 1 342 ? 6.408 22.435 1.891 1.00 91.94 342 SER A C 1
ATOM 2698 O O . SER A 1 342 ? 7.114 22.894 0.994 1.00 91.94 342 SER A O 1
ATOM 2700 N N . LEU A 1 343 ? 6.160 21.136 2.016 1.00 93.00 343 LEU A N 1
ATOM 2701 C CA . LEU A 1 343 ? 6.528 20.138 1.022 1.00 93.00 343 LEU A CA 1
ATOM 2702 C C . LEU A 1 343 ? 5.255 19.700 0.308 1.00 93.00 343 LEU A C 1
ATOM 2704 O O . LEU A 1 343 ? 4.335 19.180 0.934 1.00 93.00 343 LEU A O 1
ATOM 2708 N N . ASN A 1 344 ? 5.236 19.886 -1.006 1.00 94.44 344 ASN A N 1
ATOM 2709 C CA . ASN A 1 344 ? 4.132 19.508 -1.869 1.00 94.44 344 ASN A CA 1
ATOM 2710 C C . ASN A 1 344 ? 4.588 18.372 -2.781 1.00 94.44 344 ASN A C 1
ATOM 2712 O O . ASN A 1 344 ? 5.623 18.478 -3.436 1.00 94.44 344 ASN A O 1
ATOM 2716 N N . ALA A 1 345 ? 3.807 17.302 -2.852 1.00 94.62 345 ALA A N 1
ATOM 2717 C CA . ALA A 1 345 ? 4.005 16.206 -3.783 1.00 94.62 345 ALA A CA 1
ATOM 2718 C C . ALA A 1 345 ? 2.691 15.921 -4.512 1.00 94.62 345 ALA A C 1
ATOM 2720 O O . ALA A 1 345 ? 1.642 15.814 -3.890 1.00 94.62 345 ALA A O 1
ATOM 2721 N N . ASN A 1 346 ? 2.736 15.808 -5.833 1.00 95.69 346 ASN A N 1
ATOM 2722 C CA . ASN A 1 346 ? 1.558 15.634 -6.671 1.00 95.69 346 ASN A CA 1
ATOM 2723 C C . ASN A 1 346 ? 1.823 14.564 -7.720 1.00 95.69 346 ASN A C 1
ATOM 2725 O O . ASN A 1 346 ? 2.755 14.699 -8.504 1.00 95.69 346 ASN A O 1
ATOM 2729 N N . ILE A 1 347 ? 0.975 13.545 -7.782 1.00 95.69 347 ILE A N 1
ATOM 2730 C CA . ILE A 1 347 ? 0.861 12.627 -8.912 1.00 95.69 347 ILE A CA 1
ATOM 2731 C C . ILE A 1 347 ? -0.341 13.086 -9.726 1.00 95.69 347 ILE A C 1
ATOM 2733 O O . ILE A 1 347 ? -1.436 13.242 -9.193 1.00 95.69 347 ILE A O 1
ATOM 2737 N N . THR A 1 348 ? -0.151 13.311 -11.015 1.00 96.12 348 THR A N 1
ATOM 2738 C CA . THR A 1 348 ? -1.217 13.654 -11.962 1.00 96.12 348 THR A CA 1
ATOM 2739 C C . THR A 1 348 ? -1.169 12.680 -13.121 1.00 96.12 348 THR A C 1
ATOM 2741 O O . THR A 1 348 ? -0.086 12.354 -13.590 1.00 96.12 348 THR A O 1
ATOM 2744 N N . SER A 1 349 ? -2.320 12.195 -13.565 1.00 93.81 349 SER A N 1
ATOM 2745 C CA . SER A 1 349 ? -2.446 11.300 -14.712 1.00 93.81 349 SER A CA 1
ATOM 2746 C C . SER A 1 349 ? -3.398 11.913 -15.728 1.00 93.81 349 SER A C 1
ATOM 2748 O O . SER A 1 349 ? -4.488 12.354 -15.380 1.00 93.81 349 SER A O 1
ATOM 2750 N N . ALA A 1 350 ? -2.997 11.939 -16.991 1.00 94.38 350 ALA A N 1
ATOM 2751 C CA . ALA A 1 350 ? -3.838 12.351 -18.104 1.00 94.38 350 ALA A CA 1
ATOM 2752 C C . ALA A 1 350 ? -3.907 11.214 -19.122 1.00 94.38 350 ALA A C 1
ATOM 2754 O O . ALA A 1 350 ? -2.892 10.585 -19.413 1.00 94.38 350 ALA A O 1
ATOM 2755 N N . THR A 1 351 ? -5.100 10.960 -19.659 1.00 93.56 351 THR A N 1
ATOM 2756 C CA . THR A 1 351 ? -5.318 9.939 -20.690 1.00 93.56 351 THR A CA 1
ATOM 2757 C C . THR A 1 351 ? -5.823 10.602 -21.965 1.00 93.56 351 THR A C 1
ATOM 2759 O O . THR A 1 351 ? -6.838 11.296 -21.939 1.00 93.56 351 THR A O 1
ATOM 2762 N N . GLU A 1 352 ? -5.134 10.369 -23.079 1.00 93.38 352 GLU A N 1
ATOM 2763 C CA . GLU A 1 352 ? -5.537 10.794 -24.419 1.00 93.38 352 GLU A CA 1
ATOM 2764 C C . GLU A 1 352 ? -5.533 9.573 -25.349 1.00 93.38 352 GLU A C 1
ATOM 2766 O O . GLU A 1 352 ? -4.487 9.054 -25.740 1.00 93.38 352 GLU A O 1
ATOM 2771 N N . GLY A 1 353 ? -6.725 9.062 -25.673 1.00 91.94 353 GLY A N 1
ATOM 2772 C CA . GLY A 1 353 ? -6.856 7.798 -26.397 1.00 91.94 353 GLY A CA 1
ATOM 2773 C C . GLY A 1 353 ? -6.305 6.627 -25.579 1.00 91.94 353 GLY A C 1
ATOM 2774 O O . GLY A 1 353 ? -6.795 6.355 -24.487 1.00 91.94 353 GLY A O 1
ATOM 2775 N N . ASN A 1 354 ? -5.299 5.936 -26.115 1.00 91.00 354 ASN A N 1
ATOM 2776 C CA . ASN A 1 354 ? -4.601 4.833 -25.450 1.00 91.00 354 ASN A CA 1
ATOM 2777 C C . ASN A 1 354 ? -3.270 5.252 -24.797 1.00 91.00 354 ASN A C 1
ATOM 2779 O O . ASN A 1 354 ? -2.531 4.395 -24.310 1.00 91.00 354 ASN A O 1
ATOM 2783 N N . VAL A 1 355 ? -2.958 6.551 -24.798 1.00 95.00 355 VAL A N 1
ATOM 2784 C CA . VAL A 1 355 ? -1.754 7.114 -24.187 1.00 95.00 355 VAL A CA 1
ATOM 2785 C C . VAL A 1 355 ? -2.097 7.666 -22.809 1.00 95.00 355 VAL A C 1
ATOM 2787 O O . VAL A 1 355 ? -3.030 8.452 -22.657 1.00 95.00 355 VAL A O 1
ATOM 2790 N N . ILE A 1 356 ? -1.325 7.262 -21.806 1.00 94.75 356 ILE A N 1
ATOM 2791 C CA . ILE A 1 356 ? -1.423 7.708 -20.421 1.00 94.75 356 ILE A CA 1
ATOM 2792 C C . ILE A 1 356 ? -0.115 8.407 -20.065 1.00 94.75 356 ILE A C 1
ATOM 2794 O O . ILE A 1 356 ? 0.953 7.794 -20.110 1.00 94.75 356 ILE A O 1
ATOM 2798 N N . THR A 1 357 ? -0.203 9.670 -19.665 1.00 97.12 357 THR A N 1
ATOM 2799 C CA . THR A 1 357 ? 0.929 10.434 -19.140 1.00 97.12 357 THR A CA 1
ATOM 2800 C C . THR A 1 357 ? 0.732 10.644 -17.652 1.00 97.12 357 THR A C 1
ATOM 2802 O O . THR A 1 357 ? -0.239 11.274 -17.239 1.00 97.12 357 THR A O 1
ATOM 2805 N N . THR A 1 358 ? 1.647 10.111 -16.849 1.00 96.88 358 THR A N 1
ATOM 2806 C CA . THR A 1 358 ? 1.685 10.300 -15.400 1.00 96.88 358 THR A CA 1
ATOM 2807 C C . THR A 1 358 ? 2.855 11.201 -15.039 1.00 96.88 358 THR A C 1
ATOM 2809 O O . THR A 1 358 ? 3.997 10.909 -15.384 1.00 96.88 358 THR A O 1
ATOM 2812 N N . THR A 1 359 ? 2.592 12.279 -14.313 1.00 97.19 359 THR A N 1
ATOM 2813 C CA . THR A 1 359 ? 3.626 13.174 -13.801 1.00 97.19 359 THR A CA 1
ATOM 2814 C C . THR A 1 359 ? 3.582 13.193 -12.283 1.00 97.19 359 THR A C 1
ATOM 2816 O O . THR A 1 359 ? 2.573 13.584 -11.696 1.00 97.19 359 THR A O 1
ATOM 2819 N N . PHE A 1 360 ? 4.686 12.795 -11.655 1.00 96.75 360 PHE A N 1
ATOM 2820 C CA . PHE A 1 360 ? 4.962 13.056 -10.249 1.00 96.75 360 PHE A CA 1
ATOM 2821 C C . PHE A 1 360 ? 5.795 14.330 -10.141 1.00 96.75 360 PHE A C 1
ATOM 2823 O O . PHE A 1 360 ? 6.837 14.430 -10.779 1.00 96.75 360 PHE A O 1
ATOM 2830 N N . ASN A 1 361 ? 5.357 15.283 -9.330 1.00 95.69 361 ASN A N 1
ATOM 2831 C CA . ASN A 1 361 ? 6.085 16.505 -9.022 1.00 95.69 361 ASN A CA 1
ATOM 2832 C C . ASN A 1 361 ? 6.227 16.637 -7.516 1.00 95.69 361 ASN A C 1
ATOM 2834 O O . ASN A 1 361 ? 5.234 16.545 -6.799 1.00 95.69 361 ASN A O 1
ATOM 2838 N N . MET A 1 362 ? 7.434 16.915 -7.052 1.00 94.56 362 MET A N 1
ATOM 2839 C CA . MET A 1 362 ? 7.731 17.267 -5.676 1.00 94.56 362 MET A CA 1
ATOM 2840 C C . MET A 1 362 ? 8.368 18.650 -5.654 1.00 94.56 362 MET A C 1
ATOM 2842 O O . MET A 1 362 ? 9.306 18.903 -6.409 1.00 94.56 362 MET A O 1
ATOM 2846 N N . ALA A 1 363 ? 7.885 19.526 -4.782 1.00 93.31 363 ALA A N 1
ATOM 2847 C CA . ALA A 1 363 ? 8.398 20.875 -4.622 1.00 93.31 363 ALA A CA 1
ATOM 2848 C C . ALA A 1 363 ? 8.383 21.292 -3.149 1.00 93.31 363 ALA A C 1
ATOM 2850 O O . ALA A 1 363 ? 7.478 20.923 -2.397 1.00 93.31 363 ALA A O 1
ATOM 2851 N N . ILE A 1 364 ? 9.378 22.076 -2.746 1.00 92.25 364 ILE A N 1
ATOM 2852 C CA . ILE A 1 364 ? 9.421 22.720 -1.435 1.00 92.25 364 ILE A CA 1
ATOM 2853 C C . ILE A 1 364 ? 9.135 24.206 -1.606 1.00 92.25 364 ILE A C 1
ATOM 2855 O O . ILE A 1 364 ? 9.759 24.882 -2.419 1.00 92.25 364 ILE A O 1
ATOM 2859 N N . SER A 1 365 ? 8.196 24.728 -0.832 1.00 90.25 365 SER A N 1
ATOM 2860 C CA . SER A 1 365 ? 7.901 26.152 -0.785 1.00 90.25 365 SER A CA 1
ATOM 2861 C C . SER A 1 365 ? 8.373 26.711 0.545 1.00 90.25 365 SER A C 1
ATOM 2863 O O . SER A 1 365 ? 7.965 26.221 1.590 1.00 90.25 365 SER A O 1
ATOM 2865 N N . ASN A 1 366 ? 9.199 27.754 0.524 1.00 86.50 366 ASN A N 1
ATOM 2866 C CA . ASN A 1 366 ? 9.580 28.503 1.720 1.00 86.50 366 ASN A CA 1
ATOM 2867 C C . ASN A 1 366 ? 9.279 29.983 1.492 1.00 86.50 366 ASN A C 1
ATOM 2869 O O . ASN A 1 366 ? 9.778 30.590 0.543 1.00 86.50 366 ASN A O 1
ATOM 2873 N N . SER A 1 367 ? 8.448 30.569 2.358 1.00 79.06 367 SER A N 1
ATOM 2874 C CA . SER A 1 367 ? 8.141 32.006 2.326 1.00 79.06 367 SER A CA 1
ATOM 2875 C C . SER A 1 367 ? 7.655 32.518 0.960 1.00 79.06 367 SER A C 1
ATOM 2877 O O . SER A 1 367 ? 7.964 33.635 0.549 1.00 79.06 367 SER A O 1
ATOM 2879 N N . GLY A 1 368 ? 6.879 31.689 0.251 1.00 72.00 368 GLY A N 1
ATOM 2880 C CA . GLY A 1 368 ? 6.301 32.000 -1.061 1.00 72.00 368 GLY A CA 1
ATOM 2881 C C . GLY A 1 368 ? 7.221 31.738 -2.258 1.00 72.00 368 GLY A C 1
ATOM 2882 O O . GLY A 1 368 ? 6.787 31.915 -3.395 1.00 72.00 368 GLY A O 1
ATOM 2883 N N . VAL A 1 369 ? 8.464 31.299 -2.035 1.00 83.50 369 VAL A N 1
ATOM 2884 C CA . VAL A 1 369 ? 9.355 30.814 -3.096 1.00 83.50 369 VAL A CA 1
ATOM 2885 C C . VAL A 1 369 ? 9.183 29.308 -3.220 1.00 83.50 369 VAL A C 1
ATOM 2887 O O . VAL A 1 369 ? 9.507 28.583 -2.283 1.00 83.50 369 VAL A O 1
ATOM 2890 N N . ASN A 1 370 ? 8.695 28.848 -4.373 1.00 86.81 370 ASN A N 1
ATOM 2891 C CA . ASN A 1 370 ? 8.571 27.427 -4.679 1.00 86.81 370 ASN A CA 1
ATOM 2892 C C . ASN A 1 370 ? 9.816 26.931 -5.425 1.00 86.81 370 ASN A C 1
ATOM 2894 O O . ASN A 1 370 ? 10.229 27.531 -6.418 1.00 86.81 370 ASN A O 1
ATOM 2898 N N . ILE A 1 371 ? 10.401 25.843 -4.941 1.00 88.88 371 ILE A N 1
ATOM 2899 C CA . ILE A 1 371 ? 11.570 25.185 -5.510 1.00 88.88 371 ILE A CA 1
ATOM 2900 C C . ILE A 1 371 ? 11.138 23.776 -5.896 1.00 88.88 371 ILE A C 1
ATOM 2902 O O . ILE A 1 371 ? 10.922 22.926 -5.029 1.00 88.88 371 ILE A O 1
ATOM 2906 N N . ASP A 1 372 ? 11.033 23.520 -7.197 1.00 90.06 372 ASP A N 1
ATOM 2907 C CA . ASP A 1 372 ? 10.832 22.164 -7.704 1.00 90.06 372 ASP A CA 1
ATOM 2908 C C . ASP A 1 372 ? 12.032 21.306 -7.294 1.00 90.06 372 ASP A C 1
ATOM 2910 O O . ASP A 1 372 ? 13.177 21.724 -7.458 1.00 90.06 372 ASP A O 1
ATOM 2914 N N . LEU A 1 373 ? 11.778 20.132 -6.724 1.00 89.75 373 LEU A N 1
ATOM 2915 C CA . LEU A 1 373 ? 12.800 19.195 -6.258 1.00 89.75 373 LEU A CA 1
ATOM 2916 C C . LEU A 1 373 ? 13.010 18.078 -7.274 1.00 89.75 373 LEU A C 1
ATOM 2918 O O . LEU A 1 373 ? 14.137 17.790 -7.679 1.00 89.75 373 LEU A O 1
ATOM 2922 N N . LEU A 1 374 ? 11.902 17.452 -7.666 1.00 91.75 374 LEU A N 1
ATOM 2923 C CA . LEU A 1 374 ? 11.879 16.252 -8.483 1.00 91.75 374 LEU A CA 1
ATOM 2924 C C . LEU A 1 374 ? 10.614 16.239 -9.334 1.00 91.75 374 LEU A C 1
ATOM 2926 O O . LEU A 1 374 ? 9.505 16.328 -8.814 1.00 91.75 374 LEU A O 1
ATOM 2930 N N . THR A 1 375 ? 10.794 16.021 -10.627 1.00 94.56 375 THR A N 1
ATOM 2931 C CA . THR A 1 375 ? 9.730 15.687 -11.562 1.00 94.56 375 THR A CA 1
ATOM 2932 C C . THR A 1 375 ? 10.037 14.338 -12.194 1.00 94.56 375 THR A C 1
ATOM 2934 O O . THR A 1 375 ? 11.102 14.142 -12.778 1.00 94.56 375 THR A O 1
ATOM 2937 N N . LEU A 1 376 ? 9.093 13.406 -12.114 1.00 95.19 376 LEU A N 1
ATOM 2938 C CA . LEU A 1 376 ? 9.099 12.170 -12.890 1.00 95.19 376 LEU A CA 1
ATOM 2939 C C . LEU A 1 376 ? 7.958 12.258 -13.892 1.00 95.19 376 LEU A C 1
ATOM 2941 O O . LEU A 1 376 ? 6.820 12.500 -13.502 1.00 95.19 376 LEU A O 1
ATOM 2945 N N . THR A 1 377 ? 8.250 12.073 -15.173 1.00 96.94 377 THR A N 1
ATOM 2946 C CA . THR A 1 377 ? 7.219 11.987 -16.212 1.00 96.94 377 THR A CA 1
ATOM 2947 C C . THR A 1 377 ? 7.292 10.623 -16.861 1.00 96.94 377 THR A C 1
ATOM 2949 O O . THR A 1 377 ? 8.288 10.295 -17.498 1.00 96.94 377 THR A O 1
ATOM 2952 N N . ASP A 1 378 ? 6.236 9.844 -16.693 1.00 96.62 378 ASP A N 1
ATOM 2953 C CA . ASP A 1 378 ? 6.010 8.581 -17.371 1.00 96.62 378 ASP A CA 1
ATOM 2954 C C . ASP A 1 378 ? 4.978 8.792 -18.477 1.00 96.62 378 ASP A C 1
ATOM 2956 O O . ASP A 1 378 ? 3.922 9.379 -18.255 1.00 96.62 378 ASP A O 1
ATOM 2960 N N . THR A 1 379 ? 5.278 8.335 -19.683 1.00 97.25 379 THR A N 1
ATOM 2961 C CA . THR A 1 379 ? 4.327 8.322 -20.794 1.00 97.25 379 THR A CA 1
ATOM 2962 C C . THR A 1 379 ? 4.273 6.917 -21.337 1.00 97.25 379 THR A C 1
ATOM 2964 O O . THR A 1 379 ? 5.294 6.394 -21.777 1.00 97.25 379 THR A O 1
ATOM 2967 N N . LYS A 1 380 ? 3.087 6.314 -21.326 1.00 95.75 380 LYS A N 1
ATOM 2968 C CA . LYS A 1 380 ? 2.879 4.940 -21.771 1.00 95.75 380 LYS A CA 1
ATOM 2969 C C . LYS A 1 380 ? 1.678 4.814 -22.681 1.00 95.75 380 LYS A C 1
ATOM 2971 O O . LYS A 1 380 ? 0.697 5.529 -22.539 1.00 95.75 380 LYS A O 1
ATOM 2976 N N . THR A 1 381 ? 1.752 3.863 -23.591 1.00 95.94 381 THR A N 1
ATOM 2977 C CA . THR A 1 381 ? 0.657 3.441 -24.454 1.00 95.94 381 THR A CA 1
ATOM 2978 C C . THR A 1 381 ? 0.191 2.074 -23.984 1.00 95.94 381 THR A C 1
ATOM 2980 O O . THR A 1 381 ? 1.010 1.163 -23.886 1.00 95.94 381 THR A O 1
ATOM 2983 N N . VAL A 1 382 ? -1.100 1.925 -23.695 1.00 92.25 382 VAL A N 1
ATOM 2984 C CA . VAL A 1 382 ? -1.704 0.651 -23.276 1.00 92.25 382 VAL A CA 1
ATOM 2985 C C . VAL A 1 382 ? -2.516 0.080 -24.432 1.00 92.25 382 VAL A C 1
ATOM 2987 O O . VAL A 1 382 ? -3.367 0.758 -24.999 1.00 92.25 382 VAL A O 1
ATOM 2990 N N . THR A 1 383 ? -2.247 -1.166 -24.806 1.00 92.69 383 THR A N 1
ATOM 2991 C CA . THR A 1 383 ? -2.984 -1.878 -25.855 1.00 92.69 383 THR A CA 1
ATOM 2992 C C . THR A 1 383 ? -3.610 -3.137 -25.273 1.00 92.69 383 THR A C 1
ATOM 2994 O O . THR A 1 383 ? -2.925 -4.141 -25.066 1.00 92.69 383 THR A O 1
ATOM 2997 N N . ASP A 1 384 ? -4.913 -3.074 -25.015 1.00 87.88 384 ASP A N 1
ATOM 2998 C CA . ASP A 1 384 ? -5.683 -4.178 -24.442 1.00 87.88 384 ASP A CA 1
ATOM 2999 C C . ASP A 1 384 ? -5.971 -5.288 -25.465 1.00 87.88 384 ASP A C 1
ATOM 3001 O O . ASP A 1 384 ? -6.062 -5.063 -26.673 1.00 87.88 384 ASP A O 1
ATOM 3005 N N . GLY A 1 385 ? -6.129 -6.515 -24.969 1.00 86.19 385 GLY A N 1
ATOM 3006 C CA . GLY A 1 385 ? -6.433 -7.716 -25.749 1.00 86.19 385 GLY A CA 1
ATOM 3007 C C . GLY A 1 385 ? -5.254 -8.286 -26.544 1.00 86.19 385 GLY A C 1
ATOM 3008 O O . GLY A 1 385 ? -5.398 -9.335 -27.175 1.00 86.19 385 GLY A O 1
ATOM 3009 N N . ILE A 1 386 ? -4.085 -7.639 -26.516 1.00 83.19 386 ILE A N 1
ATOM 3010 C CA . ILE A 1 386 ? -2.913 -8.021 -27.312 1.00 83.19 386 ILE A CA 1
ATOM 3011 C C . ILE A 1 386 ? -1.715 -8.279 -26.397 1.00 83.19 386 ILE A C 1
ATOM 3013 O O . ILE A 1 386 ? -1.243 -7.384 -25.705 1.00 83.19 386 ILE A O 1
ATOM 3017 N N . ALA A 1 387 ? -1.188 -9.499 -26.453 1.00 87.25 387 ALA A N 1
ATOM 3018 C CA . ALA A 1 387 ? 0.110 -9.876 -25.902 1.00 87.25 387 ALA A CA 1
ATOM 3019 C C . ALA A 1 387 ? 0.682 -10.982 -26.798 1.00 87.25 387 ALA A C 1
ATOM 3021 O O . ALA A 1 387 ? 0.135 -12.087 -26.852 1.00 87.25 387 ALA A O 1
ATOM 3022 N N . ASP A 1 388 ? 1.722 -10.652 -27.563 1.00 86.69 388 ASP A N 1
ATOM 3023 C CA . ASP A 1 388 ? 2.415 -11.587 -28.450 1.00 86.69 388 ASP A CA 1
ATOM 3024 C C . ASP A 1 388 ? 3.779 -11.937 -27.854 1.00 86.69 388 ASP A C 1
ATOM 3026 O O . ASP A 1 388 ? 4.583 -11.056 -27.563 1.00 86.69 388 ASP A O 1
ATOM 3030 N N . PHE A 1 389 ? 4.049 -13.226 -27.674 1.00 90.25 389 PHE A N 1
ATOM 3031 C CA . PHE A 1 389 ? 5.305 -13.738 -27.118 1.00 90.25 389 PHE A CA 1
ATOM 3032 C C . PHE A 1 389 ? 6.143 -14.485 -28.168 1.00 90.25 389 PHE A C 1
ATOM 3034 O O . PHE A 1 389 ? 7.215 -14.988 -27.850 1.00 90.25 389 PHE A O 1
ATOM 3041 N N . SER A 1 390 ? 5.677 -14.565 -29.422 1.00 84.94 390 SER A N 1
ATOM 3042 C CA . SER A 1 390 ? 6.278 -15.392 -30.481 1.00 84.94 390 SER A CA 1
ATOM 3043 C C . SER A 1 390 ? 7.717 -15.010 -30.838 1.00 84.94 390 SER A C 1
ATOM 3045 O O . SER A 1 390 ? 8.491 -15.861 -31.271 1.00 84.94 390 SER A O 1
ATOM 3047 N N . ASN A 1 391 ? 8.091 -13.749 -30.612 1.00 83.12 391 ASN A N 1
ATOM 3048 C CA . ASN A 1 391 ? 9.416 -13.216 -30.930 1.00 83.12 391 ASN A CA 1
ATOM 3049 C C . ASN A 1 391 ? 10.452 -13.406 -29.806 1.00 83.12 391 ASN A C 1
ATOM 3051 O O . ASN A 1 391 ? 11.593 -12.969 -29.955 1.00 83.12 391 ASN A O 1
ATOM 3055 N N . ILE A 1 392 ? 10.083 -14.022 -28.679 1.00 85.62 392 ILE A N 1
ATOM 3056 C CA . ILE A 1 392 ? 10.991 -14.211 -27.544 1.00 85.62 392 ILE A CA 1
ATOM 3057 C C . ILE A 1 392 ? 11.791 -15.498 -27.756 1.00 85.62 392 ILE A C 1
ATOM 3059 O O . ILE A 1 392 ? 11.238 -16.595 -27.753 1.00 85.62 392 ILE A O 1
ATOM 3063 N N . ASN A 1 393 ? 13.107 -15.361 -27.930 1.00 84.00 393 ASN A N 1
ATOM 3064 C CA . ASN A 1 393 ? 14.016 -16.491 -28.092 1.00 84.00 393 ASN A CA 1
ATOM 3065 C C . ASN A 1 393 ? 14.964 -16.616 -26.891 1.00 84.00 393 ASN A C 1
ATOM 3067 O O . ASN A 1 393 ? 15.895 -15.824 -26.743 1.00 84.00 393 ASN A O 1
ATOM 3071 N N . THR A 1 394 ? 14.748 -17.646 -26.074 1.00 86.00 394 THR A N 1
ATOM 3072 C CA . THR A 1 394 ? 15.540 -17.946 -24.874 1.00 86.00 394 THR A CA 1
ATOM 3073 C C . THR A 1 394 ? 16.527 -19.100 -25.072 1.00 86.00 394 THR A C 1
ATOM 3075 O O . THR A 1 394 ? 17.062 -19.606 -24.093 1.00 86.00 394 THR A O 1
ATOM 3078 N N . THR A 1 395 ? 16.813 -19.545 -26.307 1.00 86.81 395 THR A N 1
ATOM 3079 C CA . THR A 1 395 ? 17.651 -20.742 -26.546 1.00 86.81 395 THR A CA 1
ATOM 3080 C C . THR A 1 395 ? 19.120 -20.580 -26.151 1.00 86.81 395 THR A C 1
ATOM 3082 O O . THR A 1 395 ? 19.790 -21.576 -25.899 1.00 86.81 395 THR A O 1
ATOM 3085 N N . ASN A 1 396 ? 19.647 -19.350 -26.125 1.00 88.75 396 ASN A N 1
ATOM 3086 C CA . ASN A 1 396 ? 20.994 -19.069 -25.623 1.00 88.75 396 ASN A CA 1
ATOM 3087 C C . ASN A 1 396 ? 20.923 -18.738 -24.127 1.00 88.75 396 ASN A C 1
ATOM 3089 O O . ASN A 1 396 ? 20.828 -17.566 -23.754 1.00 88.75 396 ASN A O 1
ATOM 3093 N N . ASN A 1 397 ? 20.910 -19.770 -23.286 1.00 91.19 397 ASN A N 1
ATOM 3094 C CA . ASN A 1 397 ? 20.722 -19.632 -21.846 1.00 91.19 397 ASN A CA 1
ATOM 3095 C C . ASN A 1 397 ? 21.746 -20.431 -21.021 1.00 91.19 397 ASN A C 1
ATOM 3097 O O . ASN A 1 397 ? 22.505 -21.244 -21.554 1.00 91.19 397 ASN A O 1
ATOM 3101 N N . ILE A 1 398 ? 21.795 -20.137 -19.725 1.00 91.06 398 ILE A N 1
ATOM 3102 C CA . ILE A 1 398 ? 22.573 -20.840 -18.708 1.00 91.06 398 ILE A CA 1
ATOM 3103 C C . ILE A 1 398 ? 21.777 -20.857 -17.400 1.00 91.06 398 ILE A C 1
ATOM 3105 O O . ILE A 1 398 ? 21.180 -19.850 -17.025 1.00 91.06 398 ILE A O 1
ATOM 3109 N N . ASP A 1 399 ? 21.758 -21.994 -16.712 1.00 87.56 399 ASP A N 1
ATOM 3110 C CA . ASP A 1 399 ? 21.202 -22.098 -15.359 1.00 87.56 399 ASP A CA 1
ATOM 3111 C C . ASP A 1 399 ? 22.014 -21.218 -14.397 1.00 87.56 399 ASP A C 1
ATOM 3113 O O . ASP A 1 399 ? 23.249 -21.227 -14.436 1.00 87.56 399 ASP A O 1
ATOM 3117 N N . ILE A 1 400 ? 21.331 -20.462 -13.535 1.00 83.38 400 ILE A N 1
ATOM 3118 C CA . ILE A 1 400 ? 21.958 -19.638 -12.498 1.00 83.38 400 ILE A CA 1
ATOM 3119 C C . ILE A 1 400 ? 22.950 -20.434 -11.634 1.00 83.38 400 ILE A C 1
ATOM 3121 O O . ILE A 1 400 ? 24.018 -19.925 -11.297 1.00 83.38 400 ILE A O 1
ATOM 3125 N N . ASN A 1 401 ? 22.658 -21.706 -11.352 1.00 82.69 401 ASN A N 1
ATOM 3126 C CA . ASN A 1 401 ? 23.516 -22.601 -10.572 1.00 82.69 401 ASN A CA 1
ATOM 3127 C C . ASN A 1 401 ? 24.746 -23.093 -11.351 1.00 82.69 401 ASN A C 1
ATOM 3129 O O . ASN A 1 401 ? 25.665 -23.667 -10.768 1.00 82.69 401 ASN A O 1
ATOM 3133 N N . SER A 1 402 ? 24.768 -22.878 -12.668 1.00 89.81 402 SER A N 1
ATOM 3134 C CA . SER A 1 402 ? 25.860 -23.259 -13.568 1.00 89.81 402 SER A CA 1
ATOM 3135 C C . SER A 1 402 ? 26.781 -22.090 -13.935 1.00 89.81 402 SER A C 1
ATOM 3137 O O . SER A 1 402 ? 27.722 -22.285 -14.707 1.00 89.81 402 SER A O 1
ATOM 3139 N N . LEU A 1 403 ? 26.537 -20.885 -13.403 1.00 85.81 403 LEU A N 1
ATOM 3140 C CA . LEU A 1 403 ? 27.421 -19.735 -13.597 1.00 85.81 403 LEU A CA 1
ATOM 3141 C C . LEU A 1 403 ? 28.812 -20.023 -13.021 1.00 85.81 403 LEU A C 1
ATOM 3143 O O . LEU A 1 403 ? 28.968 -20.387 -11.855 1.00 85.81 403 LEU A O 1
ATOM 3147 N N . THR A 1 404 ? 29.843 -19.836 -13.841 1.00 90.06 404 THR A N 1
ATOM 3148 C CA . THR A 1 404 ? 31.232 -19.987 -13.401 1.00 90.06 404 THR A CA 1
ATOM 3149 C C . THR A 1 404 ? 31.722 -18.729 -12.683 1.00 90.06 404 THR A C 1
ATOM 3151 O O . THR A 1 404 ? 31.179 -17.637 -12.846 1.00 90.06 404 THR A O 1
ATOM 3154 N N . GLU A 1 405 ? 32.825 -18.838 -11.940 1.00 86.06 405 GLU A N 1
ATOM 3155 C CA . GLU A 1 405 ? 33.493 -17.672 -11.341 1.00 86.06 405 GLU A CA 1
ATOM 3156 C C . GLU A 1 405 ? 33.906 -16.629 -12.398 1.00 86.06 405 GLU A C 1
ATOM 3158 O O . GLU A 1 405 ? 33.864 -15.423 -12.147 1.00 86.06 405 GLU A O 1
ATOM 3163 N N . THR A 1 406 ? 34.245 -17.081 -13.612 1.00 89.44 406 THR A N 1
ATOM 3164 C CA . THR A 1 406 ? 34.543 -16.192 -14.744 1.00 89.44 406 THR A CA 1
ATOM 3165 C C . THR A 1 406 ? 33.297 -15.439 -15.208 1.00 89.44 406 THR A C 1
ATOM 3167 O O . THR A 1 406 ? 33.374 -14.232 -15.429 1.00 89.44 406 THR A O 1
ATOM 3170 N N . ASP A 1 407 ? 32.145 -16.109 -15.301 1.00 84.19 407 ASP A N 1
ATOM 3171 C CA . ASP A 1 407 ? 30.874 -15.467 -15.666 1.00 84.19 407 ASP A CA 1
ATOM 3172 C C . ASP A 1 407 ? 30.480 -14.406 -14.633 1.00 84.19 407 ASP A C 1
ATOM 3174 O O . ASP A 1 407 ? 30.174 -13.270 -14.995 1.00 84.19 407 ASP A O 1
ATOM 3178 N N . ILE A 1 408 ? 30.574 -14.742 -13.341 1.00 83.69 408 ILE A N 1
ATOM 3179 C CA . ILE A 1 408 ? 30.286 -13.820 -12.232 1.00 83.69 408 ILE A CA 1
ATOM 3180 C C . ILE A 1 408 ? 31.216 -12.603 -12.283 1.00 83.69 408 ILE A C 1
ATOM 3182 O O . ILE A 1 408 ? 30.752 -11.467 -12.186 1.00 83.69 408 ILE A O 1
ATOM 3186 N N . THR A 1 409 ? 32.517 -12.823 -12.484 1.00 82.44 409 THR A N 1
ATOM 3187 C CA . THR A 1 409 ? 33.511 -11.742 -12.582 1.00 82.44 409 THR A CA 1
ATOM 3188 C C . THR A 1 409 ? 33.229 -10.831 -13.779 1.00 82.44 409 THR A C 1
ATOM 3190 O O . THR A 1 409 ? 33.305 -9.609 -13.658 1.00 82.44 409 THR A O 1
ATOM 3193 N N . ASN A 1 410 ? 32.851 -11.394 -14.930 1.00 84.38 410 ASN A N 1
ATOM 3194 C CA . ASN A 1 410 ? 32.489 -10.613 -16.114 1.00 84.38 410 ASN A CA 1
ATOM 3195 C C . ASN A 1 410 ? 31.230 -9.770 -15.876 1.00 84.38 410 ASN A C 1
ATOM 3197 O O . ASN A 1 410 ? 31.231 -8.577 -16.181 1.00 84.38 410 ASN A O 1
ATOM 3201 N N . ILE A 1 411 ? 30.190 -10.360 -15.277 1.00 81.75 411 ILE A N 1
ATOM 3202 C CA . ILE A 1 411 ? 28.962 -9.651 -14.895 1.00 81.75 411 ILE A CA 1
ATOM 3203 C C . ILE A 1 411 ? 29.296 -8.474 -13.972 1.00 81.75 411 ILE A C 1
ATOM 3205 O O . ILE A 1 411 ? 28.877 -7.346 -14.232 1.00 81.75 411 ILE A O 1
ATOM 3209 N N . GLN A 1 412 ? 30.089 -8.715 -12.925 1.00 78.44 412 GLN A N 1
ATOM 3210 C CA . GLN A 1 412 ? 30.505 -7.687 -11.970 1.00 78.44 412 GLN A CA 1
ATOM 3211 C C . GLN A 1 412 ? 31.304 -6.566 -12.641 1.00 78.44 412 GLN A C 1
ATOM 3213 O O . GLN A 1 412 ? 30.994 -5.395 -12.437 1.00 78.44 412 GLN A O 1
ATOM 3218 N N . ASN A 1 413 ? 32.291 -6.897 -13.476 1.00 84.81 413 ASN A N 1
ATOM 3219 C CA . ASN A 1 413 ? 33.110 -5.902 -14.173 1.00 84.81 413 ASN A CA 1
ATOM 3220 C C . ASN A 1 413 ? 32.280 -5.029 -15.125 1.00 84.81 413 ASN A C 1
ATOM 3222 O O . ASN A 1 413 ? 32.462 -3.808 -15.170 1.00 84.81 413 ASN A O 1
ATOM 3226 N N . ASN A 1 414 ? 31.340 -5.631 -15.855 1.00 84.38 414 ASN A N 1
ATOM 3227 C CA . ASN A 1 414 ? 30.472 -4.901 -16.775 1.00 84.38 414 ASN A CA 1
ATOM 3228 C C . ASN A 1 414 ? 29.474 -4.009 -16.016 1.00 84.38 414 ASN A C 1
ATOM 3230 O O . ASN A 1 414 ? 29.306 -2.843 -16.374 1.00 84.38 414 ASN A O 1
ATOM 3234 N N . LEU A 1 415 ? 28.894 -4.498 -14.913 1.00 82.31 415 LEU A N 1
ATOM 3235 C CA . LEU A 1 415 ? 28.068 -3.690 -14.005 1.00 82.31 415 LEU A CA 1
ATOM 3236 C C . LEU A 1 415 ? 28.843 -2.502 -13.426 1.00 82.31 415 LEU A C 1
ATOM 3238 O O . LEU A 1 415 ? 28.344 -1.377 -13.434 1.00 82.31 415 LEU A O 1
ATOM 3242 N N . MET A 1 416 ? 30.075 -2.730 -12.967 1.00 79.25 416 MET A N 1
ATOM 3243 C CA . MET A 1 416 ? 30.936 -1.666 -12.450 1.00 79.25 416 MET A CA 1
ATOM 3244 C C . MET A 1 416 ? 31.268 -0.637 -13.528 1.00 79.25 416 MET A C 1
ATOM 3246 O O . MET A 1 416 ? 31.248 0.556 -13.249 1.00 79.25 416 MET A O 1
ATOM 3250 N N . THR A 1 417 ? 31.505 -1.070 -14.766 1.00 84.69 417 THR A N 1
ATOM 3251 C CA . THR A 1 417 ? 31.741 -0.162 -15.898 1.00 84.69 417 THR A CA 1
ATOM 3252 C C . THR A 1 417 ? 30.523 0.723 -16.169 1.00 84.69 417 THR A C 1
ATOM 3254 O O . THR A 1 417 ? 30.668 1.932 -16.346 1.00 84.69 417 THR A O 1
ATOM 3257 N N . ILE A 1 418 ? 29.312 0.157 -16.139 1.00 83.31 418 ILE A N 1
ATOM 3258 C CA . ILE A 1 418 ? 28.064 0.925 -16.265 1.00 83.31 418 ILE A CA 1
ATOM 3259 C C . ILE A 1 418 ? 27.936 1.939 -15.120 1.00 83.31 418 ILE A C 1
ATOM 3261 O O . ILE A 1 418 ? 27.649 3.109 -15.373 1.00 83.31 418 ILE A O 1
ATOM 3265 N N . LEU A 1 419 ? 28.197 1.519 -13.877 1.00 81.12 419 LEU A N 1
ATOM 3266 C CA . LEU A 1 419 ? 28.146 2.395 -12.706 1.00 81.12 419 LEU A CA 1
ATOM 3267 C C . LEU A 1 419 ? 29.161 3.541 -12.813 1.00 81.12 419 LEU A C 1
ATOM 3269 O O . LEU A 1 419 ? 28.815 4.691 -12.558 1.00 81.12 419 LEU A O 1
ATOM 3273 N N . TYR A 1 420 ? 30.396 3.257 -13.230 1.00 81.81 420 TYR A N 1
ATOM 3274 C CA . TYR A 1 420 ? 31.429 4.273 -13.421 1.00 81.81 420 TYR A CA 1
ATOM 3275 C C . TYR A 1 420 ? 31.057 5.275 -14.512 1.00 81.81 420 TYR A C 1
ATOM 3277 O O . TYR A 1 420 ? 31.142 6.479 -14.270 1.00 81.81 420 TYR A O 1
ATOM 3285 N N . ASN A 1 421 ? 30.538 4.805 -15.650 1.00 77.75 421 ASN A N 1
ATOM 3286 C CA . ASN A 1 421 ? 30.013 5.680 -16.699 1.00 77.75 421 ASN A CA 1
ATOM 3287 C C . ASN A 1 421 ? 28.887 6.581 -16.171 1.00 77.75 421 ASN A C 1
ATOM 3289 O O . ASN A 1 421 ? 28.857 7.775 -16.468 1.00 77.75 421 ASN A O 1
ATOM 3293 N N . PHE A 1 422 ? 27.997 6.036 -15.338 1.00 79.00 422 PHE A N 1
ATOM 3294 C CA . PHE A 1 422 ? 26.909 6.792 -14.722 1.00 79.00 422 PHE A CA 1
ATOM 3295 C C . PHE A 1 422 ? 27.390 7.810 -13.677 1.00 79.00 422 PHE A C 1
ATOM 3297 O O . PHE A 1 422 ? 26.809 8.883 -13.543 1.00 79.00 422 PHE A O 1
ATOM 3304 N N . MET A 1 423 ? 28.480 7.520 -12.968 1.00 78.38 423 MET A N 1
ATOM 3305 C CA . MET A 1 423 ? 29.137 8.461 -12.053 1.00 78.38 423 MET A CA 1
ATOM 3306 C C . MET A 1 423 ? 30.067 9.452 -12.778 1.00 78.38 423 MET A C 1
ATOM 3308 O O . MET A 1 423 ? 30.649 10.323 -12.138 1.00 78.38 423 MET A O 1
ATOM 3312 N N . GLY A 1 424 ? 30.227 9.328 -14.102 1.00 70.81 424 GLY A N 1
ATOM 3313 C CA . GLY A 1 424 ? 31.153 10.134 -14.904 1.00 70.81 424 GLY A CA 1
ATOM 3314 C C . GLY A 1 424 ? 32.632 9.869 -14.610 1.00 70.81 424 GLY A C 1
ATOM 3315 O O . GLY A 1 424 ? 33.476 10.727 -14.865 1.00 70.81 424 GLY A O 1
ATOM 3316 N N . ILE A 1 425 ? 32.956 8.687 -14.084 1.00 68.94 425 ILE A N 1
ATOM 3317 C CA . ILE A 1 425 ? 34.327 8.227 -13.866 1.00 68.94 425 ILE A CA 1
ATOM 3318 C C . ILE A 1 425 ? 34.773 7.486 -15.128 1.00 68.94 425 ILE A C 1
ATOM 3320 O O . ILE A 1 425 ? 34.240 6.430 -15.457 1.00 68.94 425 ILE A O 1
ATOM 3324 N N . THR A 1 426 ? 35.741 8.044 -15.853 1.00 55.41 426 THR A N 1
ATOM 3325 C CA . THR A 1 426 ? 36.376 7.358 -16.990 1.00 55.41 426 THR A CA 1
ATOM 3326 C C . THR A 1 426 ? 37.464 6.422 -16.456 1.00 55.41 426 THR A C 1
ATOM 3328 O O . THR A 1 426 ? 38.312 6.877 -15.687 1.00 55.41 426 THR A O 1
ATOM 3331 N N . ILE A 1 427 ? 37.424 5.137 -16.827 1.00 43.50 427 ILE A N 1
ATOM 3332 C CA . ILE A 1 427 ? 38.463 4.141 -16.491 1.00 43.50 427 ILE A CA 1
ATOM 3333 C C . ILE A 1 427 ? 39.598 4.202 -17.511 1.00 43.50 427 ILE A C 1
ATOM 3335 O O . ILE A 1 427 ? 39.282 4.276 -18.723 1.00 43.50 427 ILE A O 1
#

Secondary structure (DSSP, 8-state):
-HHHHHHHHHHHHHHHHHHHHHHHHHHHHHSHHHHHHHHHHHHHHHHHHHTTTT-S---S--EEEEEEEEEEEE-GGGT--TTSHHHHHHHHHTEEEEEEEEEETTTTEEEEEEEEEETTEEEEEEEEEEETTEEEEEEETT-SSEEEESS--HHHHHHHHHHHHHHHHHHHHHHHHHHHHH--GGGEEEEEETTEEEEEEEEEHHHHHHHHHHHHHHHTT-HHHHHHHHHHHHH---S-S-----TT-EEEEEEEEETTEEEEEEEEEE-SS-EEEEEEEESSSEEEEEEETTEEEEEEEEEEETTEEEEEEEETTEEEEEEEEETTEEEEEEEETTTTEEEEEEEEEEEETTEEEEEEEEEEEETTEEEEEEEEEEEEEEEET----TT----SEEEGGG--HHHHHHHHHHHHHHHHHHTT---

pLDDT: mean 80.97, std 15.37, range [32.0, 97.25]

Radius of gyration: 30.31 Å; chains: 1; bounding box: 105×60×71 Å

Foldseek 3Di:
DVVVVVVVVVVVVVVVVCVVVVVVVCCCCPDLLNVLLVVVVVVVVLVCVLVVVPPPPPPQWFWWKKWKKKAKQFDCVVVPDPPLSSLLNVQSRQKMKIKMWGDTLVQLKIWIWIFIDRNNHTLWIWIWIDGDQWIWIDIPLQAPATAIDGRDRPSVVVVVVVVLVVLVVVLSVLLSVLLSVLDDCVQWDWDADPNWIKIKRKADPVSVLVSVVSSLVSCVVDPSSCVSCPCVSVVPDSPDDDDDPQPFWIWMWMFTDDPHDTQKIKTWITDPQWTWIWMAGSHPWTKIFIDTVPFTQKMWTWDDDPQKIKTFIDGSNHTQWMWIDHPFKTKTKGADPVQRKIKIWMWGWDDDPQKIKIKIWIWMDGPNDIGTGMIMIMIMGMDTPDGDPPPDDNPRHDHPVRQDPVSVVSSVVSVVVSVCVSSVNDD

Organism: NCBI:txid2840884